Protein AF-0000000072802043 (afdb_homodimer)

Sequence (588 aa):
MDTSDQLYELDATGWKRGLYDDVKRTFRAPIVNWIFRTTMANYPEFVRYAWGQVKPAFETARFGRFSVTYRDTVLSAVEETEPVPTYRCDELAVSPAEYGELRGQLATYDIVAPRLAVLFELVDRALHDEPIGTDPDRTRAATAPLPADLDADRGRPPTMVAFDETPAELADTLSAIQSFHGLEDGLPSIYRTLAQWPDYLGPMWDDLEPRLESDGFSTATNAGREAVTDYVDSLPYTPRLDPDSLEKRGIDETATEELGDLFREFSRGAIETVIPALPIYAATVDAAGKRSSDMDTSDQLYELDATGWKRGLYDDVKRTFRAPIVNWIFRTTMANYPEFVRYAWGQVKPAFETARFGRFSVTYRDTVLSAVEETEPVPTYRCDELAVSPAEYGELRGQLATYDIVAPRLAVLFELVDRALHDEPIGTDPDRTRAATAPLPADLDADRGRPPTMVAFDETPAELADTLSAIQSFHGLEDGLPSIYRTLAQWPDYLGPMWDDLEPRLESDGFSTATNAGREAVTDYVDSLPYTPRLDPDSLEKRGIDETATEELGDLFREFSRGAIETVIPALPIYAATVDAAGKRSSD

Nearest PDB structures (foldseek):
  5gzy-assembly1_C  TM=8.643E-01  e=6.197E-10  Pseudomonas putida
  5gzx-assembly1_D  TM=8.562E-01  e=5.362E-10  Pseudomonas putida
  5h01-assembly1_D  TM=8.493E-01  e=4.421E-10  Pseudomonas putida
  3wj8-assembly3_G  TM=7.698E-01  e=2.226E-07  Methylobacterium sp. CPA1
  4n2x-assembly1_G  TM=7.653E-01  e=4.166E-07  Methylobacterium sp. CPA1

Radius of gyration: 26.91 Å; Cα contacts (8 Å, |Δi|>4): 932; chains: 2; bounding box: 50×86×67 Å

Organism: NCBI:txid2691917

Secondary structure (DSSP, 8-state):
--TT----GGG--HHHHHHHHHHHHHHTSS---HHHHHHHHH-HHHHHHHHHHHGGGGSBHHHHHHHHHHHHHHHHHHHTTSPPP---GGGTTS-HHHHHHHHHHHHHHHHHHHHHHHHHHHHHHHHTT---SSS---SGGGTSBPPTTTTTT---------GGG--GGGHHHHHHHHHHHT-SS---HHHHHHTT-HHHHHHHHHHHHHHHTSHHHHHHHHHHHHHHHHHHHH-SS--S-SHHHHHHTT--HHHHHHHHHHHHHHHHSTHHHHHHHHHHHHHTTT-----S--/--TT----GGG--HHHHHHHHHHHHHHTSS---HHHHHHHHH-HHHHHHHHHHHGGGGSBHHHHHHHHHHHHHHHHHHHTTSPPP---GGGTTS-HHHHHHHHHHHHHHHHHHHHHHHHHHHHHHHHTT----SS---SGGGTSBPPTTTTTT---------GGG--GGGHHHHHHHHHHHT-SS---HHHHHHTT-HHHHHHHHHHHHHHHTSHHHHHHHHHHHHHHHHHHHH-SS--S-SHHHHHHTT--HHHHHHHHHHHHHHHHSTHHHHHHHHHHHHHTTT-----S--

Structure (mmCIF, N/CA/C/O backbone):
data_AF-0000000072802043-model_v1
#
loop_
_entity.id
_entity.type
_entity.pdbx_description
1 polymer 'Halocarboxylic acid dehydrogenase DehI'
#
loop_
_atom_site.group_PDB
_atom_site.id
_atom_site.type_symbol
_atom_site.label_atom_id
_atom_site.label_alt_id
_atom_site.label_comp_id
_atom_site.label_asym_id
_atom_site.label_entity_id
_atom_site.label_seq_id
_atom_site.pdbx_PDB_ins_code
_atom_site.Cartn_x
_atom_site.Cartn_y
_atom_site.Cartn_z
_atom_site.occupancy
_atom_site.B_iso_or_equiv
_atom_site.auth_seq_id
_atom_site.auth_comp_id
_atom_site.auth_asym_id
_atom_site.auth_atom_id
_atom_site.pdbx_PDB_model_num
ATOM 1 N N . MET A 1 1 ? 17.188 24.266 -1.025 1 83.94 1 MET A N 1
ATOM 2 C CA . MET A 1 1 ? 15.828 24.062 -1.524 1 83.94 1 MET A CA 1
ATOM 3 C C . MET A 1 1 ? 15 25.344 -1.383 1 83.94 1 MET A C 1
ATOM 5 O O . MET A 1 1 ? 15.086 26.031 -0.366 1 83.94 1 MET A O 1
ATOM 9 N N . ASP A 1 2 ? 14.352 25.766 -2.482 1 88.12 2 ASP A N 1
ATOM 10 C CA . ASP A 1 2 ? 13.414 26.875 -2.416 1 88.12 2 ASP A CA 1
ATOM 11 C C . ASP A 1 2 ? 12.047 26.406 -1.916 1 88.12 2 ASP A C 1
ATOM 13 O O . ASP A 1 2 ? 11.242 25.891 -2.688 1 88.12 2 ASP A O 1
ATOM 17 N N . THR A 1 3 ? 11.703 26.641 -0.729 1 84.25 3 THR A N 1
ATOM 18 C CA . THR A 1 3 ? 10.508 26.109 -0.084 1 84.25 3 THR A CA 1
ATOM 19 C C . THR A 1 3 ? 9.266 26.875 -0.536 1 84.25 3 THR A C 1
ATOM 21 O O . THR A 1 3 ? 8.141 26.453 -0.26 1 84.25 3 THR A O 1
ATOM 24 N N . SER A 1 4 ? 9.414 27.938 -1.186 1 86.5 4 SER A N 1
ATOM 25 C CA . SER A 1 4 ? 8.273 28.656 -1.742 1 86.5 4 SER A CA 1
ATOM 26 C C . SER A 1 4 ? 7.812 28.031 -3.055 1 86.5 4 SER A C 1
ATOM 28 O O . SER A 1 4 ? 6.699 28.297 -3.514 1 86.5 4 SER A O 1
ATOM 30 N N . ASP A 1 5 ? 8.734 27.328 -3.676 1 93.5 5 ASP A N 1
ATOM 31 C CA . ASP A 1 5 ? 8.383 26.625 -4.906 1 93.5 5 ASP A CA 1
ATOM 32 C C . ASP A 1 5 ? 7.574 25.375 -4.613 1 93.5 5 ASP A C 1
ATOM 34 O O . ASP A 1 5 ? 8.062 24.453 -3.953 1 93.5 5 ASP A O 1
ATOM 38 N N . GLN A 1 6 ? 6.312 25.391 -5.098 1 94.88 6 GLN A N 1
ATOM 39 C CA . GLN A 1 6 ? 5.391 24.281 -4.887 1 94.88 6 GLN A CA 1
ATOM 40 C C . GLN A 1 6 ? 4.77 23.828 -6.203 1 94.88 6 GLN A C 1
ATOM 42 O O . GLN A 1 6 ? 4.496 24.641 -7.082 1 94.88 6 GLN A O 1
ATOM 47 N N . LEU A 1 7 ? 4.621 22.547 -6.426 1 97.69 7 LEU A N 1
ATOM 48 C CA . LEU A 1 7 ? 3.807 22.031 -7.523 1 97.69 7 LEU A CA 1
ATOM 49 C C . LEU A 1 7 ? 2.389 21.734 -7.047 1 97.69 7 LEU A C 1
ATOM 51 O O . LEU A 1 7 ? 2.158 20.734 -6.363 1 97.69 7 LEU A O 1
ATOM 55 N N . TYR A 1 8 ? 1.47 22.562 -7.422 1 95.25 8 TYR A N 1
ATOM 56 C CA . TYR A 1 8 ? 0.075 22.391 -7.031 1 95.25 8 TYR A CA 1
ATOM 57 C C . TYR A 1 8 ? -0.583 21.266 -7.824 1 95.25 8 TYR A C 1
ATOM 59 O O . TYR A 1 8 ? -0.175 20.984 -8.953 1 95.25 8 TYR A O 1
ATOM 67 N N . GLU A 1 9 ? -1.581 20.688 -7.215 1 95.5 9 GLU A N 1
ATOM 68 C CA . GLU A 1 9 ? -2.268 19.531 -7.777 1 95.5 9 GLU A CA 1
ATOM 69 C C . GLU A 1 9 ? -2.785 19.828 -9.188 1 95.5 9 GLU A C 1
ATOM 71 O O . GLU A 1 9 ? -2.672 19 -10.086 1 95.5 9 GLU A O 1
ATOM 76 N N . LEU A 1 10 ? -3.33 21 -9.422 1 93.88 10 LEU A N 1
ATOM 77 C CA . LEU A 1 10 ? -3.939 21.359 -10.695 1 93.88 10 LEU A CA 1
ATOM 78 C C . LEU A 1 10 ? -2.887 21.438 -11.797 1 93.88 10 LEU A C 1
ATOM 80 O O . LEU A 1 10 ? -3.205 21.281 -12.977 1 93.88 10 LEU A O 1
ATOM 84 N N . ASP A 1 11 ? -1.682 21.609 -11.391 1 97.25 11 ASP A N 1
ATOM 85 C CA . ASP A 1 11 ? -0.597 21.781 -12.352 1 97.25 11 ASP A CA 1
ATOM 86 C C . ASP A 1 11 ? 0.177 20.469 -12.531 1 97.25 11 ASP A C 1
ATOM 88 O O . ASP A 1 11 ? 0.996 20.344 -13.445 1 97.25 11 ASP A O 1
ATOM 92 N N . ALA A 1 12 ? -0.066 19.531 -11.641 1 98 12 ALA A N 1
ATOM 93 C CA . ALA A 1 12 ? 0.661 18.266 -11.695 1 98 12 ALA A CA 1
ATOM 94 C C . ALA A 1 12 ? 0.186 17.422 -12.867 1 98 12 ALA A C 1
ATOM 96 O O . ALA A 1 12 ? -1.011 17.359 -13.164 1 98 12 ALA A O 1
ATOM 97 N N . THR A 1 13 ? 1.128 16.797 -13.617 1 97.88 13 THR A N 1
ATOM 98 C CA . THR A 1 13 ? 0.833 15.898 -14.734 1 97.88 13 THR A CA 1
ATOM 99 C C . THR A 1 13 ? 1.617 14.594 -14.609 1 97.88 13 THR A C 1
ATOM 101 O O . THR A 1 13 ? 2.521 14.492 -13.781 1 97.88 13 THR A O 1
ATOM 104 N N . GLY A 1 14 ? 1.236 13.609 -15.43 1 98.06 14 GLY A N 1
ATOM 105 C CA . GLY A 1 14 ? 1.953 12.344 -15.422 1 98.06 14 GLY A CA 1
ATOM 106 C C . GLY A 1 14 ? 1.991 11.688 -14.055 1 98.06 14 GLY A C 1
ATOM 107 O O . GLY A 1 14 ? 0.997 11.703 -13.328 1 98.06 14 GLY A O 1
ATOM 108 N N . TRP A 1 15 ? 3.139 11.141 -13.766 1 98.19 15 TRP A N 1
ATOM 109 C CA . TRP A 1 15 ? 3.281 10.375 -12.523 1 98.19 15 TRP A CA 1
ATOM 110 C C . TRP A 1 15 ? 3.137 11.281 -11.312 1 98.19 15 TRP A C 1
ATOM 112 O O . TRP A 1 15 ? 2.766 10.82 -10.227 1 98.19 15 TRP A O 1
ATOM 122 N N . LYS A 1 16 ? 3.434 12.57 -11.5 1 98.69 16 LYS A N 1
ATOM 123 C CA . LYS A 1 16 ? 3.289 13.508 -10.383 1 98.69 16 LYS A CA 1
ATOM 124 C C . LYS A 1 16 ? 1.83 13.625 -9.953 1 98.69 16 LYS A C 1
ATOM 126 O O . LYS A 1 16 ? 1.531 13.633 -8.758 1 98.69 16 LYS A O 1
ATOM 131 N N . ARG A 1 17 ? 0.921 13.703 -10.914 1 98.56 17 ARG A N 1
ATOM 132 C CA . ARG A 1 17 ? -0.509 13.711 -10.625 1 98.56 17 ARG A CA 1
ATOM 133 C C . ARG A 1 17 ? -0.946 12.391 -10 1 98.56 17 ARG A C 1
ATOM 135 O O . ARG A 1 17 ? -1.734 12.375 -9.055 1 98.56 17 ARG A O 1
ATOM 142 N N . GLY A 1 18 ? -0.44 11.305 -10.547 1 98.56 18 GLY A N 1
ATOM 143 C CA . GLY A 1 18 ? -0.746 10 -9.984 1 98.56 18 GLY A CA 1
ATOM 144 C C . GLY A 1 18 ? -0.334 9.867 -8.531 1 98.56 18 GLY A C 1
ATOM 145 O O . GLY A 1 18 ? -1.062 9.281 -7.727 1 98.56 18 GLY A O 1
ATOM 146 N N . LEU A 1 19 ? 0.848 10.414 -8.227 1 98.62 19 LEU A N 1
ATOM 147 C CA . LEU A 1 19 ? 1.337 10.352 -6.852 1 98.62 19 LEU A CA 1
ATOM 148 C C . LEU A 1 19 ? 0.43 11.141 -5.91 1 98.62 19 LEU A C 1
ATOM 150 O O . LEU A 1 19 ? 0.122 10.68 -4.809 1 98.62 19 LEU A O 1
ATOM 154 N N . TYR A 1 20 ? -0.027 12.305 -6.371 1 98.75 20 TYR A N 1
ATOM 155 C CA . TYR A 1 20 ? -0.951 13.094 -5.57 1 98.75 20 TYR A CA 1
ATOM 156 C C . TYR A 1 20 ? -2.26 12.344 -5.344 1 98.75 20 TYR A C 1
ATOM 158 O O . TYR A 1 20 ? -2.803 12.352 -4.238 1 98.75 20 TYR A O 1
ATOM 166 N N . ASP A 1 21 ? -2.779 11.672 -6.371 1 98.44 21 ASP A N 1
ATOM 167 C CA . ASP A 1 21 ? -3.971 10.844 -6.227 1 98.44 21 ASP A CA 1
ATOM 168 C C . ASP A 1 21 ? -3.775 9.781 -5.145 1 98.44 21 ASP A C 1
ATOM 170 O O . ASP A 1 21 ? -4.668 9.555 -4.328 1 98.44 21 ASP A O 1
ATOM 174 N N . ASP A 1 22 ? -2.611 9.203 -5.176 1 98.56 22 ASP A N 1
ATOM 175 C CA . ASP A 1 22 ? -2.355 8.094 -4.262 1 98.56 22 ASP A CA 1
ATOM 176 C C . ASP A 1 22 ? -2.16 8.602 -2.832 1 98.56 22 ASP A C 1
ATOM 178 O O . ASP A 1 22 ? -2.531 7.922 -1.872 1 98.56 22 ASP A O 1
ATOM 182 N N . VAL A 1 23 ? -1.517 9.781 -2.684 1 98.56 23 VAL A N 1
ATOM 183 C CA . VAL A 1 23 ? -1.369 10.383 -1.363 1 98.56 23 VAL A CA 1
ATOM 184 C C . VAL A 1 23 ? -2.746 10.641 -0.756 1 98.56 23 VAL A C 1
ATOM 186 O O . VAL A 1 23 ? -2.994 10.305 0.403 1 98.56 23 VAL A O 1
ATOM 189 N N . LYS A 1 24 ? -3.635 11.211 -1.548 1 97.94 24 LYS A N 1
ATOM 190 C CA . LYS A 1 24 ? -4.977 11.508 -1.058 1 97.94 24 LYS A CA 1
ATOM 191 C C . LYS A 1 24 ? -5.715 10.227 -0.667 1 97.94 24 LYS A C 1
ATOM 193 O O . LYS A 1 24 ? -6.387 10.188 0.366 1 97.94 24 LYS A O 1
ATOM 198 N N . ARG A 1 25 ? -5.551 9.195 -1.458 1 96.88 25 ARG A N 1
ATOM 199 C CA . ARG A 1 25 ? -6.199 7.918 -1.17 1 96.88 25 ARG A CA 1
ATOM 200 C C . ARG A 1 25 ? -5.637 7.289 0.101 1 96.88 25 ARG A C 1
ATOM 202 O O . ARG A 1 25 ? -6.391 6.816 0.955 1 96.88 25 ARG A O 1
ATOM 209 N N . THR A 1 26 ? -4.332 7.281 0.217 1 97.94 26 THR A N 1
ATOM 210 C CA . THR A 1 26 ? -3.652 6.637 1.336 1 97.94 26 THR A CA 1
ATOM 211 C C . THR A 1 26 ? -3.906 7.398 2.633 1 97.94 26 THR A C 1
ATOM 213 O O . THR A 1 26 ? -4.191 6.793 3.67 1 97.94 26 THR A O 1
ATOM 216 N N . PHE A 1 27 ? -3.848 8.734 2.561 1 98 27 PHE A N 1
ATOM 217 C CA . PHE A 1 27 ? -4.031 9.562 3.748 1 98 27 PHE A CA 1
ATOM 218 C C . PHE A 1 27 ? -5.512 9.734 4.062 1 98 27 PHE A C 1
ATOM 220 O O . PHE A 1 27 ? -5.875 10.172 5.156 1 98 27 PHE A O 1
ATOM 227 N N . ARG A 1 28 ? -6.426 9.398 3.096 1 97.44 28 ARG A N 1
ATOM 228 C CA . ARG A 1 28 ? -7.875 9.477 3.244 1 97.44 28 ARG A CA 1
ATOM 229 C C . ARG A 1 28 ? -8.32 10.906 3.525 1 97.44 28 ARG A C 1
ATOM 231 O O . ARG A 1 28 ? -9.156 11.141 4.398 1 97.44 28 ARG A O 1
ATOM 238 N N . ALA A 1 29 ? -7.699 11.844 2.846 1 97.25 29 ALA A N 1
ATOM 239 C CA . ALA A 1 29 ? -8.039 13.266 2.926 1 97.25 29 ALA A CA 1
ATOM 240 C C . ALA A 1 29 ? -7.875 13.945 1.568 1 97.25 29 ALA A C 1
ATOM 242 O O . ALA A 1 29 ? -6.949 13.633 0.817 1 97.25 29 ALA A O 1
ATOM 243 N N . PRO A 1 30 ? -8.789 14.812 1.219 1 97.06 30 PRO A N 1
ATOM 244 C CA . PRO A 1 30 ? -8.75 15.477 -0.089 1 97.06 30 PRO A CA 1
ATOM 245 C C . PRO A 1 30 ? -7.777 16.641 -0.13 1 97.06 30 PRO A C 1
ATOM 247 O O . PRO A 1 30 ? -8.156 17.766 -0.508 1 97.06 30 PRO A O 1
ATOM 250 N N . ILE A 1 31 ? -6.516 16.359 0.244 1 96.75 31 ILE A N 1
ATOM 251 C CA . ILE A 1 31 ? -5.5 17.406 0.278 1 96.75 31 ILE A CA 1
ATOM 252 C C . ILE A 1 31 ? -4.125 16.797 0.004 1 96.75 31 ILE A C 1
ATOM 254 O O . ILE A 1 31 ? -3.848 15.672 0.399 1 96.75 31 ILE A O 1
ATOM 258 N N . VAL A 1 32 ? -3.35 17.469 -0.766 1 97.69 32 VAL A N 1
ATOM 259 C CA . VAL A 1 32 ? -1.911 17.234 -0.858 1 97.69 32 VAL A CA 1
ATOM 260 C C . VAL A 1 32 ? -1.165 18.281 -0.033 1 97.69 32 VAL A C 1
ATOM 262 O O . VAL A 1 32 ? -1.089 19.453 -0.421 1 97.69 32 VAL A O 1
ATOM 265 N N . ASN A 1 33 ? -0.625 17.906 1.075 1 96.31 33 ASN A N 1
ATOM 266 C CA . ASN A 1 33 ? -0.017 18.828 2.021 1 96.31 33 ASN A CA 1
ATOM 267 C C . ASN A 1 33 ? 1.249 19.469 1.449 1 96.31 33 ASN A C 1
ATOM 269 O O . ASN A 1 33 ? 1.847 18.938 0.513 1 96.31 33 ASN A O 1
ATOM 273 N N . TRP A 1 34 ? 1.6 20.531 2.02 1 93.88 34 TRP A N 1
ATOM 274 C CA . TRP A 1 34 ? 2.695 21.391 1.588 1 93.88 34 TRP A CA 1
ATOM 275 C C . TRP A 1 34 ? 3.98 20.594 1.415 1 93.88 34 TRP A C 1
ATOM 277 O O . TRP A 1 34 ? 4.738 20.812 0.467 1 93.88 34 TRP A O 1
ATOM 287 N N . ILE A 1 35 ? 4.293 19.609 2.275 1 95.25 35 ILE A N 1
ATOM 288 C CA . ILE A 1 35 ? 5.547 18.859 2.271 1 95.25 35 ILE A CA 1
ATOM 289 C C . ILE A 1 35 ? 5.684 18.094 0.96 1 95.25 35 ILE A C 1
ATOM 291 O O . ILE A 1 35 ? 6.773 18.016 0.388 1 95.25 35 ILE A O 1
ATOM 295 N N . PHE A 1 36 ? 4.594 17.547 0.407 1 97.56 36 PHE A N 1
ATOM 296 C CA . PHE A 1 36 ? 4.621 16.828 -0.864 1 97.56 36 PHE A CA 1
ATOM 297 C C . PHE A 1 36 ? 4.785 17.797 -2.027 1 97.56 36 PHE A C 1
ATOM 299 O O . PHE A 1 36 ? 5.578 17.562 -2.939 1 97.56 36 PHE A O 1
ATOM 306 N N . ARG A 1 37 ? 4.059 18.938 -2.006 1 97.44 37 ARG A N 1
ATOM 307 C CA . ARG A 1 37 ? 4.078 19.891 -3.111 1 97.44 37 ARG A CA 1
ATOM 308 C C . ARG A 1 37 ? 5.445 20.547 -3.246 1 97.44 37 ARG A C 1
ATOM 310 O O . ARG A 1 37 ? 5.961 20.688 -4.355 1 97.44 37 ARG A O 1
ATOM 317 N N . THR A 1 38 ? 6.023 20.922 -2.098 1 95.62 38 THR A N 1
ATOM 318 C CA . THR A 1 38 ? 7.316 21.594 -2.127 1 95.62 38 THR A CA 1
ATOM 319 C C . THR A 1 38 ? 8.422 20.625 -2.52 1 95.62 38 THR A C 1
ATOM 321 O O . THR A 1 38 ? 9.305 20.953 -3.311 1 95.62 38 THR A O 1
ATOM 324 N N . THR A 1 39 ? 8.383 19.375 -1.964 1 96.94 39 THR A N 1
ATOM 325 C CA . THR A 1 39 ? 9.406 18.391 -2.314 1 96.94 39 THR A CA 1
ATOM 326 C C . THR A 1 39 ? 9.258 17.953 -3.77 1 96.94 39 THR A C 1
ATOM 328 O O . THR A 1 39 ? 10.25 17.703 -4.457 1 96.94 39 THR A O 1
ATOM 331 N N . MET A 1 40 ? 8.039 17.875 -4.27 1 97.81 40 MET A N 1
ATOM 332 C CA . MET A 1 40 ? 7.785 17.516 -5.664 1 97.81 40 MET A CA 1
ATOM 333 C C . MET A 1 40 ? 8.367 18.562 -6.605 1 97.81 40 MET A C 1
ATOM 335 O O . MET A 1 40 ? 8.969 18.219 -7.625 1 97.81 40 MET A O 1
ATOM 339 N N . ALA A 1 41 ? 8.195 19.797 -6.211 1 97.69 41 ALA A N 1
ATOM 340 C CA . ALA A 1 41 ? 8.68 20.891 -7.051 1 97.69 41 ALA A CA 1
ATOM 341 C C . ALA A 1 41 ? 10.203 20.922 -7.098 1 97.69 41 ALA A C 1
ATOM 343 O O . ALA A 1 41 ? 10.797 21.266 -8.125 1 97.69 41 ALA A O 1
ATOM 344 N N . ASN A 1 42 ? 10.852 20.531 -6.039 1 97.25 42 ASN A N 1
ATOM 345 C CA . ASN A 1 42 ? 12.297 20.703 -5.926 1 97.25 42 ASN A CA 1
ATOM 346 C C . ASN A 1 42 ? 13.039 19.406 -6.215 1 97.25 42 ASN A C 1
ATOM 348 O O . ASN A 1 42 ? 14.078 19.422 -6.875 1 97.25 42 ASN A O 1
ATOM 352 N N . TYR A 1 43 ? 12.547 18.297 -5.703 1 97.06 43 TYR A N 1
ATOM 353 C CA . TYR A 1 43 ? 13.188 17 -5.848 1 97.06 43 TYR A CA 1
ATOM 354 C C . TYR A 1 43 ? 12.164 15.93 -6.227 1 97.06 43 TYR A C 1
ATOM 356 O O . TYR A 1 43 ? 11.945 14.969 -5.48 1 97.06 43 TYR A O 1
ATOM 364 N N . PRO A 1 44 ? 11.641 16 -7.469 1 96.88 44 PRO A N 1
ATOM 365 C CA . PRO A 1 44 ? 10.539 15.117 -7.855 1 96.88 44 PRO A CA 1
ATOM 366 C C . PRO A 1 44 ? 10.938 13.641 -7.824 1 96.88 44 PRO A C 1
ATOM 368 O O . PRO A 1 44 ? 10.148 12.797 -7.391 1 96.88 44 PRO A O 1
ATOM 371 N N . GLU A 1 45 ? 12.117 13.258 -8.25 1 96.12 45 GLU A N 1
ATOM 372 C CA . GLU A 1 45 ? 12.508 11.852 -8.297 1 96.12 45 GLU A CA 1
ATOM 373 C C . GLU A 1 45 ? 12.656 11.281 -6.887 1 96.12 45 GLU A C 1
ATOM 375 O O . GLU A 1 45 ? 12.383 10.102 -6.66 1 96.12 45 GLU A O 1
ATOM 380 N N . PHE A 1 46 ? 13.031 12.156 -5.926 1 97.31 46 PHE A N 1
ATOM 381 C CA . PHE A 1 46 ? 13.078 11.719 -4.535 1 97.31 46 PHE A CA 1
ATOM 382 C C . PHE A 1 46 ? 11.68 11.391 -4.027 1 97.31 46 PHE A C 1
ATOM 384 O O . PHE A 1 46 ? 11.469 10.344 -3.406 1 97.31 46 PHE A O 1
ATOM 391 N N . VAL A 1 47 ? 10.742 12.273 -4.297 1 97.69 47 VAL A N 1
ATOM 392 C CA . VAL A 1 47 ? 9.383 12.062 -3.807 1 97.69 47 VAL A CA 1
ATOM 393 C C . VAL A 1 47 ? 8.805 10.789 -4.414 1 97.69 47 VAL A C 1
ATOM 395 O O . VAL A 1 47 ? 8.141 10.008 -3.725 1 97.69 47 VAL A O 1
ATOM 398 N N . ARG A 1 48 ? 9.047 10.641 -5.695 1 96.81 48 ARG A N 1
ATOM 399 C CA . ARG A 1 48 ? 8.586 9.445 -6.395 1 96.81 48 ARG A CA 1
ATOM 400 C C . ARG A 1 48 ? 9.078 8.18 -5.703 1 96.81 48 ARG A C 1
ATOM 402 O O . ARG A 1 48 ? 8.289 7.277 -5.406 1 96.81 48 ARG A O 1
ATOM 409 N N . TYR A 1 49 ? 10.352 8.133 -5.43 1 97.25 49 TYR A N 1
ATOM 410 C CA . TYR A 1 49 ? 11 6.98 -4.824 1 97.25 49 TYR A CA 1
ATOM 411 C C . TYR A 1 49 ? 10.57 6.809 -3.371 1 97.25 49 TYR A C 1
ATOM 413 O O . TYR A 1 49 ? 10.227 5.703 -2.945 1 97.25 49 TYR A O 1
ATOM 421 N N . ALA A 1 50 ? 10.547 7.871 -2.629 1 98 50 ALA A N 1
ATOM 422 C CA . ALA A 1 50 ? 10.289 7.852 -1.191 1 98 50 ALA A CA 1
ATOM 423 C C . ALA A 1 50 ? 8.859 7.398 -0.9 1 98 50 ALA A C 1
ATOM 425 O O . ALA A 1 50 ? 8.609 6.707 0.092 1 98 50 ALA A O 1
ATOM 426 N N . TRP A 1 51 ? 7.914 7.816 -1.747 1 98.12 51 TRP A N 1
ATOM 427 C CA . TRP A 1 51 ? 6.52 7.473 -1.483 1 98.12 51 TRP A CA 1
ATOM 428 C C . TRP A 1 51 ? 6.316 5.961 -1.52 1 98.12 51 TRP A C 1
ATOM 430 O O . TRP A 1 51 ? 5.629 5.402 -0.66 1 98.12 51 TRP A O 1
ATOM 440 N N . GLY A 1 52 ? 6.953 5.297 -2.482 1 95.56 52 GLY A N 1
ATOM 441 C CA . GLY A 1 52 ? 6.867 3.846 -2.539 1 95.56 52 GLY A CA 1
ATOM 442 C C . GLY A 1 52 ? 7.453 3.164 -1.318 1 95.56 52 GLY A C 1
ATOM 443 O O . GLY A 1 52 ? 7.02 2.074 -0.939 1 95.56 52 GLY A O 1
ATOM 444 N N . GLN A 1 53 ? 8.398 3.844 -0.66 1 97.44 53 GLN A N 1
ATOM 445 C CA . GLN A 1 53 ? 9.086 3.293 0.504 1 97.44 53 GLN A CA 1
ATOM 446 C C . GLN A 1 53 ? 8.258 3.473 1.771 1 97.44 53 GLN A C 1
ATOM 448 O O . GLN A 1 53 ? 8.281 2.621 2.66 1 97.44 53 GLN A O 1
ATOM 453 N N . VAL A 1 54 ? 7.488 4.551 1.848 1 98.31 54 VAL A N 1
ATOM 454 C CA . VAL A 1 54 ? 6.953 4.887 3.162 1 98.31 54 VAL A CA 1
ATOM 455 C C . VAL A 1 54 ? 5.457 4.594 3.203 1 98.31 54 VAL A C 1
ATOM 457 O O . VAL A 1 54 ? 4.867 4.484 4.281 1 98.31 54 VAL A O 1
ATOM 460 N N . LYS A 1 55 ? 4.809 4.453 2.061 1 97.94 55 LYS A N 1
ATOM 461 C CA . LYS A 1 55 ? 3.359 4.316 1.948 1 97.94 55 LYS A CA 1
ATOM 462 C C . LYS A 1 55 ? 2.846 3.174 2.818 1 97.94 55 LYS A C 1
ATOM 464 O O . LYS A 1 55 ? 1.815 3.305 3.482 1 97.94 55 LYS A O 1
ATOM 469 N N . PRO A 1 56 ? 3.52 2.014 2.926 1 97.38 56 PRO A N 1
ATOM 470 C CA . PRO A 1 56 ? 2.988 0.88 3.686 1 97.38 56 PRO A CA 1
ATOM 471 C C . PRO A 1 56 ? 2.801 1.198 5.168 1 97.38 56 PRO A C 1
ATOM 473 O O . PRO A 1 56 ? 1.96 0.588 5.832 1 97.38 56 PRO A O 1
ATOM 476 N N . ALA A 1 57 ? 3.516 2.137 5.676 1 98.31 57 ALA A N 1
ATOM 477 C CA . ALA A 1 57 ? 3.434 2.498 7.086 1 98.31 57 ALA A CA 1
ATOM 478 C C . ALA A 1 57 ? 2.041 3.012 7.441 1 98.31 57 ALA A C 1
ATOM 480 O O . ALA A 1 57 ? 1.654 3.014 8.609 1 98.31 57 ALA A O 1
ATOM 481 N N . PHE A 1 58 ? 1.265 3.383 6.434 1 98.5 58 PHE A N 1
ATOM 482 C CA . PHE A 1 58 ? -0.016 4.031 6.688 1 98.5 58 PHE A CA 1
ATOM 483 C C . PHE A 1 58 ? -1.172 3.084 6.387 1 98.5 58 PHE A C 1
ATOM 485 O O . PHE A 1 58 ? -2.336 3.492 6.398 1 98.5 58 PHE A O 1
ATOM 492 N N . GLU A 1 59 ? -0.883 1.779 6.133 1 97.94 59 GLU A N 1
ATOM 493 C CA . GLU A 1 59 ? -1.906 0.934 5.523 1 97.94 59 GLU A CA 1
ATOM 494 C C . GLU A 1 59 ? -2.242 -0.257 6.418 1 97.94 59 GLU A C 1
ATOM 496 O O . GLU A 1 59 ? -2.836 -1.235 5.957 1 97.94 59 GLU A O 1
ATOM 501 N N . THR A 1 60 ? -1.89 -0.192 7.684 1 97.88 60 THR A N 1
ATOM 502 C CA . THR A 1 60 ? -2.146 -1.314 8.578 1 97.88 60 THR A CA 1
ATOM 503 C C . THR A 1 60 ? -3.182 -0.938 9.633 1 97.88 60 THR A C 1
ATOM 505 O O . THR A 1 60 ? -3.412 0.246 9.891 1 97.88 60 THR A O 1
ATOM 508 N N . ALA A 1 61 ? -3.746 -1.969 10.25 1 98.12 61 ALA A N 1
ATOM 509 C CA . ALA A 1 61 ? -4.648 -1.769 11.383 1 98.12 61 ALA A CA 1
ATOM 510 C C . ALA A 1 61 ? -3.918 -1.135 12.562 1 98.12 61 ALA A C 1
ATOM 512 O O . ALA A 1 61 ? -4.5 -0.347 13.305 1 98.12 61 ALA A O 1
ATOM 513 N N . ARG A 1 62 ? -2.645 -1.425 12.688 1 98.06 62 ARG A N 1
ATOM 514 C CA . ARG A 1 62 ? -1.847 -0.818 13.75 1 98.06 62 ARG A CA 1
ATOM 515 C C . ARG A 1 62 ? -1.765 0.694 13.578 1 98.06 62 ARG A C 1
ATOM 517 O O . ARG A 1 62 ? -1.833 1.441 14.555 1 98.06 62 ARG A O 1
ATOM 524 N N . PHE A 1 63 ? -1.584 1.157 12.375 1 98.56 63 PHE A N 1
ATOM 525 C CA . PHE A 1 63 ? -1.616 2.596 12.133 1 98.56 63 PHE A CA 1
ATOM 526 C C . PHE A 1 63 ? -2.967 3.18 12.531 1 98.56 63 PHE A C 1
ATOM 528 O O . PHE A 1 63 ? -3.031 4.27 13.109 1 98.56 63 PHE A O 1
ATOM 535 N N . GLY A 1 64 ? -3.998 2.479 12.109 1 98.31 64 GLY A N 1
ATOM 536 C CA . GLY A 1 64 ? -5.32 2.932 12.508 1 98.31 64 GLY A CA 1
ATOM 537 C C . GLY A 1 64 ? -5.461 3.131 14.008 1 98.31 64 GLY A C 1
ATOM 538 O O . GLY A 1 64 ? -5.945 4.172 14.453 1 98.31 64 GLY A O 1
ATOM 539 N N . ARG A 1 65 ? -5.051 2.152 14.711 1 97.81 65 ARG A N 1
ATOM 540 C CA . ARG A 1 65 ? -5.098 2.248 16.172 1 97.81 65 ARG A CA 1
ATOM 541 C C . ARG A 1 65 ? -4.25 3.414 16.672 1 97.81 65 ARG A C 1
ATOM 543 O O . ARG A 1 65 ? -4.66 4.145 17.562 1 97.81 65 ARG A O 1
ATOM 550 N N . PHE A 1 66 ? -3.117 3.566 16.094 1 98.31 66 PHE A N 1
ATOM 551 C CA . PHE A 1 66 ? -2.248 4.684 16.438 1 98.31 66 PHE A CA 1
ATOM 552 C C . PHE A 1 66 ? -2.955 6.012 16.203 1 98.31 66 PHE A C 1
ATOM 554 O O . PHE A 1 66 ? -2.918 6.902 17.062 1 98.31 66 PHE A O 1
ATOM 561 N N . SER A 1 67 ? -3.549 6.168 15.016 1 98.19 67 SER A N 1
ATOM 562 C CA . SER A 1 67 ? -4.16 7.445 14.656 1 98.19 67 SER A CA 1
ATOM 563 C C . SER A 1 67 ? -5.238 7.84 15.656 1 98.19 67 SER A C 1
ATOM 565 O O . SER A 1 67 ? -5.34 9.008 16.031 1 98.19 67 SER A O 1
ATOM 567 N N . VAL A 1 68 ? -6.008 6.867 16.109 1 97.88 68 VAL A N 1
ATOM 568 C CA . VAL A 1 68 ? -7.059 7.086 17.094 1 97.88 68 VAL A CA 1
ATOM 569 C C . VAL A 1 68 ? -6.434 7.438 18.438 1 97.88 68 VAL A C 1
ATOM 571 O O . VAL A 1 68 ? -6.855 8.391 19.094 1 97.88 68 VAL A O 1
ATOM 574 N N . THR A 1 69 ? -5.422 6.68 18.797 1 97.44 69 THR A N 1
ATOM 575 C CA . THR A 1 69 ? -4.734 6.895 20.062 1 97.44 69 THR A CA 1
ATOM 576 C C . THR A 1 69 ? -4.059 8.266 20.078 1 97.44 69 THR A C 1
ATOM 578 O O . THR A 1 69 ? -4.059 8.945 21.109 1 97.44 69 THR A O 1
ATOM 581 N N . TYR A 1 70 ? -3.428 8.641 19 1 98.06 70 TYR A N 1
ATOM 582 C CA . TYR A 1 70 ? -2.773 9.938 18.875 1 98.06 70 TYR A CA 1
ATOM 583 C C . TYR A 1 70 ? -3.754 11.07 19.156 1 98.06 70 TYR A C 1
ATOM 585 O O . TYR A 1 70 ? -3.469 11.969 19.953 1 98.06 70 TYR A O 1
ATOM 593 N N . ARG A 1 71 ? -4.91 11.008 18.531 1 97.69 71 ARG A N 1
ATOM 594 C CA . ARG A 1 71 ? -5.953 12.016 18.703 1 97.69 71 ARG A CA 1
ATOM 595 C C . ARG A 1 71 ? -6.395 12.102 20.156 1 97.69 71 ARG A C 1
ATOM 597 O O . ARG A 1 71 ? -6.484 13.195 20.719 1 97.69 71 ARG A O 1
ATOM 604 N N . ASP A 1 72 ? -6.609 10.945 20.719 1 98 72 ASP A N 1
ATOM 605 C CA . ASP A 1 72 ? -7.09 10.898 22.094 1 98 72 ASP A CA 1
ATOM 606 C C . ASP A 1 72 ? -6.031 11.43 23.062 1 98 72 ASP A C 1
ATOM 608 O O . ASP A 1 72 ? -6.359 12.133 24.016 1 98 72 ASP A O 1
ATOM 612 N N . THR A 1 73 ? -4.82 11.023 22.797 1 97.19 73 THR A N 1
ATOM 613 C CA . THR A 1 73 ? -3.711 11.445 23.641 1 97.19 73 THR A CA 1
ATOM 614 C C . THR A 1 73 ? -3.594 12.969 23.672 1 97.19 73 THR A C 1
ATOM 616 O O . THR A 1 73 ? -3.477 13.562 24.734 1 97.19 73 THR A O 1
ATOM 619 N N . VAL A 1 74 ? -3.695 13.586 22.516 1 96.62 74 VAL A N 1
ATOM 620 C CA . VAL A 1 74 ? -3.549 15.039 22.391 1 96.62 74 VAL A CA 1
ATOM 621 C C . VAL A 1 74 ? -4.738 15.734 23.047 1 96.62 74 VAL A C 1
ATOM 623 O O . VAL A 1 74 ? -4.562 16.609 23.891 1 96.62 74 VAL A O 1
ATOM 626 N N . LEU A 1 75 ? -5.938 15.328 22.719 1 97.62 75 LEU A N 1
ATOM 627 C CA . LEU A 1 75 ? -7.141 16.016 23.188 1 97.62 75 LEU A CA 1
ATOM 628 C C . LEU A 1 75 ? -7.328 15.805 24.688 1 97.62 75 LEU A C 1
ATOM 630 O O . LEU A 1 75 ? -7.688 16.734 25.406 1 97.62 75 LEU A O 1
ATOM 634 N N . SER A 1 76 ? -7.016 14.562 25.188 1 97.19 76 SER A N 1
ATOM 635 C CA . SER A 1 76 ? -7.184 14.289 26.609 1 97.19 76 SER A CA 1
ATOM 636 C C . SER A 1 76 ? -6.25 15.141 27.453 1 97.19 76 SER A C 1
ATOM 638 O O . SER A 1 76 ? -6.641 15.633 28.516 1 97.19 76 SER A O 1
ATOM 640 N N . ALA A 1 77 ? -5.035 15.289 26.984 1 96.56 77 ALA A N 1
ATOM 641 C CA . ALA A 1 77 ? -4.059 16.078 27.734 1 96.56 77 ALA A CA 1
ATOM 642 C C . ALA A 1 77 ? -4.484 17.547 27.812 1 96.56 77 ALA A C 1
ATOM 644 O O . ALA A 1 77 ? -4.363 18.172 28.875 1 96.56 77 ALA A O 1
ATOM 645 N N . VAL A 1 78 ? -5.027 18.094 26.75 1 95.62 78 VAL A N 1
ATOM 646 C CA . VAL A 1 78 ? -5.418 19.5 26.703 1 95.62 78 VAL A CA 1
ATOM 647 C C . VAL A 1 78 ? -6.719 19.703 27.469 1 95.62 78 VAL A C 1
ATOM 649 O O . VAL A 1 78 ? -6.938 20.766 28.062 1 95.62 78 VAL A O 1
ATOM 652 N N . GLU A 1 79 ? -7.512 18.672 27.562 1 95.12 79 GLU A N 1
ATOM 653 C CA . GLU A 1 79 ? -8.82 18.75 28.188 1 95.12 79 GLU A CA 1
ATOM 654 C C . GLU A 1 79 ? -8.742 18.406 29.672 1 95.12 79 GLU A C 1
ATOM 656 O O . GLU A 1 79 ? -9.742 18.469 30.391 1 95.12 79 GLU A O 1
ATOM 661 N N . GLU A 1 80 ? -7.602 18.062 30.109 1 92.19 80 GLU A N 1
ATOM 662 C CA . GLU A 1 80 ? -7.453 17.594 31.484 1 92.19 80 GLU A CA 1
ATOM 663 C C . GLU A 1 80 ? -7.992 18.609 32.469 1 92.19 80 GLU A C 1
ATOM 665 O O . GLU A 1 80 ? -8.664 18.25 33.438 1 92.19 80 GLU A O 1
ATOM 670 N N . THR A 1 81 ? -7.703 19.922 32.312 1 87.19 81 THR A N 1
ATOM 671 C CA . THR A 1 81 ? -8.117 20.953 33.281 1 87.19 81 THR A CA 1
ATOM 672 C C . THR A 1 81 ? -9.461 21.547 32.875 1 87.19 81 THR A C 1
ATOM 674 O O . THR A 1 81 ? -10.305 21.812 33.719 1 87.19 81 THR A O 1
ATOM 677 N N . GLU A 1 82 ? -9.57 21.766 31.625 1 90.44 82 GLU A N 1
ATOM 678 C CA . GLU A 1 82 ? -10.789 22.359 31.078 1 90.44 82 GLU A CA 1
ATOM 679 C C . GLU A 1 82 ? -11.109 21.797 29.688 1 90.44 82 GLU A C 1
ATOM 681 O O . GLU A 1 82 ? -10.211 21.562 28.891 1 90.44 82 GLU A O 1
ATOM 686 N N . PRO A 1 83 ? -12.305 21.641 29.453 1 92.81 83 PRO A N 1
ATOM 687 C CA . PRO A 1 83 ? -12.68 21.109 28.141 1 92.81 83 PRO A CA 1
ATOM 688 C C . PRO A 1 83 ? -12.344 22.062 26.984 1 92.81 83 PRO A C 1
ATOM 690 O O . PRO A 1 83 ? -12.359 23.281 27.172 1 92.81 83 PRO A O 1
ATOM 693 N N . VAL A 1 84 ? -12 21.516 25.844 1 95.44 84 VAL A N 1
ATOM 694 C CA . VAL A 1 84 ? -11.906 22.297 24.609 1 95.44 84 VAL A CA 1
ATOM 695 C C . VAL A 1 84 ? -13.281 22.828 24.234 1 95.44 84 VAL A C 1
ATOM 697 O O . VAL A 1 84 ? -14.258 22.078 24.203 1 95.44 84 VAL A O 1
ATOM 700 N N . PRO A 1 85 ? -13.328 24.141 24 1 95.94 85 PRO A N 1
ATOM 701 C CA . PRO A 1 85 ? -14.641 24.672 23.625 1 95.94 85 PRO A CA 1
ATOM 702 C C . PRO A 1 85 ? -15.156 24.094 22.312 1 95.94 85 PRO A C 1
ATOM 704 O O . PRO A 1 85 ? -14.383 23.875 21.391 1 95.94 85 PRO A O 1
ATOM 707 N N . THR A 1 86 ? -16.422 23.844 22.25 1 96.94 86 THR A N 1
ATOM 708 C CA . THR A 1 86 ? -17.109 23.484 21.016 1 96.94 86 THR A CA 1
ATOM 709 C C . THR A 1 86 ? -18.141 24.531 20.641 1 96.94 86 THR A C 1
ATOM 711 O O . THR A 1 86 ? -19.172 24.688 21.297 1 96.94 86 THR A O 1
ATOM 714 N N . TYR A 1 87 ? -17.781 25.188 19.531 1 97.06 87 TYR A N 1
ATOM 715 C CA . TYR A 1 87 ? -18.641 26.281 19.094 1 97.06 87 TYR A CA 1
ATOM 716 C C . TYR A 1 87 ? -19.781 25.75 18.234 1 97.06 87 TYR A C 1
ATOM 718 O O . TYR A 1 87 ? -19.578 24.938 17.328 1 97.06 87 TYR A O 1
ATOM 726 N N . ARG A 1 88 ? -21.062 26.312 18.594 1 93.81 88 ARG A N 1
ATOM 727 C CA . ARG A 1 88 ? -22.219 26.094 17.719 1 93.81 88 ARG A CA 1
ATOM 728 C C . ARG A 1 88 ? -22.328 27.203 16.672 1 93.81 88 ARG A C 1
ATOM 730 O O . ARG A 1 88 ? -21.812 28.312 16.875 1 93.81 88 ARG A O 1
ATOM 737 N N . CYS A 1 89 ? -22.828 26.828 15.617 1 93.88 89 CYS A N 1
ATOM 738 C CA . CYS A 1 89 ? -22.969 27.766 14.5 1 93.88 89 CYS A CA 1
ATOM 739 C C . CYS A 1 89 ? -23.547 29.094 14.977 1 93.88 89 CYS A C 1
ATOM 741 O O . CYS A 1 89 ? -23.062 30.156 14.586 1 93.88 89 CYS A O 1
ATOM 743 N N . ASP A 1 90 ? -24.531 29.062 15.812 1 93.25 90 ASP A N 1
ATOM 744 C CA . ASP A 1 90 ? -25.25 30.25 16.219 1 93.25 90 ASP A CA 1
ATOM 745 C C . ASP A 1 90 ? -24.422 31.094 17.188 1 93.25 90 ASP A C 1
ATOM 747 O O . ASP A 1 90 ? -24.75 32.25 17.469 1 93.25 90 ASP A O 1
ATOM 751 N N . GLU A 1 91 ? -23.312 30.531 17.672 1 93.5 91 GLU A N 1
ATOM 752 C CA . GLU A 1 91 ? -22.422 31.234 18.594 1 93.5 91 GLU A CA 1
ATOM 753 C C . GLU A 1 91 ? -21.328 31.969 17.828 1 93.5 91 GLU A C 1
ATOM 755 O O . GLU A 1 91 ? -20.578 32.75 18.422 1 93.5 91 GLU A O 1
ATOM 760 N N . LEU A 1 92 ? -21.328 31.641 16.562 1 92 92 LEU A N 1
ATOM 761 C CA . LEU A 1 92 ? -20.312 32.25 15.703 1 92 92 LEU A CA 1
ATOM 762 C C . LEU A 1 92 ? -20.969 33.156 14.68 1 92 92 LEU A C 1
ATOM 764 O O . LEU A 1 92 ? -22.125 33 14.32 1 92 92 LEU A O 1
ATOM 768 N N . ALA A 1 93 ? -20.297 34.219 14.352 1 92.25 93 ALA A N 1
ATOM 769 C CA . ALA A 1 93 ? -20.781 35.094 13.289 1 92.25 93 ALA A CA 1
ATOM 770 C C . ALA A 1 93 ? -20.438 34.531 11.914 1 92.25 93 ALA A C 1
ATOM 772 O O . ALA A 1 93 ? -19.766 35.188 11.117 1 92.25 93 ALA A O 1
ATOM 773 N N . VAL A 1 94 ? -20.812 33.25 11.625 1 93.94 94 VAL A N 1
ATOM 774 C CA . VAL A 1 94 ? -20.672 32.594 10.336 1 93.94 94 VAL A CA 1
ATOM 775 C C . VAL A 1 94 ? -22.016 32.031 9.891 1 93.94 94 VAL A C 1
ATOM 777 O O . VAL A 1 94 ? -22.875 31.734 10.727 1 93.94 94 VAL A O 1
ATOM 780 N N . SER A 1 95 ? -22.281 31.969 8.578 1 95.38 95 SER A N 1
ATOM 781 C CA . SER A 1 95 ? -23.516 31.344 8.07 1 95.38 95 SER A CA 1
ATOM 782 C C . SER A 1 95 ? -23.484 29.828 8.25 1 95.38 95 SER A C 1
ATOM 784 O O . SER A 1 95 ? -22.406 29.25 8.43 1 95.38 95 SER A O 1
ATOM 786 N N . PRO A 1 96 ? -24.688 29.234 8.289 1 95.75 96 PRO A N 1
ATOM 787 C CA . PRO A 1 96 ? -24.719 27.766 8.375 1 95.75 96 PRO A CA 1
ATOM 788 C C . PRO A 1 96 ? -23.891 27.094 7.281 1 95.75 96 PRO A C 1
ATOM 790 O O . PRO A 1 96 ? -23.203 26.094 7.547 1 95.75 96 PRO A O 1
ATOM 793 N N . ALA A 1 97 ? -23.953 27.625 6.133 1 96.69 97 ALA A N 1
ATOM 794 C CA . ALA A 1 97 ? -23.172 27.062 5.031 1 96.69 97 ALA A CA 1
ATOM 795 C C . ALA A 1 97 ? -21.672 27.219 5.293 1 96.69 97 ALA A C 1
ATOM 797 O O . ALA A 1 97 ? -20.906 26.297 5.012 1 96.69 97 ALA A O 1
ATOM 798 N N . GLU A 1 98 ? -21.25 28.312 5.785 1 96.75 98 GLU A N 1
ATOM 799 C CA . GLU A 1 98 ? -19.859 28.547 6.137 1 96.75 98 GLU A CA 1
ATOM 800 C C . GLU A 1 98 ? -19.406 27.625 7.266 1 96.75 98 GLU A C 1
ATOM 802 O O . GLU A 1 98 ? -18.281 27.125 7.25 1 96.75 98 GLU A O 1
ATOM 807 N N . TYR A 1 99 ? -20.297 27.438 8.219 1 97.19 99 TYR A N 1
ATOM 808 C CA . TYR A 1 99 ? -19.984 26.562 9.336 1 97.19 99 TYR A CA 1
ATOM 809 C C . TYR A 1 99 ? -19.766 25.125 8.859 1 97.19 99 TYR A C 1
ATOM 811 O O . TYR A 1 99 ? -18.844 24.438 9.32 1 97.19 99 TYR A O 1
ATOM 819 N N . GLY A 1 100 ? -20.641 24.688 7.922 1 97.31 100 GLY A N 1
ATOM 820 C CA . GLY A 1 100 ? -20.438 23.375 7.324 1 97.31 100 GLY A CA 1
ATOM 821 C C . GLY A 1 100 ? -19.109 23.234 6.613 1 97.31 100 GLY A C 1
ATOM 822 O O . GLY A 1 100 ? -18.438 22.203 6.719 1 97.31 100 GLY A O 1
ATOM 823 N N . GLU A 1 101 ? -18.734 24.25 5.898 1 97.69 101 GLU A N 1
ATOM 824 C CA . GLU A 1 101 ? -17.469 24.25 5.18 1 97.69 101 GLU A CA 1
ATOM 825 C C . GLU A 1 101 ? -16.297 24.25 6.148 1 97.69 101 GLU A C 1
ATOM 827 O O . GLU A 1 101 ? -15.32 23.516 5.957 1 97.69 101 GLU A O 1
ATOM 832 N N . LEU A 1 102 ? -16.422 25.078 7.168 1 97.94 102 LEU A N 1
ATOM 833 C CA . LEU A 1 102 ? -15.391 25.141 8.203 1 97.94 102 LEU A CA 1
ATOM 834 C C . LEU A 1 102 ? -15.195 23.781 8.867 1 97.94 102 LEU A C 1
ATOM 836 O O . LEU A 1 102 ? -14.062 23.312 8.992 1 97.94 102 LEU A O 1
ATOM 840 N N . ARG A 1 103 ? -16.25 23.094 9.203 1 98.06 103 ARG A N 1
ATOM 841 C CA . ARG A 1 103 ? -16.203 21.781 9.836 1 98.06 103 ARG A CA 1
ATOM 842 C C . ARG A 1 103 ? -15.523 20.766 8.922 1 98.06 103 ARG A C 1
ATOM 844 O O . ARG A 1 103 ? -14.68 19.984 9.367 1 98.06 103 ARG A O 1
ATOM 851 N N . GLY A 1 104 ? -15.93 20.812 7.656 1 98.25 104 GLY A N 1
ATOM 852 C CA . GLY A 1 104 ? -15.359 19.875 6.703 1 98.25 104 GLY A CA 1
ATOM 853 C C . GLY A 1 104 ? -13.867 20.062 6.5 1 98.25 104 GLY A C 1
ATOM 854 O O . GLY A 1 104 ? -13.117 19.078 6.422 1 98.25 104 GLY A O 1
ATOM 855 N N . GLN A 1 105 ? -13.477 21.281 6.426 1 98.5 105 GLN A N 1
ATOM 856 C CA . GLN A 1 105 ? -12.062 21.547 6.191 1 98.5 105 GLN A CA 1
ATOM 857 C C . GLN A 1 105 ? -11.227 21.234 7.434 1 98.5 105 GLN A C 1
ATOM 859 O O . GLN A 1 105 ? -10.117 20.703 7.324 1 98.5 105 GLN A O 1
ATOM 864 N N . LEU A 1 106 ? -11.75 21.5 8.641 1 98.5 106 LEU A N 1
ATOM 865 C CA . LEU A 1 106 ? -11.031 21.172 9.859 1 98.5 106 LEU A CA 1
ATOM 866 C C . LEU A 1 106 ? -10.953 19.656 10.047 1 98.5 106 LEU A C 1
ATOM 868 O O . LEU A 1 106 ? -9.961 19.141 10.57 1 98.5 106 LEU A O 1
ATOM 872 N N . ALA A 1 107 ? -11.984 18.938 9.578 1 98.69 107 ALA A N 1
ATOM 873 C CA . ALA A 1 107 ? -11.93 17.469 9.609 1 98.69 107 ALA A CA 1
ATOM 874 C C . ALA A 1 107 ? -10.766 16.953 8.773 1 98.69 107 ALA A C 1
ATOM 876 O O . ALA A 1 107 ? -10.094 15.984 9.156 1 98.69 107 ALA A O 1
ATOM 877 N N . THR A 1 108 ? -10.539 17.594 7.641 1 98.56 108 THR A N 1
ATOM 878 C CA . THR A 1 108 ? -9.43 17.219 6.777 1 98.56 108 THR A CA 1
ATOM 879 C C . THR A 1 108 ? -8.102 17.344 7.52 1 98.56 108 THR A C 1
ATOM 881 O O . THR A 1 108 ? -7.266 16.438 7.469 1 98.56 108 THR A O 1
ATOM 884 N N . TYR A 1 109 ? -7.922 18.406 8.234 1 98.38 109 TYR A N 1
ATOM 885 C CA . TYR A 1 109 ? -6.684 18.625 8.969 1 98.38 109 TYR A CA 1
ATOM 886 C C . TYR A 1 109 ? -6.555 17.641 10.125 1 98.38 109 TYR A C 1
ATOM 888 O O . TYR A 1 109 ? -5.449 17.188 10.445 1 98.38 109 TYR A O 1
ATOM 896 N N . ASP A 1 110 ? -7.68 17.297 10.742 1 98.5 110 ASP A N 1
ATOM 897 C CA . ASP A 1 110 ? -7.684 16.281 11.789 1 98.5 110 ASP A CA 1
ATOM 898 C C . ASP A 1 110 ? -7.223 14.93 11.242 1 98.5 110 ASP A C 1
ATOM 900 O O . ASP A 1 110 ? -6.453 14.219 11.891 1 98.5 110 ASP A O 1
ATOM 904 N N . ILE A 1 111 ? -7.691 14.594 10.055 1 98.38 111 ILE A N 1
ATOM 905 C CA . ILE A 1 111 ? -7.379 13.312 9.43 1 98.38 111 ILE A CA 1
ATOM 906 C C . ILE A 1 111 ? -5.879 13.227 9.156 1 98.38 111 ILE A C 1
ATOM 908 O O . ILE A 1 111 ? -5.254 12.195 9.406 1 98.38 111 ILE A O 1
ATOM 912 N N . VAL A 1 112 ? -5.215 14.32 8.719 1 97.75 112 VAL A N 1
ATOM 913 C CA . VAL A 1 112 ? -3.846 14.219 8.227 1 97.75 112 VAL A CA 1
ATOM 914 C C . VAL A 1 112 ? -2.869 14.438 9.383 1 97.75 112 VAL A C 1
ATOM 916 O O . VAL A 1 112 ? -1.675 14.148 9.258 1 97.75 112 VAL A O 1
ATOM 919 N N . ALA A 1 113 ? -3.332 14.852 10.547 1 97.5 113 ALA A N 1
ATOM 920 C CA . ALA A 1 113 ? -2.438 15.18 11.656 1 97.5 113 ALA A CA 1
ATOM 921 C C . ALA A 1 113 ? -1.583 13.984 12.047 1 97.5 113 ALA A C 1
ATOM 923 O O . ALA A 1 113 ? -0.354 14.031 11.977 1 97.5 113 ALA A O 1
ATOM 924 N N . PRO A 1 114 ? -2.205 12.852 12.438 1 97.81 114 PRO A N 1
ATOM 925 C CA . PRO A 1 114 ? -1.364 11.711 12.805 1 97.81 114 PRO A CA 1
ATOM 926 C C . PRO A 1 114 ? -0.555 11.172 11.625 1 97.81 114 PRO A C 1
ATOM 928 O O . PRO A 1 114 ? 0.542 10.641 11.812 1 97.81 114 PRO A O 1
ATOM 931 N N . ARG A 1 115 ? -1.021 11.289 10.414 1 98 115 ARG A N 1
ATOM 932 C CA . ARG A 1 115 ? -0.338 10.82 9.211 1 98 115 ARG A CA 1
ATOM 933 C C . ARG A 1 115 ? 0.904 11.664 8.922 1 98 115 ARG A C 1
ATOM 935 O O . ARG A 1 115 ? 1.971 11.117 8.633 1 98 115 ARG A O 1
ATOM 942 N N . LEU A 1 116 ? 0.773 12.977 9.086 1 97.69 116 LEU A N 1
ATOM 943 C CA . LEU A 1 116 ? 1.923 13.852 8.898 1 97.69 116 LEU A CA 1
ATOM 944 C C . LEU A 1 116 ? 2.947 13.648 10.008 1 97.69 116 LEU A C 1
ATOM 946 O O . LEU A 1 116 ? 4.152 13.648 9.75 1 97.69 116 LEU A O 1
ATOM 950 N N . ALA A 1 117 ? 2.477 13.453 11.25 1 97.06 117 ALA A N 1
ATOM 951 C CA . ALA A 1 117 ? 3.391 13.211 12.367 1 97.06 117 ALA A CA 1
ATOM 952 C C . ALA A 1 117 ? 4.273 12 12.102 1 97.06 117 ALA A C 1
ATOM 954 O O . ALA A 1 117 ? 5.492 12.062 12.273 1 97.06 117 ALA A O 1
ATOM 955 N N . VAL A 1 118 ? 3.674 10.93 11.625 1 98.19 118 VAL A N 1
ATOM 956 C CA . VAL A 1 118 ? 4.414 9.711 11.328 1 98.19 118 VAL A CA 1
ATOM 957 C C . VAL A 1 118 ? 5.336 9.938 10.133 1 98.19 118 VAL A C 1
ATOM 959 O O . VAL A 1 118 ? 6.496 9.523 10.148 1 98.19 118 VAL A O 1
ATOM 962 N N . LEU A 1 119 ? 4.812 10.578 9.062 1 98.19 119 LEU A N 1
ATOM 963 C CA . LEU A 1 119 ? 5.602 10.82 7.859 1 98.19 119 LEU A CA 1
ATOM 964 C C . LEU A 1 119 ? 6.895 11.555 8.195 1 98.19 119 LEU A C 1
ATOM 966 O O . LEU A 1 119 ? 7.973 11.156 7.742 1 98.19 119 LEU A O 1
ATOM 970 N N . PHE A 1 120 ? 6.809 12.578 8.984 1 97 120 PHE A N 1
ATOM 971 C CA . PHE A 1 120 ? 7.973 13.398 9.312 1 97 120 PHE A CA 1
ATOM 972 C C . PHE A 1 120 ? 8.984 12.602 10.125 1 97 120 PHE A C 1
ATOM 974 O O . PHE A 1 120 ? 10.18 12.625 9.836 1 97 120 PHE A O 1
ATOM 981 N N . GLU A 1 121 ? 8.5 11.891 11.156 1 96.75 121 GLU A N 1
ATOM 982 C CA . GLU A 1 121 ? 9.391 11.086 11.977 1 96.75 121 GLU A CA 1
ATOM 983 C C . GLU A 1 121 ? 10.047 9.977 11.156 1 96.75 121 GLU A C 1
ATOM 985 O O . GLU A 1 121 ? 11.258 9.758 11.25 1 96.75 121 GLU A O 1
ATOM 990 N N . LEU A 1 122 ? 9.273 9.297 10.359 1 98.19 122 LEU A N 1
ATOM 991 C CA . LEU A 1 122 ? 9.727 8.141 9.586 1 98.19 122 LEU A CA 1
ATOM 992 C C . LEU A 1 122 ? 10.766 8.555 8.555 1 98.19 122 LEU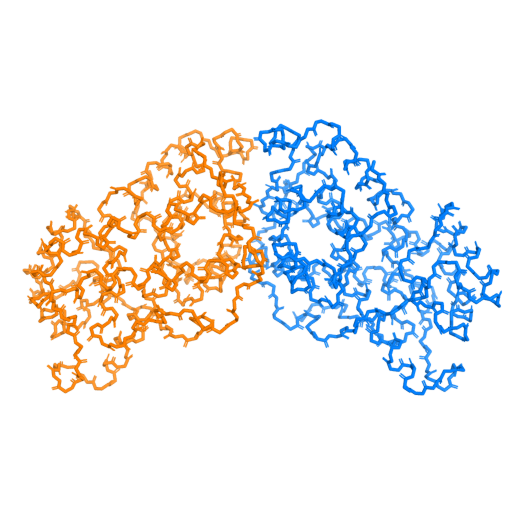 A C 1
ATOM 994 O O . LEU A 1 122 ? 11.836 7.949 8.461 1 98.19 122 LEU A O 1
ATOM 998 N N . VAL A 1 123 ? 10.508 9.602 7.738 1 98.19 123 VAL A N 1
ATOM 999 C CA . VAL A 1 123 ? 11.422 10.039 6.688 1 98.19 123 VAL A CA 1
ATOM 1000 C C . VAL A 1 123 ? 12.672 10.656 7.312 1 98.19 123 VAL A C 1
ATOM 1002 O O . VAL A 1 123 ? 13.781 10.453 6.824 1 98.19 123 VAL A O 1
ATOM 1005 N N . ASP A 1 124 ? 12.477 11.43 8.422 1 96.88 124 ASP A N 1
ATOM 1006 C CA . ASP A 1 124 ? 13.625 11.992 9.133 1 96.88 124 ASP A CA 1
ATOM 1007 C C . ASP A 1 124 ? 14.594 10.891 9.555 1 96.88 124 ASP A C 1
ATOM 1009 O O . ASP A 1 124 ? 15.781 10.945 9.242 1 96.88 124 ASP A O 1
ATOM 1013 N N . ARG A 1 125 ? 14.07 9.859 10.234 1 97.38 125 ARG A N 1
ATOM 1014 C CA . ARG A 1 125 ? 14.93 8.766 10.68 1 97.38 125 ARG A CA 1
ATOM 1015 C C . ARG A 1 125 ? 15.57 8.055 9.5 1 97.38 125 ARG A C 1
ATOM 1017 O O . ARG A 1 125 ? 16.766 7.75 9.523 1 97.38 125 ARG A O 1
ATOM 1024 N N . ALA A 1 126 ? 14.828 7.77 8.477 1 97.62 126 ALA A N 1
ATOM 1025 C CA . ALA A 1 126 ? 15.328 7.031 7.316 1 97.62 126 ALA A CA 1
ATOM 1026 C C . ALA A 1 126 ? 16.469 7.789 6.633 1 97.62 126 ALA A C 1
ATOM 1028 O O . ALA A 1 126 ? 17.5 7.207 6.293 1 97.62 126 ALA A O 1
ATOM 1029 N N . LEU A 1 127 ? 16.312 9.102 6.445 1 97.31 127 LEU A N 1
ATOM 1030 C CA . LEU A 1 127 ? 17.281 9.93 5.758 1 97.31 127 LEU A CA 1
ATOM 1031 C C . LEU A 1 127 ? 18.578 10.031 6.562 1 97.31 127 LEU A C 1
ATOM 1033 O O . LEU A 1 127 ? 19.641 10.297 6.004 1 97.31 127 LEU A O 1
ATOM 1037 N N . HIS A 1 128 ? 18.469 9.82 7.863 1 96.25 128 HIS A N 1
ATOM 1038 C CA . HIS A 1 128 ? 19.641 9.961 8.727 1 96.25 128 HIS A CA 1
ATOM 1039 C C . HIS A 1 128 ? 20.141 8.602 9.188 1 96.25 128 HIS A C 1
ATOM 1041 O O . HIS A 1 128 ? 20.953 8.516 10.117 1 96.25 128 HIS A O 1
ATOM 1047 N N . ASP A 1 129 ? 19.578 7.57 8.594 1 94.81 129 ASP A N 1
ATOM 1048 C CA . ASP A 1 129 ? 19.969 6.195 8.875 1 94.81 129 ASP A CA 1
ATOM 1049 C C . ASP A 1 129 ? 19.812 5.875 10.359 1 94.81 129 ASP A C 1
ATOM 1051 O O . ASP A 1 129 ? 20.688 5.227 10.953 1 94.81 129 ASP A O 1
ATOM 1055 N N . GLU A 1 130 ? 18.828 6.469 10.945 1 96.19 130 GLU A N 1
ATOM 1056 C CA . GLU A 1 130 ? 18.453 6.168 12.328 1 96.19 130 GLU A CA 1
ATOM 1057 C C . GLU A 1 130 ? 17.562 4.938 12.406 1 96.19 130 GLU A C 1
ATOM 1059 O O . GLU A 1 130 ? 16.906 4.57 11.422 1 96.19 130 GLU A O 1
ATOM 1064 N N . PRO A 1 131 ? 17.484 4.273 13.555 1 96 131 PRO A N 1
ATOM 1065 C CA . PRO A 1 131 ? 16.75 3.008 13.688 1 96 131 PRO A CA 1
ATOM 1066 C C . PRO A 1 131 ? 15.258 3.16 13.453 1 96 131 PRO A C 1
ATOM 1068 O O . PRO A 1 131 ? 14.648 4.137 13.906 1 96 131 PRO A O 1
ATOM 1071 N N . ILE A 1 132 ? 14.711 2.279 12.734 1 97.19 132 ILE A N 1
ATOM 1072 C CA . ILE A 1 132 ? 13.289 2.137 12.445 1 97.19 132 ILE A CA 1
ATOM 1073 C C . ILE A 1 132 ? 12.867 0.682 12.641 1 97.19 132 ILE A C 1
ATOM 1075 O O . ILE A 1 132 ? 13.602 -0.237 12.266 1 97.19 132 ILE A O 1
ATOM 1079 N N . GLY A 1 133 ? 11.711 0.423 13.242 1 96 133 GLY A N 1
ATOM 1080 C CA . GLY A 1 133 ? 11.203 -0.933 13.383 1 96 133 GLY A CA 1
ATOM 1081 C C . GLY A 1 133 ? 12.016 -1.776 14.352 1 96 133 GLY A C 1
ATOM 1082 O O . GLY A 1 133 ? 12.312 -2.939 14.07 1 96 133 GLY A O 1
ATOM 1083 N N . THR A 1 134 ? 12.43 -1.187 15.445 1 95.06 134 THR A N 1
ATOM 1084 C CA . THR A 1 134 ? 13.32 -1.848 16.406 1 95.06 134 THR A CA 1
ATOM 1085 C C . THR A 1 134 ? 12.531 -2.781 17.312 1 95.06 134 THR A C 1
ATOM 1087 O O . THR A 1 134 ? 13.102 -3.666 17.953 1 95.06 134 THR A O 1
ATOM 1090 N N . ASP A 1 135 ? 11.242 -2.582 17.438 1 95.06 135 ASP A N 1
ATOM 1091 C CA . ASP A 1 135 ? 10.359 -3.391 18.281 1 95.06 135 ASP A CA 1
ATOM 1092 C C . ASP A 1 135 ? 9.039 -3.676 17.578 1 95.06 135 ASP A C 1
ATOM 1094 O O . ASP A 1 135 ? 7.984 -3.184 17.984 1 95.06 135 ASP A O 1
ATOM 1098 N N . PRO A 1 136 ? 9.102 -4.547 16.609 1 93.75 136 PRO A N 1
ATOM 1099 C CA . PRO A 1 136 ? 7.902 -4.785 15.805 1 93.75 136 PRO A CA 1
ATOM 1100 C C . PRO A 1 136 ? 6.746 -5.355 16.625 1 93.75 136 PRO A C 1
ATOM 1102 O O . PRO A 1 136 ? 6.953 -6.246 17.453 1 93.75 136 PRO A O 1
ATOM 1105 N N . ASP A 1 137 ? 5.566 -4.816 16.406 1 94 137 ASP A N 1
ATOM 1106 C CA . ASP A 1 137 ? 4.324 -5.273 17.031 1 94 137 ASP A CA 1
ATOM 1107 C C . ASP A 1 137 ? 3.988 -6.699 16.594 1 94 137 ASP A C 1
ATOM 1109 O O . ASP A 1 137 ? 4.18 -7.062 15.438 1 94 137 ASP A O 1
ATOM 1113 N N . ARG A 1 138 ? 3.469 -7.512 17.5 1 96.19 138 ARG A N 1
ATOM 1114 C CA . ARG A 1 138 ? 3.275 -8.922 17.188 1 96.19 138 ARG A CA 1
ATOM 1115 C C . ARG A 1 138 ? 1.793 -9.273 17.141 1 96.19 138 ARG A C 1
ATOM 1117 O O . ARG A 1 138 ? 1.432 -10.438 16.922 1 96.19 138 ARG A O 1
ATOM 1124 N N . THR A 1 139 ? 0.929 -8.273 17.359 1 97.44 139 THR A N 1
ATOM 1125 C CA . THR A 1 139 ? -0.51 -8.5 17.281 1 97.44 139 THR A CA 1
ATOM 1126 C C . THR A 1 139 ? -0.961 -8.602 15.828 1 97.44 139 THR A C 1
ATOM 1128 O O . THR A 1 139 ? -0.198 -8.281 14.914 1 97.44 139 THR A O 1
ATOM 1131 N N . ARG A 1 140 ? -2.18 -9.047 15.57 1 97.81 140 ARG A N 1
ATOM 1132 C CA . ARG A 1 140 ? -2.758 -9.133 14.234 1 97.81 140 ARG A CA 1
ATOM 1133 C C . ARG A 1 140 ? -2.809 -7.762 13.57 1 97.81 140 ARG A C 1
ATOM 1135 O O . ARG A 1 140 ? -2.627 -7.648 12.352 1 97.81 140 ARG A O 1
ATOM 1142 N N . ALA A 1 141 ? -3 -6.711 14.328 1 97.44 141 ALA A N 1
ATOM 1143 C CA . ALA A 1 141 ? -3.135 -5.352 13.812 1 97.44 141 ALA A CA 1
ATOM 1144 C C . ALA A 1 141 ? -1.849 -4.898 13.125 1 97.44 141 ALA A C 1
ATOM 1146 O O . ALA A 1 141 ? -1.882 -4.055 12.227 1 97.44 141 ALA A O 1
ATOM 1147 N N . ALA A 1 142 ? -0.7 -5.469 13.523 1 97.12 142 ALA A N 1
ATOM 1148 C CA . ALA A 1 142 ? 0.609 -5.051 13.031 1 97.12 142 ALA A CA 1
ATOM 1149 C C . ALA A 1 142 ? 0.68 -5.168 11.508 1 97.12 142 ALA A C 1
ATOM 1151 O O . ALA A 1 142 ? 1.382 -4.395 10.852 1 97.12 142 ALA A O 1
ATOM 1152 N N . THR A 1 143 ? -0.106 -6.168 10.953 1 97 143 THR A N 1
ATOM 1153 C CA . THR A 1 143 ? 0.068 -6.457 9.531 1 97 143 THR A CA 1
ATOM 1154 C C . THR A 1 143 ? -1.284 -6.535 8.828 1 97 143 THR A C 1
ATOM 1156 O O . THR A 1 143 ? -1.353 -6.492 7.598 1 97 143 THR A O 1
ATOM 1159 N N . ALA A 1 144 ? -2.395 -6.586 9.625 1 98.06 144 ALA A N 1
ATOM 1160 C CA . ALA A 1 144 ? -3.727 -6.566 9.023 1 98.06 144 ALA A CA 1
ATOM 1161 C C . ALA A 1 144 ? -4 -5.23 8.336 1 98.06 144 ALA A C 1
ATOM 1163 O O . ALA A 1 144 ? -3.41 -4.207 8.695 1 98.06 144 ALA A O 1
ATOM 1164 N N . PRO A 1 145 ? -4.824 -5.219 7.293 1 97.56 145 PRO A N 1
ATOM 1165 C CA . PRO A 1 145 ? -5.082 -3.971 6.57 1 97.56 145 PRO A CA 1
ATOM 1166 C C . PRO A 1 145 ? -5.77 -2.916 7.434 1 97.56 145 PRO A C 1
ATOM 1168 O O . PRO A 1 145 ? -6.48 -3.258 8.383 1 97.56 145 PRO A O 1
ATOM 1171 N N . LEU A 1 146 ? -5.52 -1.672 7.059 1 97.81 146 LEU A N 1
ATOM 1172 C CA . LEU A 1 146 ? -6.23 -0.543 7.652 1 97.81 146 LEU A CA 1
ATOM 1173 C C . LEU A 1 146 ? -7.738 -0.7 7.484 1 97.81 146 LEU A C 1
ATOM 1175 O O . LEU A 1 146 ? -8.219 -0.988 6.387 1 97.81 146 LEU A O 1
ATOM 1179 N N . PRO A 1 147 ? -8.5 -0.534 8.594 1 96.5 147 PRO A N 1
ATOM 1180 C CA . PRO A 1 147 ? -9.961 -0.628 8.461 1 96.5 147 PRO A CA 1
ATOM 1181 C C . PRO A 1 147 ? -10.516 0.344 7.426 1 96.5 147 PRO A C 1
ATOM 1183 O O . PRO A 1 147 ? -10.156 1.522 7.422 1 96.5 147 PRO A O 1
ATOM 1186 N N . ALA A 1 148 ? -11.414 -0.076 6.59 1 93.81 148 ALA A N 1
ATOM 1187 C CA . ALA A 1 148 ? -11.898 0.672 5.434 1 93.81 148 ALA A CA 1
ATOM 1188 C C . ALA A 1 148 ? -12.695 1.899 5.867 1 93.81 148 ALA A C 1
ATOM 1190 O O . ALA A 1 148 ? -12.711 2.916 5.168 1 93.81 148 ALA A O 1
ATOM 1191 N N . ASP A 1 149 ? -13.242 1.92 7.031 1 93.94 149 ASP A N 1
ATOM 1192 C CA . ASP A 1 149 ? -14.188 2.951 7.438 1 93.94 149 ASP A CA 1
ATOM 1193 C C . ASP A 1 149 ? -13.492 4.062 8.219 1 93.94 149 ASP A C 1
ATOM 1195 O O . ASP A 1 149 ? -14.023 5.164 8.352 1 93.94 149 ASP A O 1
ATOM 1199 N N . LEU A 1 150 ? -12.312 3.727 8.742 1 95.81 150 LEU A N 1
ATOM 1200 C CA . LEU A 1 150 ? -11.633 4.719 9.57 1 95.81 150 LEU A CA 1
ATOM 1201 C C . LEU A 1 150 ? -11.297 5.965 8.758 1 95.81 150 LEU A C 1
ATOM 1203 O O . LEU A 1 150 ? -10.555 5.887 7.773 1 95.81 150 LEU A O 1
ATOM 1207 N N . ASP A 1 151 ? -11.867 7.164 9.117 1 95 151 ASP A N 1
ATOM 1208 C CA . ASP A 1 151 ? -11.633 8.492 8.547 1 95 151 ASP A CA 1
ATOM 1209 C C . ASP A 1 151 ? -12.055 8.547 7.086 1 95 151 ASP A C 1
ATOM 1211 O O . ASP A 1 151 ? -11.656 9.453 6.352 1 95 151 ASP A O 1
ATOM 1215 N N . ALA A 1 152 ? -12.789 7.543 6.664 1 90.25 152 ALA A N 1
ATOM 1216 C CA . ALA A 1 152 ? -13.25 7.531 5.277 1 90.25 152 ALA A CA 1
ATOM 1217 C C . ALA A 1 152 ? -14.305 8.602 5.043 1 90.25 152 ALA A C 1
ATOM 1219 O O . ALA A 1 152 ? -15.258 8.727 5.82 1 90.25 152 ALA A O 1
ATOM 1220 N N . ASP A 1 153 ? -14.156 9.562 4.086 1 85.69 153 ASP A N 1
ATOM 1221 C CA . ASP A 1 153 ? -15.133 10.508 3.561 1 85.69 153 ASP A CA 1
ATOM 1222 C C . ASP A 1 153 ? -15.508 11.555 4.605 1 85.69 153 ASP A C 1
ATOM 1224 O O . ASP A 1 153 ? -16.656 11.977 4.684 1 85.69 153 ASP A O 1
ATOM 1228 N N . ARG A 1 154 ? -14.711 11.992 5.5 1 91.44 154 ARG A N 1
ATOM 1229 C CA . ARG A 1 154 ? -14.969 12.984 6.543 1 91.44 154 ARG A CA 1
ATOM 1230 C C . ARG A 1 154 ? -14.539 14.375 6.094 1 91.44 154 ARG A C 1
ATOM 1232 O O . ARG A 1 154 ? -15.117 15.383 6.512 1 91.44 154 ARG A O 1
ATOM 1239 N N . GLY A 1 155 ? -13.617 14.539 5.289 1 95.69 155 GLY A N 1
ATOM 1240 C CA . GLY A 1 155 ? -12.977 15.828 5.066 1 95.69 155 GLY A CA 1
ATOM 1241 C C . GLY A 1 155 ? -13.375 16.453 3.744 1 95.69 155 GLY A C 1
ATOM 1242 O O . GLY A 1 155 ? -13.953 15.797 2.883 1 95.69 155 GLY A O 1
ATOM 1243 N N . ARG A 1 156 ? -13.273 17.844 3.727 1 97.25 156 ARG A N 1
ATOM 1244 C CA . ARG A 1 156 ? -13.422 18.625 2.504 1 97.25 156 ARG A CA 1
ATOM 1245 C C . ARG A 1 156 ? -12.094 19.234 2.074 1 97.25 156 ARG A C 1
ATOM 1247 O O . ARG A 1 156 ? -11.211 19.469 2.906 1 97.25 156 ARG A O 1
ATOM 1254 N N . PRO A 1 157 ? -11.945 19.406 0.751 1 96.75 157 PRO A N 1
ATOM 1255 C CA . PRO A 1 157 ? -10.711 20.062 0.318 1 96.75 157 PRO A CA 1
ATOM 1256 C C . PRO A 1 157 ? -10.539 21.453 0.934 1 96.75 157 PRO A C 1
ATOM 1258 O O . PRO A 1 157 ? -11.453 22.281 0.88 1 96.75 157 PRO A O 1
ATOM 1261 N N . PRO A 1 158 ? -9.414 21.703 1.48 1 96.5 158 PRO A N 1
ATOM 1262 C CA . PRO A 1 158 ? -9.203 23.031 2.072 1 96.5 158 PRO A CA 1
ATOM 1263 C C . PRO A 1 158 ? -9.117 24.141 1.024 1 96.5 158 PRO A C 1
ATOM 1265 O O . PRO A 1 158 ? -8.57 23.922 -0.061 1 96.5 158 PRO A O 1
ATOM 1268 N N . THR A 1 159 ? -9.664 25.25 1.358 1 95.44 159 THR A N 1
ATOM 1269 C CA . THR A 1 159 ? -9.43 26.531 0.708 1 95.44 159 THR A CA 1
ATOM 1270 C C . THR A 1 159 ? -8.68 27.484 1.637 1 95.44 159 THR A C 1
ATOM 1272 O O . THR A 1 159 ? -8.695 27.297 2.857 1 95.44 159 THR A O 1
ATOM 1275 N N . MET A 1 160 ? -7.922 28.406 1.039 1 93.5 160 MET A N 1
ATOM 1276 C CA . MET A 1 160 ? -7.105 29.25 1.909 1 93.5 160 MET A CA 1
ATOM 1277 C C . MET A 1 160 ? -6.879 30.609 1.28 1 93.5 160 MET A C 1
ATOM 1279 O O . MET A 1 160 ? -6.848 30.75 0.055 1 93.5 160 MET A O 1
ATOM 1283 N N . VAL A 1 161 ? -6.684 31.547 2.104 1 93.44 161 VAL A N 1
ATOM 1284 C CA . VAL A 1 161 ? -6.281 32.875 1.633 1 93.44 161 VAL A CA 1
ATOM 1285 C C . VAL A 1 161 ? -4.797 32.875 1.271 1 93.44 161 VAL A C 1
ATOM 1287 O O . VAL A 1 161 ? -4.039 32.031 1.757 1 93.44 161 VAL A O 1
ATOM 1290 N N . ALA A 1 162 ? -4.461 33.781 0.346 1 88.75 162 ALA A N 1
ATOM 1291 C CA . ALA A 1 162 ? -3.035 33.969 0.093 1 88.75 162 ALA A CA 1
ATOM 1292 C C . ALA A 1 162 ? -2.338 34.531 1.323 1 88.75 162 ALA A C 1
ATOM 1294 O O . ALA A 1 162 ? -2.951 35.281 2.113 1 88.75 162 ALA A O 1
ATOM 1295 N N . PHE A 1 163 ? -1.058 34.219 1.397 1 81.75 163 PHE A N 1
ATOM 1296 C CA . PHE A 1 163 ? -0.298 34.625 2.572 1 81.75 163 PHE A CA 1
ATOM 1297 C C . PHE A 1 163 ? -0.319 36.125 2.725 1 81.75 163 PHE A C 1
ATOM 1299 O O . PHE A 1 163 ? -0.414 36.656 3.842 1 81.75 163 PHE A O 1
ATOM 1306 N N . ASP A 1 164 ? -0.301 36.812 1.7 1 84.38 164 ASP A N 1
ATOM 1307 C CA . ASP A 1 164 ? -0.215 38.281 1.736 1 84.38 164 ASP A CA 1
ATOM 1308 C C . ASP A 1 164 ? -1.605 38.906 1.722 1 84.38 164 ASP A C 1
ATOM 1310 O O . ASP A 1 164 ? -1.735 40.156 1.697 1 84.38 164 ASP A O 1
ATOM 1314 N N . GLU A 1 165 ? -2.633 38.062 1.834 1 89.88 165 GLU A N 1
ATOM 1315 C CA . GLU A 1 165 ? -3.992 38.594 1.75 1 89.88 165 GLU A CA 1
ATOM 1316 C C . GLU A 1 165 ? -4.797 38.219 2.996 1 89.88 165 GLU A C 1
ATOM 1318 O O . GLU A 1 165 ? -6.016 38.031 2.924 1 89.88 165 GLU A O 1
ATOM 1323 N N . THR A 1 166 ? -4.16 38.094 4.082 1 91.75 166 THR A N 1
ATOM 1324 C CA . THR A 1 166 ? -4.887 37.844 5.32 1 91.75 166 THR A CA 1
ATOM 1325 C C . THR A 1 166 ? -5.645 39.062 5.781 1 91.75 166 THR A C 1
ATOM 1327 O O . THR A 1 166 ? -5.156 40.188 5.629 1 91.75 166 THR A O 1
ATOM 1330 N N . PRO A 1 167 ? -6.793 38.906 6.289 1 94.06 167 PRO A N 1
ATOM 1331 C CA . PRO A 1 167 ? -7.57 40.031 6.758 1 94.06 167 PRO A CA 1
ATOM 1332 C C . PRO A 1 167 ? -6.832 40.875 7.805 1 94.06 167 PRO A C 1
ATOM 1334 O O . PRO A 1 167 ? -6.223 40.312 8.719 1 94.06 167 PRO A O 1
ATOM 1337 N N . ALA A 1 168 ? -7.031 42.156 7.715 1 94.38 168 ALA A N 1
ATOM 1338 C CA . ALA A 1 168 ? -6.348 43.094 8.602 1 94.38 168 ALA A CA 1
ATOM 1339 C C . ALA A 1 168 ? -6.809 42.906 10.047 1 94.38 168 ALA A C 1
ATOM 1341 O O . ALA A 1 168 ? -6.02 43.094 10.984 1 94.38 168 ALA A O 1
ATOM 1342 N N . GLU A 1 169 ? -8.055 42.625 10.195 1 95.19 169 GLU A N 1
ATOM 1343 C CA . GLU A 1 169 ? -8.609 42.5 11.539 1 95.19 169 GLU A CA 1
ATOM 1344 C C . GLU A 1 169 ? -7.977 41.312 12.289 1 95.19 169 GLU A C 1
ATOM 1346 O O . GLU A 1 169 ? -8.109 41.219 13.508 1 95.19 169 GLU A O 1
ATOM 1351 N N . LEU A 1 170 ? -7.242 40.406 11.562 1 96.56 170 LEU A N 1
ATOM 1352 C CA . LEU A 1 170 ? -6.621 39.25 12.188 1 96.56 170 LEU A CA 1
ATOM 1353 C C . LEU A 1 170 ? -5.141 39.469 12.445 1 96.56 170 LEU A C 1
ATOM 1355 O O . LEU A 1 170 ? -4.426 38.594 12.891 1 96.56 170 LEU A O 1
ATOM 1359 N N . ALA A 1 171 ? -4.645 40.625 12.203 1 95.25 171 ALA A N 1
ATOM 1360 C CA . ALA A 1 171 ? -3.217 40.906 12.281 1 95.25 171 ALA A CA 1
ATOM 1361 C C . ALA A 1 171 ? -2.654 40.5 13.648 1 95.25 171 ALA A C 1
ATOM 1363 O O . ALA A 1 171 ? -1.64 39.812 13.727 1 95.25 171 ALA A O 1
ATOM 1364 N N . ASP A 1 172 ? -3.285 40.969 14.688 1 96.38 172 ASP A N 1
ATOM 1365 C CA . ASP A 1 172 ? -2.816 40.656 16.047 1 96.38 172 ASP A CA 1
ATOM 1366 C C . ASP A 1 172 ? -2.918 39.156 16.328 1 96.38 172 ASP A C 1
ATOM 1368 O O . ASP A 1 172 ? -2.012 38.562 16.922 1 96.38 172 ASP A O 1
ATOM 1372 N N . THR A 1 173 ? -4.062 38.531 15.945 1 97.25 173 THR A N 1
ATOM 1373 C CA . THR A 1 173 ? -4.281 37.094 16.156 1 97.25 173 THR A CA 1
ATOM 1374 C C . THR A 1 173 ? -3.201 36.281 15.445 1 97.25 173 THR A C 1
ATOM 1376 O O . THR A 1 173 ? -2.619 35.375 16.031 1 97.25 173 THR A O 1
ATOM 1379 N N . LEU A 1 174 ? -2.906 36.594 14.195 1 96.31 174 LEU A N 1
ATOM 1380 C CA . LEU A 1 174 ? -1.931 35.875 13.406 1 96.31 174 LEU A CA 1
ATOM 1381 C C . LEU A 1 174 ? -0.52 36.062 13.945 1 96.31 174 LEU A C 1
ATOM 1383 O O . LEU A 1 174 ? 0.298 35.156 13.93 1 96.31 174 LEU A O 1
ATOM 1387 N N . SER A 1 175 ? -0.263 37.312 14.406 1 95.69 175 SER A N 1
ATOM 1388 C CA . SER A 1 175 ? 1.02 37.562 15.047 1 95.69 175 SER A CA 1
ATOM 1389 C C . SER A 1 175 ? 1.188 36.719 16.297 1 95.69 175 SER A C 1
ATOM 1391 O O . SER A 1 175 ? 2.279 36.219 16.578 1 95.69 175 SER A O 1
ATOM 1393 N N . ALA A 1 176 ? 0.133 36.594 17.109 1 96.56 176 ALA A N 1
ATOM 1394 C CA . ALA A 1 176 ? 0.16 35.781 18.312 1 96.56 176 ALA A CA 1
ATOM 1395 C C . ALA A 1 176 ? 0.375 34.281 17.984 1 96.56 176 ALA A C 1
ATOM 1397 O O . ALA A 1 176 ? 1.109 33.594 18.672 1 96.56 176 ALA A O 1
ATOM 1398 N N . ILE A 1 177 ? -0.271 33.812 16.938 1 96.06 177 ILE A N 1
ATOM 1399 C CA . ILE A 1 177 ? -0.13 32.438 16.484 1 96.06 177 ILE A CA 1
ATOM 1400 C C . ILE A 1 177 ? 1.311 32.188 16.047 1 96.06 177 ILE A C 1
ATOM 1402 O O . ILE A 1 177 ? 1.907 31.156 16.406 1 96.06 177 ILE A O 1
ATOM 1406 N N . GLN A 1 178 ? 1.878 33.125 15.219 1 94.88 178 GLN A N 1
ATOM 1407 C CA . GLN A 1 178 ? 3.264 33 14.781 1 94.88 178 GLN A CA 1
ATOM 1408 C C . GLN A 1 178 ? 4.219 32.938 15.969 1 94.88 178 GLN A C 1
ATOM 1410 O O . GLN A 1 178 ? 5.141 32.125 16 1 94.88 178 GLN A O 1
ATOM 1415 N N . SER A 1 179 ? 3.963 33.812 16.922 1 94.5 179 SER A N 1
ATOM 1416 C CA . SER A 1 179 ? 4.797 33.875 18.125 1 94.5 179 SER A CA 1
ATOM 1417 C C . SER A 1 179 ? 4.699 32.594 18.922 1 94.5 179 SER A C 1
ATOM 1419 O O . SER A 1 179 ? 5.711 32.062 19.406 1 94.5 179 SER A O 1
ATOM 1421 N N . PHE A 1 180 ? 3.525 32.062 19.078 1 94.81 180 PHE A N 1
ATOM 1422 C CA . PHE A 1 180 ? 3.309 30.844 19.844 1 94.81 180 PHE A CA 1
ATOM 1423 C C . PHE A 1 180 ? 4.078 29.672 19.219 1 94.81 180 PHE A C 1
ATOM 1425 O O . PHE A 1 180 ? 4.742 28.922 19.938 1 94.81 180 PHE A O 1
ATOM 1432 N N . HIS A 1 181 ? 3.967 29.5 17.953 1 93.44 181 HIS A N 1
ATOM 1433 C CA . HIS A 1 181 ? 4.586 28.359 17.281 1 93.44 181 HIS A CA 1
ATOM 1434 C C . HIS A 1 181 ? 6.062 28.625 17 1 93.44 181 HIS A C 1
ATOM 1436 O O . HIS A 1 181 ? 6.809 27.703 16.656 1 93.44 181 HIS A O 1
ATOM 1442 N N . GLY A 1 182 ? 6.512 29.844 17.109 1 90.75 182 GLY A N 1
ATOM 1443 C CA . GLY A 1 182 ? 7.879 30.188 16.766 1 90.75 182 GLY A CA 1
ATOM 1444 C C . GLY A 1 182 ? 8.117 30.281 15.266 1 90.75 182 GLY A C 1
ATOM 1445 O O . GLY A 1 182 ? 9.156 29.828 14.773 1 90.75 182 GLY A O 1
ATOM 1446 N N . LEU A 1 183 ? 7.082 30.766 14.555 1 88.69 183 LEU A N 1
ATOM 1447 C CA . LEU A 1 183 ? 7.195 30.922 13.109 1 88.69 183 LEU A CA 1
ATOM 1448 C C . LEU A 1 183 ? 7.75 32.312 12.758 1 88.69 183 LEU A C 1
ATOM 1450 O O . LEU A 1 183 ? 7.234 33.312 13.219 1 88.69 183 LEU A O 1
ATOM 1454 N N . GLU A 1 184 ? 8.836 32.375 12.102 1 80.31 184 GLU A N 1
ATOM 1455 C CA . GLU A 1 184 ? 9.453 33.656 11.742 1 80.31 184 GLU A CA 1
ATOM 1456 C C . GLU A 1 184 ? 8.773 34.25 10.523 1 80.31 184 GLU A C 1
ATOM 1458 O O . GLU A 1 184 ? 8.531 35.469 10.477 1 80.31 184 GLU A O 1
ATOM 1463 N N . ASP A 1 185 ? 8.633 33.406 9.562 1 78.56 185 ASP A N 1
ATOM 1464 C CA . ASP A 1 185 ? 7.973 33.875 8.344 1 78.56 185 ASP A CA 1
ATOM 1465 C C . ASP A 1 185 ? 6.957 32.844 7.848 1 78.56 185 ASP A C 1
ATOM 1467 O O . ASP A 1 185 ? 7.051 31.656 8.18 1 78.56 185 ASP A O 1
ATOM 1471 N N . GLY A 1 186 ? 5.879 33.375 7.34 1 82.5 186 GLY A N 1
ATOM 1472 C CA . GLY A 1 186 ? 4.91 32.5 6.703 1 82.5 186 GLY A CA 1
ATOM 1473 C C . GLY A 1 186 ? 3.893 31.938 7.672 1 82.5 186 GLY A C 1
ATOM 1474 O O . GLY A 1 186 ? 3.902 32.281 8.859 1 82.5 186 GLY A O 1
ATOM 1475 N N . LEU A 1 187 ? 2.869 31.297 7.238 1 88.62 187 LEU A N 1
ATOM 1476 C CA . LEU A 1 187 ? 1.795 30.656 7.996 1 88.62 187 LEU A CA 1
ATOM 1477 C C . LEU A 1 187 ? 1.501 29.266 7.461 1 88.62 187 LEU A C 1
ATOM 1479 O O . LEU A 1 187 ? 1.319 29.094 6.254 1 88.62 187 LEU A O 1
ATOM 1483 N N . PRO A 1 188 ? 1.544 28.281 8.336 1 91.5 188 PRO A N 1
ATOM 1484 C CA . PRO A 1 188 ? 1.064 26.969 7.898 1 91.5 188 PRO A CA 1
ATOM 1485 C C . PRO A 1 188 ? -0.333 27.016 7.285 1 91.5 188 PRO A C 1
ATOM 1487 O O . PRO A 1 188 ? -1.127 27.906 7.629 1 91.5 188 PRO A O 1
ATOM 1490 N N . SER A 1 189 ? -0.622 26.062 6.402 1 92.31 189 SER A N 1
ATOM 1491 C CA . SER A 1 189 ? -1.848 26.031 5.613 1 92.31 189 SER A CA 1
ATOM 1492 C C . SER A 1 189 ? -3.084 26.109 6.5 1 92.31 189 SER A C 1
ATOM 1494 O O . SER A 1 189 ? -4.086 26.719 6.121 1 92.31 189 SER A O 1
ATOM 1496 N N . ILE A 1 190 ? -3.057 25.562 7.703 1 96.38 190 ILE A N 1
ATOM 1497 C CA . ILE A 1 190 ? -4.227 25.516 8.578 1 96.38 190 ILE A CA 1
ATOM 1498 C C . ILE A 1 190 ? -4.645 26.938 8.953 1 96.38 190 ILE A C 1
ATOM 1500 O O . ILE A 1 190 ? -5.836 27.25 9 1 96.38 190 ILE A O 1
ATOM 1504 N N . TYR A 1 191 ? -3.732 27.812 9.117 1 96.06 191 TYR A N 1
ATOM 1505 C CA . TYR A 1 191 ? -4.078 29.156 9.562 1 96.06 191 TYR A CA 1
ATOM 1506 C C . TYR A 1 191 ? -4.531 30.016 8.398 1 96.06 191 TYR A C 1
ATOM 1508 O O . TYR A 1 191 ? -5.371 30.906 8.562 1 96.06 191 TYR A O 1
ATOM 1516 N N . ARG A 1 192 ? -3.955 29.719 7.191 1 96.06 192 ARG A N 1
ATOM 1517 C CA . ARG A 1 192 ? -4.473 30.391 6.004 1 96.06 192 ARG A CA 1
ATOM 1518 C C . ARG A 1 192 ? -5.891 29.922 5.688 1 96.06 192 ARG A C 1
ATOM 1520 O O . ARG A 1 192 ? -6.695 30.688 5.148 1 96.06 192 ARG A O 1
ATOM 1527 N N . THR A 1 193 ? -6.156 28.656 6.031 1 97.5 193 THR A N 1
ATOM 1528 C CA . THR A 1 193 ? -7.512 28.125 5.906 1 97.5 193 THR A CA 1
ATOM 1529 C C . THR A 1 193 ? -8.445 28.812 6.898 1 97.5 193 THR A C 1
ATOM 1531 O O . THR A 1 193 ? -9.5 29.328 6.516 1 97.5 193 THR A O 1
ATOM 1534 N N . LEU A 1 194 ? -8.047 28.953 8.125 1 97.69 194 LEU A N 1
ATOM 1535 C CA . LEU A 1 194 ? -8.898 29.484 9.188 1 97.69 194 LEU A CA 1
ATOM 1536 C C . LEU A 1 194 ? -9.094 30.984 9.031 1 97.69 194 LEU A C 1
ATOM 1538 O O . LEU A 1 194 ? -10.117 31.531 9.445 1 97.69 194 LEU A O 1
ATOM 1542 N N . ALA A 1 195 ? -8.141 31.625 8.367 1 97.19 195 ALA A N 1
ATOM 1543 C CA . ALA A 1 195 ? -8.203 33.094 8.18 1 97.19 195 ALA A CA 1
ATOM 1544 C C . ALA A 1 195 ? -9.375 33.469 7.277 1 97.19 195 ALA A C 1
ATOM 1546 O O . ALA A 1 195 ? -9.758 34.625 7.227 1 97.19 195 ALA A O 1
ATOM 1547 N N . GLN A 1 196 ? -9.953 32.469 6.578 1 96.69 196 GLN A N 1
ATOM 1548 C CA . GLN A 1 196 ? -11.133 32.75 5.758 1 96.69 196 GLN A CA 1
ATOM 1549 C C . GLN A 1 196 ? -12.328 33.125 6.625 1 96.69 196 GLN A C 1
ATOM 1551 O O . GLN A 1 196 ? -13.297 33.688 6.129 1 96.69 196 GLN A O 1
ATOM 1556 N N . TRP A 1 197 ? -12.312 32.812 7.938 1 96.81 197 TRP A N 1
ATOM 1557 C CA . TRP A 1 197 ? -13.383 33.094 8.883 1 96.81 197 TRP A CA 1
ATOM 1558 C C . TRP A 1 197 ? -12.852 33.844 10.094 1 96.81 197 TRP A C 1
ATOM 1560 O O . TRP A 1 197 ? -12.75 33.281 11.188 1 96.81 197 TRP A O 1
ATOM 1570 N N . PRO A 1 198 ? -12.656 35.219 9.906 1 96.25 198 PRO A N 1
ATOM 1571 C CA . PRO A 1 198 ? -12.094 36 11 1 96.25 198 PRO A CA 1
ATOM 1572 C C . PRO A 1 198 ? -12.945 35.969 12.266 1 96.25 198 PRO A C 1
ATOM 1574 O O . PRO A 1 198 ? -12.406 35.969 13.375 1 96.25 198 PRO A O 1
ATOM 1577 N N . ASP A 1 199 ? -14.242 35.875 12.148 1 94.94 199 ASP A N 1
ATOM 1578 C CA . ASP A 1 199 ? -15.172 35.906 13.273 1 94.94 199 ASP A CA 1
ATOM 1579 C C . ASP A 1 199 ? -15.148 34.562 14.016 1 94.94 199 ASP A C 1
ATOM 1581 O O . ASP A 1 199 ? -15.719 34.438 15.102 1 94.94 199 ASP A O 1
ATOM 1585 N N . TYR A 1 200 ? -14.539 33.594 13.469 1 97.31 200 TYR A N 1
ATOM 1586 C CA . TYR A 1 200 ? -14.266 32.312 14.141 1 97.31 200 TYR A CA 1
ATOM 1587 C C . TYR A 1 200 ? -12.844 32.281 14.664 1 97.31 200 TYR A C 1
ATOM 1589 O O . TYR A 1 200 ? -12.617 31.953 15.836 1 97.31 200 TYR A O 1
ATOM 1597 N N . LEU A 1 201 ? -11.82 32.625 13.852 1 97.81 201 LEU A N 1
ATOM 1598 C CA . LEU A 1 201 ? -10.414 32.438 14.211 1 97.81 201 LEU A CA 1
ATOM 1599 C C . LEU A 1 201 ? -10.055 33.312 15.406 1 97.81 201 LEU A C 1
ATOM 1601 O O . LEU A 1 201 ? -9.352 32.875 16.312 1 97.81 201 LEU A O 1
ATOM 1605 N N . GLY A 1 202 ? -10.492 34.562 15.383 1 96 202 GLY A N 1
ATOM 1606 C CA . GLY A 1 202 ? -10.195 35.469 16.484 1 96 202 GLY A CA 1
ATOM 1607 C C . GLY A 1 202 ? -10.641 34.938 17.828 1 96 202 GLY A C 1
ATOM 1608 O O . GLY A 1 202 ? -9.812 34.656 18.703 1 96 202 GLY A O 1
ATOM 1609 N N . PRO A 1 203 ? -11.984 34.719 17.984 1 95.75 203 PRO A N 1
ATOM 1610 C CA . PRO A 1 203 ? -12.508 34.188 19.25 1 95.75 203 PRO A CA 1
ATOM 1611 C C . PRO A 1 203 ? -11.93 32.812 19.609 1 95.75 203 PRO A C 1
ATOM 1613 O O . PRO A 1 203 ? -11.68 32.531 20.781 1 95.75 203 PRO A O 1
ATOM 1616 N N . MET A 1 204 ? -11.75 31.969 18.656 1 97.19 204 MET A N 1
ATOM 1617 C CA . MET A 1 204 ? -11.195 30.641 18.906 1 97.19 204 MET A CA 1
ATOM 1618 C C . MET A 1 204 ? -9.781 30.75 19.484 1 97.19 204 MET A C 1
ATOM 1620 O O . MET A 1 204 ? -9.453 30.047 20.438 1 97.19 204 MET A O 1
ATOM 1624 N N . TRP A 1 205 ? -8.93 31.625 18.891 1 97.56 205 TRP A N 1
ATOM 1625 C CA . TRP A 1 205 ? -7.57 31.766 19.406 1 97.56 205 TRP A CA 1
ATOM 1626 C C . TRP A 1 205 ? -7.57 32.375 20.797 1 97.56 205 TRP A C 1
ATOM 1628 O O . TRP A 1 205 ? -6.801 31.938 21.672 1 97.56 205 TRP A O 1
ATOM 1638 N N . ASP A 1 206 ? -8.453 33.344 21.031 1 95.94 206 ASP A N 1
ATOM 1639 C CA . ASP A 1 206 ? -8.57 33.938 22.359 1 95.94 206 ASP A CA 1
ATOM 1640 C C . ASP A 1 206 ? -8.883 32.875 23.422 1 95.94 206 ASP A C 1
ATOM 1642 O O . ASP A 1 206 ? -8.328 32.906 24.516 1 95.94 206 ASP A O 1
ATOM 1646 N N . ASP A 1 207 ? -9.719 32 23.062 1 96.06 207 ASP A N 1
ATOM 1647 C CA . ASP A 1 207 ? -10.148 30.969 24 1 96.06 207 ASP A CA 1
ATOM 1648 C C . ASP A 1 207 ? -9.078 29.891 24.156 1 96.06 207 ASP A C 1
ATOM 1650 O O . ASP A 1 207 ? -8.922 29.328 25.234 1 96.06 207 ASP A O 1
ATOM 1654 N N . LEU A 1 208 ? -8.344 29.578 23.062 1 96.62 208 LEU A N 1
ATOM 1655 C CA . LEU A 1 208 ? -7.469 28.406 23.062 1 96.62 208 LEU A CA 1
ATOM 1656 C C . LEU A 1 208 ? -6.047 28.781 23.469 1 96.62 208 LEU A C 1
ATOM 1658 O O . LEU A 1 208 ? -5.281 27.938 23.922 1 96.62 208 LEU A O 1
ATOM 1662 N N . GLU A 1 209 ? -5.652 30.094 23.266 1 96.06 209 GLU A N 1
ATOM 1663 C CA . GLU A 1 209 ? -4.27 30.516 23.484 1 96.06 209 GLU A CA 1
ATOM 1664 C C . GLU A 1 209 ? -3.807 30.141 24.891 1 96.06 209 GLU A C 1
ATOM 1666 O O . GLU A 1 209 ? -2.746 29.531 25.062 1 96.06 209 GLU A O 1
ATOM 1671 N N . PRO A 1 210 ? -4.582 30.406 25.953 1 93.94 210 PRO A N 1
ATOM 1672 C CA . PRO A 1 210 ? -4.141 30.016 27.297 1 93.94 210 PRO A CA 1
ATOM 1673 C C . PRO A 1 210 ? -3.98 28.5 27.453 1 93.94 210 PRO A C 1
ATOM 1675 O O . PRO A 1 210 ? -3.115 28.047 28.203 1 93.94 210 PRO A O 1
ATOM 1678 N N . ARG A 1 211 ? -4.75 27.719 26.781 1 93.19 211 ARG A N 1
ATOM 1679 C CA . ARG A 1 211 ? -4.664 26.266 26.828 1 93.19 211 ARG A CA 1
ATOM 1680 C C . ARG A 1 211 ? -3.424 25.766 26.094 1 93.19 211 ARG A C 1
ATOM 1682 O O . ARG A 1 211 ? -2.754 24.844 26.562 1 93.19 211 ARG A O 1
ATOM 1689 N N . LEU A 1 212 ? -3.17 26.391 24.984 1 94.5 212 LEU A N 1
ATOM 1690 C CA . LEU A 1 212 ? -2.014 26 24.172 1 94.5 212 LEU A CA 1
ATOM 1691 C C . LEU A 1 212 ? -0.715 26.391 24.875 1 94.5 212 LEU A C 1
ATOM 1693 O O . LEU A 1 212 ? 0.31 25.734 24.703 1 94.5 212 LEU A O 1
ATOM 1697 N N . GLU A 1 213 ? -0.736 27.406 25.703 1 93.56 213 GLU A N 1
ATOM 1698 C CA . GLU A 1 213 ? 0.445 27.859 26.438 1 93.56 213 GLU A CA 1
ATOM 1699 C C . GLU A 1 213 ? 0.581 27.141 27.766 1 93.56 213 GLU A C 1
ATOM 1701 O O . GLU A 1 213 ? 1.575 27.312 28.484 1 93.56 213 GLU A O 1
ATOM 1706 N N . SER A 1 214 ? -0.367 26.312 28.078 1 91.94 214 SER A N 1
ATOM 1707 C CA . SER A 1 214 ? -0.403 25.625 29.359 1 91.94 214 SER A CA 1
ATOM 1708 C C . SER A 1 214 ? 0.477 24.375 29.328 1 91.94 214 SER A C 1
ATOM 1710 O O . SER A 1 214 ? 0.977 23.984 28.266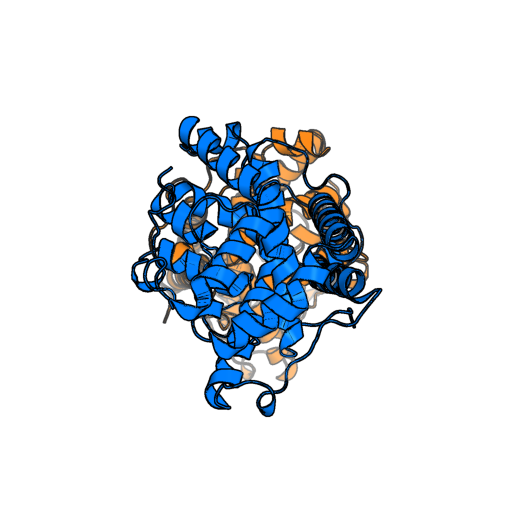 1 91.94 214 SER A O 1
ATOM 1712 N N . ASP A 1 215 ? 0.61 23.766 30.547 1 93.69 215 ASP A N 1
ATOM 1713 C CA . ASP A 1 215 ? 1.335 22.5 30.688 1 93.69 215 ASP A CA 1
ATOM 1714 C C . ASP A 1 215 ? 0.587 21.359 30 1 93.69 215 ASP A C 1
ATOM 1716 O O . ASP A 1 215 ? 1.202 20.391 29.531 1 93.69 215 ASP A O 1
ATOM 1720 N N . GLY A 1 216 ? -0.686 21.562 29.875 1 94.62 216 GLY A N 1
ATOM 1721 C CA . GLY A 1 216 ? -1.489 20.562 29.203 1 94.62 216 GLY A CA 1
ATOM 1722 C C . GLY A 1 216 ? -1.082 20.328 27.766 1 94.62 216 GLY A C 1
ATOM 1723 O O . GLY A 1 216 ? -0.977 19.188 27.328 1 94.62 216 GLY A O 1
ATOM 1724 N N . PHE A 1 217 ? -0.872 21.359 27.062 1 95.94 217 PHE A N 1
ATOM 1725 C CA . PHE A 1 217 ? -0.486 21.219 25.672 1 95.94 217 PHE A CA 1
ATOM 1726 C C . PHE A 1 217 ? 0.939 20.703 25.547 1 95.94 217 PHE A C 1
ATOM 1728 O O . PHE A 1 217 ? 1.251 19.938 24.625 1 95.94 217 PHE A O 1
ATOM 1735 N N . SER A 1 218 ? 1.836 21.141 26.453 1 95.12 218 SER A N 1
ATOM 1736 C CA . SER A 1 218 ? 3.18 20.562 26.469 1 95.12 218 SER A CA 1
ATOM 1737 C C . SER A 1 218 ? 3.139 19.062 26.688 1 95.12 218 SER A C 1
ATOM 1739 O O . SER A 1 218 ? 3.875 18.312 26.031 1 95.12 218 SER A O 1
ATOM 1741 N N . THR A 1 219 ? 2.279 18.672 27.547 1 96.62 219 THR A N 1
ATOM 1742 C CA . THR A 1 219 ? 2.072 17.25 27.797 1 96.62 219 THR A CA 1
ATOM 1743 C C . THR A 1 219 ? 1.531 16.562 26.547 1 96.62 219 THR A C 1
ATOM 1745 O O . THR A 1 219 ? 1.979 15.461 26.188 1 96.62 219 THR A O 1
ATOM 1748 N N . ALA A 1 220 ? 0.564 17.203 25.875 1 96.25 220 ALA A N 1
ATOM 1749 C CA . ALA A 1 220 ? -0.016 16.672 24.641 1 96.25 220 ALA A CA 1
ATOM 1750 C C . ALA A 1 220 ? 1.055 16.484 23.578 1 96.25 220 ALA A C 1
ATOM 1752 O O . ALA A 1 220 ? 1.104 15.438 22.922 1 96.25 220 ALA A O 1
ATOM 1753 N N . THR A 1 221 ? 1.896 17.484 23.406 1 96.06 221 THR A N 1
ATOM 1754 C CA . THR A 1 221 ? 2.949 17.438 22.391 1 96.06 221 THR A CA 1
ATOM 1755 C C . THR A 1 221 ? 3.943 16.312 22.703 1 96.06 221 THR A C 1
ATOM 1757 O O . THR A 1 221 ? 4.328 15.562 21.812 1 96.06 221 THR A O 1
ATOM 1760 N N . ASN A 1 222 ? 4.352 16.188 23.953 1 96.25 222 ASN A N 1
ATOM 1761 C CA . ASN A 1 222 ? 5.301 15.156 24.359 1 96.25 222 ASN A CA 1
ATOM 1762 C C . ASN A 1 222 ? 4.699 13.758 24.219 1 96.25 222 ASN A C 1
ATOM 1764 O O . ASN A 1 222 ? 5.355 12.844 23.719 1 96.25 222 ASN A O 1
ATOM 1768 N N . ALA A 1 223 ? 3.469 13.648 24.672 1 96.81 223 ALA A N 1
ATOM 1769 C CA . ALA A 1 223 ? 2.795 12.352 24.578 1 96.81 223 ALA A CA 1
ATOM 1770 C C . ALA A 1 223 ? 2.547 11.969 23.125 1 96.81 223 ALA A C 1
ATOM 1772 O O . ALA A 1 223 ? 2.643 10.789 22.766 1 96.81 223 ALA A O 1
ATOM 1773 N N . GLY A 1 224 ? 2.143 12.969 22.328 1 96.44 224 GLY A N 1
ATOM 1774 C CA . GLY A 1 224 ? 2.006 12.719 20.891 1 96.44 224 GLY A CA 1
ATOM 1775 C C . GLY A 1 224 ? 3.293 12.242 20.25 1 96.44 224 GLY A C 1
ATOM 1776 O O . GLY A 1 224 ? 3.283 11.289 19.469 1 96.44 224 GLY A O 1
ATOM 1777 N N . ARG A 1 225 ? 4.383 12.875 20.609 1 96.12 225 ARG A N 1
ATOM 1778 C CA . ARG A 1 225 ? 5.691 12.484 20.094 1 96.12 225 ARG A CA 1
ATOM 1779 C C . ARG A 1 225 ? 6.043 11.062 20.5 1 96.12 225 ARG A C 1
ATOM 1781 O O . ARG A 1 225 ? 6.574 10.289 19.703 1 96.12 225 ARG A O 1
ATOM 1788 N N . GLU A 1 226 ? 5.773 10.719 21.703 1 97.06 226 GLU A N 1
ATOM 1789 C CA . GLU A 1 226 ? 6.039 9.375 22.203 1 97.06 226 GLU A CA 1
ATOM 1790 C C . GLU A 1 226 ? 5.227 8.336 21.438 1 97.06 226 GLU A C 1
ATOM 1792 O O . GLU A 1 226 ? 5.734 7.262 21.094 1 97.06 226 GLU A O 1
ATOM 1797 N N . ALA A 1 227 ? 4.004 8.664 21.203 1 97.38 227 ALA A N 1
ATOM 1798 C CA . ALA A 1 227 ? 3.146 7.762 20.438 1 97.38 227 ALA A CA 1
ATOM 1799 C C . ALA A 1 227 ? 3.701 7.535 19.031 1 97.38 227 ALA A C 1
ATOM 1801 O O . ALA A 1 227 ? 3.68 6.414 18.516 1 97.38 227 ALA A O 1
ATOM 1802 N N . VAL A 1 228 ? 4.148 8.617 18.422 1 97.56 228 VAL A N 1
ATOM 1803 C CA . VAL A 1 228 ? 4.711 8.539 17.078 1 97.56 228 VAL A CA 1
ATOM 1804 C C . VAL A 1 228 ? 5.973 7.676 17.094 1 97.56 228 VAL A C 1
ATOM 1806 O O . VAL A 1 228 ? 6.152 6.805 16.25 1 97.56 228 VAL A O 1
ATOM 1809 N N . THR A 1 229 ? 6.844 7.926 18.078 1 97.38 229 THR A N 1
ATOM 1810 C CA . THR A 1 229 ? 8.078 7.164 18.219 1 97.38 229 THR A CA 1
ATOM 1811 C C . THR A 1 229 ? 7.789 5.68 18.406 1 97.38 229 THR A C 1
ATOM 1813 O O . THR A 1 229 ? 8.414 4.836 17.766 1 97.38 229 THR A O 1
ATOM 1816 N N . ASP A 1 230 ? 6.84 5.398 19.266 1 97.94 230 ASP A N 1
ATOM 1817 C CA . ASP A 1 230 ? 6.445 4.016 19.5 1 97.94 230 ASP A CA 1
ATOM 1818 C C . ASP A 1 230 ? 5.934 3.354 18.234 1 97.94 230 ASP A C 1
ATOM 1820 O O . ASP A 1 230 ? 6.234 2.188 17.969 1 97.94 230 ASP A O 1
ATOM 1824 N N . TYR A 1 231 ? 5.172 4.062 17.516 1 98.5 231 TYR A N 1
ATOM 1825 C CA . TYR A 1 231 ? 4.613 3.502 16.297 1 98.5 231 TYR A CA 1
ATOM 1826 C C . TYR A 1 231 ? 5.711 3.223 15.273 1 98.5 231 TYR A C 1
ATOM 1828 O O . TYR A 1 231 ? 5.762 2.139 14.688 1 98.5 231 TYR A O 1
ATOM 1836 N N . VAL A 1 232 ? 6.605 4.195 15.023 1 98.5 232 VAL A N 1
ATOM 1837 C CA . VAL A 1 232 ? 7.676 4.031 14.047 1 98.5 232 VAL A CA 1
ATOM 1838 C C . VAL A 1 232 ? 8.586 2.879 14.461 1 98.5 232 VAL A C 1
ATOM 1840 O O . VAL A 1 232 ? 9.047 2.105 13.617 1 98.5 232 VAL A O 1
ATOM 1843 N N . ASP A 1 233 ? 8.766 2.688 15.766 1 98.12 233 ASP A N 1
ATOM 1844 C CA . ASP A 1 233 ? 9.562 1.577 16.281 1 98.12 233 ASP A CA 1
ATOM 1845 C C . ASP A 1 233 ? 8.852 0.243 16.047 1 98.12 233 ASP A C 1
ATOM 1847 O O . ASP A 1 233 ? 9.5 -0.807 16 1 98.12 233 ASP A O 1
ATOM 1851 N N . SER A 1 234 ? 7.543 0.286 15.906 1 97.94 234 SER A N 1
ATOM 1852 C CA . SER A 1 234 ? 6.762 -0.944 15.828 1 97.94 234 SER A CA 1
ATOM 1853 C C . SER A 1 234 ? 6.637 -1.42 14.383 1 97.94 234 SER A C 1
ATOM 1855 O O . SER A 1 234 ? 6.098 -2.498 14.125 1 97.94 234 SER A O 1
ATOM 1857 N N . LEU A 1 235 ? 7.074 -0.643 13.383 1 97.06 235 LEU A N 1
ATOM 1858 C CA . LEU A 1 235 ? 6.922 -0.98 11.977 1 97.06 235 LEU A CA 1
ATOM 1859 C C . LEU A 1 235 ? 7.633 -2.291 11.648 1 97.06 235 LEU A C 1
ATOM 1861 O O . LEU A 1 235 ? 8.727 -2.547 12.148 1 97.06 235 LEU A O 1
ATOM 1865 N N . PRO A 1 236 ? 7.043 -3.07 10.82 1 93 236 PRO A N 1
ATOM 1866 C CA . PRO A 1 236 ? 7.633 -4.371 10.484 1 93 236 PRO A CA 1
ATOM 1867 C C . PRO A 1 236 ? 8.664 -4.281 9.367 1 93 236 PRO A C 1
ATOM 1869 O O . PRO A 1 236 ? 9.188 -5.305 8.914 1 93 236 PRO A O 1
ATOM 1872 N N . TYR A 1 237 ? 8.938 -3.078 8.836 1 93.56 237 TYR A N 1
ATOM 1873 C CA . TYR A 1 237 ? 9.906 -2.922 7.758 1 93.56 237 TYR A CA 1
ATOM 1874 C C . TYR A 1 237 ? 10.641 -1.589 7.871 1 93.56 237 TYR A C 1
ATOM 1876 O O . TYR A 1 237 ? 10.312 -0.764 8.727 1 93.56 237 TYR A O 1
ATOM 1884 N N . THR A 1 238 ? 11.664 -1.409 7.059 1 95.5 238 THR A N 1
ATOM 1885 C CA . THR A 1 238 ? 12.453 -0.186 7.039 1 95.5 238 THR A CA 1
ATOM 1886 C C . THR A 1 238 ? 12.508 0.402 5.633 1 95.5 238 THR A C 1
ATOM 1888 O O . THR A 1 238 ? 12.969 -0.255 4.695 1 95.5 238 THR A O 1
ATOM 1891 N N . PRO A 1 239 ? 12.031 1.659 5.484 1 97.19 239 PRO A N 1
ATOM 1892 C CA . PRO A 1 239 ? 12.164 2.305 4.176 1 97.19 239 PRO A CA 1
ATOM 1893 C C . PRO A 1 239 ? 13.617 2.443 3.729 1 97.19 239 PRO A C 1
ATOM 1895 O O . PRO A 1 239 ? 14.492 2.73 4.547 1 97.19 239 PRO A O 1
ATOM 1898 N N . ARG A 1 240 ? 13.859 2.229 2.463 1 96.5 240 ARG A N 1
ATOM 1899 C CA . ARG A 1 240 ? 15.188 2.336 1.871 1 96.5 240 ARG A CA 1
ATOM 1900 C C . ARG A 1 240 ? 15.492 3.771 1.46 1 96.5 240 ARG A C 1
ATOM 1902 O O . ARG A 1 240 ? 15.508 4.09 0.269 1 96.5 240 ARG A O 1
ATOM 1909 N N . LEU A 1 241 ? 15.742 4.648 2.453 1 97.38 241 LEU A N 1
ATOM 1910 C CA . LEU A 1 241 ? 15.938 6.07 2.184 1 97.38 241 LEU A CA 1
ATOM 1911 C C . LEU A 1 241 ? 17.266 6.555 2.771 1 97.38 241 LEU A C 1
ATOM 1913 O O . LEU A 1 241 ? 17.5 7.762 2.865 1 97.38 241 LEU A O 1
ATOM 1917 N N . ASP A 1 242 ? 18.094 5.609 3.178 1 95.81 242 ASP A N 1
ATOM 1918 C CA . ASP A 1 242 ? 19.391 6.012 3.719 1 95.81 242 ASP A CA 1
ATOM 1919 C C . ASP A 1 242 ? 20.266 6.633 2.635 1 95.81 242 ASP A C 1
ATOM 1921 O O . ASP A 1 242 ? 20.094 6.348 1.448 1 95.81 242 ASP A O 1
ATOM 1925 N N . PRO A 1 243 ? 21.219 7.406 3.008 1 95.56 243 PRO A N 1
ATOM 1926 C CA . PRO A 1 243 ? 22.016 8.164 2.045 1 95.56 243 PRO A CA 1
ATOM 1927 C C . PRO A 1 243 ? 22.703 7.273 1.01 1 95.56 243 PRO A C 1
ATOM 1929 O O . PRO A 1 243 ? 22.719 7.609 -0.178 1 95.56 243 PRO A O 1
ATOM 1932 N N . ASP A 1 244 ? 23.203 6.129 1.399 1 93.62 244 ASP A N 1
ATOM 1933 C CA . ASP A 1 244 ? 23.859 5.223 0.465 1 93.62 244 ASP A CA 1
ATOM 1934 C C . ASP A 1 244 ? 22.875 4.727 -0.598 1 93.62 244 ASP A C 1
ATOM 1936 O O . ASP A 1 244 ? 23.219 4.66 -1.78 1 93.62 244 ASP A O 1
ATOM 1940 N N . SER A 1 245 ? 21.734 4.359 -0.174 1 93.56 245 SER A N 1
ATOM 1941 C CA . SER A 1 245 ? 20.703 3.877 -1.095 1 93.56 245 SER A CA 1
ATOM 1942 C C . SER A 1 245 ? 20.266 4.977 -2.061 1 93.56 245 SER A C 1
ATOM 1944 O O . SER A 1 245 ? 20.047 4.715 -3.244 1 93.56 245 SER A O 1
ATOM 1946 N N . LEU A 1 246 ? 20.141 6.199 -1.539 1 96.31 246 LEU A N 1
ATOM 1947 C CA . LEU A 1 246 ? 19.703 7.32 -2.371 1 96.31 246 LEU A CA 1
ATOM 1948 C C . LEU A 1 246 ? 20.766 7.664 -3.406 1 96.31 246 LEU A C 1
ATOM 1950 O O . LEU A 1 246 ? 20.453 8.008 -4.547 1 96.31 246 LEU A O 1
ATOM 1954 N N . GLU A 1 247 ? 22.016 7.555 -3.053 1 95.06 247 GLU A N 1
ATOM 1955 C CA . GLU A 1 247 ? 23.094 7.801 -3.994 1 95.06 247 GLU A CA 1
ATOM 1956 C C . GLU A 1 247 ? 23.047 6.824 -5.164 1 95.06 247 GLU A C 1
ATOM 1958 O O . GLU A 1 247 ? 23.281 7.211 -6.312 1 95.06 247 GLU A O 1
ATOM 1963 N N . LYS A 1 248 ? 22.719 5.594 -4.82 1 90.44 248 LYS A N 1
ATOM 1964 C CA . LYS A 1 248 ? 22.625 4.562 -5.852 1 90.44 248 LYS A CA 1
ATOM 1965 C C . LYS A 1 248 ? 21.484 4.863 -6.82 1 90.44 248 LYS A C 1
ATOM 1967 O O . LYS A 1 248 ? 21.484 4.402 -7.961 1 90.44 248 LYS A O 1
ATOM 1972 N N . ARG A 1 249 ? 20.516 5.68 -6.348 1 91.19 249 ARG A N 1
ATOM 1973 C CA . ARG A 1 249 ? 19.375 6.027 -7.168 1 91.19 249 ARG A CA 1
ATOM 1974 C C . ARG A 1 249 ? 19.594 7.344 -7.906 1 91.19 249 ARG A C 1
ATOM 1976 O O . ARG A 1 249 ? 18.703 7.84 -8.594 1 91.19 249 ARG A O 1
ATOM 1983 N N . GLY A 1 250 ? 20.719 7.91 -7.703 1 92.06 250 GLY A N 1
ATOM 1984 C CA . GLY A 1 250 ? 21.062 9.125 -8.422 1 92.06 250 GLY A CA 1
ATOM 1985 C C . GLY A 1 250 ? 20.656 10.391 -7.688 1 92.06 250 GLY A C 1
ATOM 1986 O O . GLY A 1 250 ? 20.672 11.484 -8.258 1 92.06 250 GLY A O 1
ATOM 1987 N N . ILE A 1 251 ? 20.219 10.273 -6.445 1 94.19 251 ILE A N 1
ATOM 1988 C CA . ILE A 1 251 ? 19.953 11.43 -5.598 1 94.19 251 ILE A CA 1
ATOM 1989 C C . ILE A 1 251 ? 21.234 11.844 -4.879 1 94.19 251 ILE A C 1
ATOM 1991 O O . ILE A 1 251 ? 21.75 11.102 -4.043 1 94.19 251 ILE A O 1
ATOM 1995 N N . ASP A 1 252 ? 21.688 12.961 -5.141 1 92.31 252 ASP A N 1
ATOM 1996 C CA . ASP A 1 252 ? 23.031 13.305 -4.703 1 92.31 252 ASP A CA 1
ATOM 1997 C C . ASP A 1 252 ? 23.047 13.75 -3.242 1 92.31 252 ASP A C 1
ATOM 1999 O O . ASP A 1 252 ? 21.984 13.898 -2.629 1 92.31 252 ASP A O 1
ATOM 2003 N N . GLU A 1 253 ? 24.219 14 -2.789 1 94 253 GLU A N 1
ATOM 2004 C CA . GLU A 1 253 ? 24.453 14.281 -1.375 1 94 253 GLU A CA 1
ATOM 2005 C C . GLU A 1 253 ? 23.828 15.617 -0.972 1 94 253 GLU A C 1
ATOM 2007 O O . GLU A 1 253 ? 23.328 15.766 0.143 1 94 253 GLU A O 1
ATOM 2012 N N . THR A 1 254 ? 23.922 16.562 -1.799 1 94.69 254 THR A N 1
ATOM 2013 C CA . THR A 1 254 ? 23.359 17.875 -1.509 1 94.69 254 THR A CA 1
ATOM 2014 C C . THR A 1 254 ? 21.844 17.781 -1.311 1 94.69 254 THR A C 1
ATOM 2016 O O . THR A 1 254 ? 21.297 18.344 -0.356 1 94.69 254 THR A O 1
ATOM 2019 N N . ALA A 1 255 ? 21.203 17.078 -2.252 1 95.06 255 ALA A N 1
ATOM 2020 C CA . ALA A 1 255 ? 19.766 16.875 -2.146 1 95.06 255 ALA A CA 1
ATOM 2021 C C . ALA A 1 255 ? 19.422 16.141 -0.853 1 95.06 255 ALA A C 1
ATOM 2023 O O . ALA A 1 255 ? 18.484 16.531 -0.152 1 95.06 255 ALA A O 1
ATOM 2024 N N . THR A 1 256 ? 20.188 15.133 -0.57 1 96.06 256 THR A N 1
ATOM 2025 C CA . THR A 1 256 ? 19.938 14.328 0.623 1 96.06 256 THR A CA 1
ATOM 2026 C C . THR A 1 256 ? 20.094 15.172 1.885 1 96.06 256 THR A C 1
ATOM 2028 O O . THR A 1 256 ? 19.297 15.055 2.82 1 96.06 256 THR A O 1
ATOM 2031 N N . GLU A 1 257 ? 21.047 16 1.915 1 95.5 257 GLU A N 1
ATOM 2032 C CA . GLU A 1 257 ? 21.281 16.875 3.057 1 95.5 257 GLU A CA 1
ATOM 2033 C C . GLU A 1 257 ? 20.156 17.906 3.205 1 95.5 257 GLU A C 1
ATOM 2035 O O . GLU A 1 257 ? 19.656 18.141 4.312 1 95.5 257 GLU A O 1
ATOM 2040 N N . GLU A 1 258 ? 19.75 18.5 2.119 1 95.5 258 GLU A N 1
ATOM 2041 C CA . GLU A 1 258 ? 18.672 19.484 2.146 1 95.5 258 GLU A CA 1
ATOM 2042 C C . GLU A 1 258 ? 17.375 18.859 2.625 1 95.5 258 GLU A C 1
ATOM 2044 O O . GLU A 1 258 ? 16.656 19.453 3.43 1 95.5 258 GLU A O 1
ATOM 2049 N N . LEU A 1 259 ? 17.094 17.688 2.098 1 95.38 259 LEU A N 1
ATOM 2050 C CA . LEU A 1 259 ? 15.891 16.969 2.484 1 95.38 259 LEU A CA 1
ATOM 2051 C C . LEU A 1 259 ? 15.945 16.562 3.951 1 95.38 259 LEU A C 1
ATOM 2053 O O . LEU A 1 259 ? 14.953 16.672 4.672 1 95.38 259 LEU A O 1
ATOM 2057 N N . GLY A 1 260 ? 17.125 16.078 4.359 1 95.19 260 GLY A N 1
ATOM 2058 C CA . GLY A 1 260 ? 17.297 15.734 5.762 1 95.19 260 GLY A CA 1
ATOM 2059 C C . GLY A 1 260 ? 17.047 16.891 6.699 1 95.19 260 GLY A C 1
ATOM 2060 O O . GLY A 1 260 ? 16.359 16.75 7.715 1 95.19 260 GLY A O 1
ATOM 2061 N N . ASP A 1 261 ? 17.547 18.062 6.34 1 93.06 261 ASP A N 1
ATOM 2062 C CA . ASP A 1 261 ? 17.359 19.266 7.145 1 93.06 261 ASP A CA 1
ATOM 2063 C C . ASP A 1 261 ? 15.883 19.656 7.184 1 93.06 261 ASP A C 1
ATOM 2065 O O . ASP A 1 261 ? 15.367 20.047 8.234 1 93.06 261 ASP A O 1
ATOM 2069 N N . LEU A 1 262 ? 15.25 19.547 6.051 1 92.06 262 LEU A N 1
ATOM 2070 C CA . LEU A 1 262 ? 13.844 19.906 5.953 1 92.06 262 LEU A CA 1
ATOM 2071 C C . LEU A 1 262 ? 12.984 19.031 6.855 1 92.06 262 LEU A C 1
ATOM 2073 O O . LEU A 1 262 ? 12.211 19.547 7.668 1 92.06 262 LEU A O 1
ATOM 2077 N N . PHE A 1 263 ? 13.141 17.75 6.742 1 92.44 263 PHE A N 1
ATOM 2078 C CA . PHE A 1 263 ? 12.312 16.828 7.504 1 92.44 263 PHE A CA 1
ATOM 2079 C C . PHE A 1 263 ? 12.672 16.875 8.984 1 92.44 263 PHE A C 1
ATOM 2081 O O . PHE A 1 263 ? 11.805 16.703 9.844 1 92.44 263 PHE A O 1
ATOM 2088 N N . ARG A 1 264 ? 13.922 17.188 9.32 1 90.75 264 ARG A N 1
ATOM 2089 C CA . ARG A 1 264 ? 14.32 17.344 10.711 1 90.75 264 ARG A CA 1
ATOM 2090 C C . ARG A 1 264 ? 13.672 18.578 11.328 1 90.75 264 ARG A C 1
ATOM 2092 O O . ARG A 1 264 ? 13.219 18.547 12.477 1 90.75 264 ARG A O 1
ATOM 2099 N N . GLU A 1 265 ? 13.609 19.594 10.547 1 85.44 265 GLU A N 1
ATOM 2100 C CA . GLU A 1 265 ? 12.969 20.828 11.016 1 85.44 265 GLU A CA 1
ATOM 2101 C C . GLU A 1 265 ? 11.484 20.609 11.281 1 85.44 265 GLU A C 1
ATOM 2103 O O . GLU A 1 265 ? 10.922 21.188 12.211 1 85.44 265 GLU A O 1
ATOM 2108 N N . PHE A 1 266 ? 10.867 19.781 10.477 1 83.12 266 PHE A N 1
ATOM 2109 C CA . PHE A 1 266 ? 9.438 19.547 10.617 1 83.12 266 PHE A CA 1
ATOM 2110 C C . PHE A 1 266 ? 9.164 18.531 11.719 1 83.12 266 PHE A C 1
ATOM 2112 O O . PHE A 1 266 ? 8.117 18.578 12.367 1 83.12 266 PHE A O 1
ATOM 2119 N N . SER A 1 267 ? 10.117 17.688 11.93 1 82.44 267 SER A N 1
ATOM 2120 C CA . SER A 1 267 ? 9.969 16.688 12.977 1 82.44 267 SER A CA 1
ATOM 2121 C C . SER A 1 267 ? 10.305 17.25 14.352 1 82.44 267 SER A C 1
ATOM 2123 O O . SER A 1 267 ? 9.766 16.812 15.359 1 82.44 267 SER A O 1
ATOM 2125 N N . ARG A 1 268 ? 11.133 18.219 14.477 1 78.94 268 ARG A N 1
ATOM 2126 C CA . ARG A 1 268 ? 11.656 18.688 15.758 1 78.94 268 ARG A CA 1
ATOM 2127 C C . ARG A 1 268 ? 11.539 20.203 15.883 1 78.94 268 ARG A C 1
ATOM 2129 O O . ARG A 1 268 ? 11.789 20.75 16.953 1 78.94 268 ARG A O 1
ATOM 2136 N N . GLY A 1 269 ? 11.094 20.875 14.938 1 76.31 269 GLY A N 1
ATOM 2137 C CA . GLY A 1 269 ? 11.016 22.328 14.938 1 76.31 269 GLY A CA 1
ATOM 2138 C C . GLY A 1 269 ? 9.617 22.844 15.219 1 76.31 269 GLY A C 1
ATOM 2139 O O . GLY A 1 269 ? 8.867 22.25 16 1 76.31 269 GLY A O 1
ATOM 2140 N N . ALA A 1 270 ? 9.352 23.984 14.719 1 70.06 270 ALA A N 1
ATOM 2141 C CA . ALA A 1 270 ? 8.125 24.734 14.977 1 70.06 270 ALA A CA 1
ATOM 2142 C C . ALA A 1 270 ? 6.895 23.906 14.625 1 70.06 270 ALA A C 1
ATOM 2144 O O . ALA A 1 270 ? 5.84 24.047 15.242 1 70.06 270 ALA A O 1
ATOM 2145 N N . ILE A 1 271 ? 7.105 23.062 13.773 1 78.44 271 ILE A N 1
ATOM 2146 C CA . ILE A 1 271 ? 5.965 22.297 13.281 1 78.44 271 ILE A CA 1
ATOM 2147 C C . ILE A 1 271 ? 5.559 21.25 14.32 1 78.44 271 ILE A C 1
ATOM 2149 O O . ILE A 1 271 ? 4.441 20.734 14.289 1 78.44 271 ILE A O 1
ATOM 2153 N N . GLU A 1 272 ? 6.418 21.125 15.289 1 87.25 272 GLU A N 1
ATOM 2154 C CA . GLU A 1 272 ? 6.137 20.125 16.328 1 87.25 272 GLU A CA 1
ATOM 2155 C C . GLU A 1 272 ? 4.887 20.5 17.109 1 87.25 272 GLU A C 1
ATOM 2157 O O . GLU A 1 272 ? 4.215 19.641 17.672 1 87.25 272 GLU A O 1
ATOM 2162 N N . THR A 1 273 ? 4.605 21.828 17.156 1 93.38 273 THR A N 1
ATOM 2163 C CA . THR A 1 273 ? 3.443 22.25 17.922 1 93.38 273 THR A CA 1
ATOM 2164 C C . THR A 1 273 ? 2.227 22.422 17.016 1 93.38 273 THR A C 1
ATOM 2166 O O . THR A 1 273 ? 1.092 22.469 17.5 1 93.38 273 THR A O 1
ATOM 2169 N N . VAL A 1 274 ? 2.438 22.516 15.711 1 95.44 274 VAL A N 1
ATOM 2170 C CA . VAL A 1 274 ? 1.335 22.75 14.781 1 95.44 274 VAL A CA 1
ATOM 2171 C C . VAL A 1 274 ? 0.503 21.469 14.641 1 95.44 274 VAL A C 1
ATOM 2173 O O . VAL A 1 274 ? -0.729 21.516 14.688 1 95.44 274 VAL A O 1
ATOM 2176 N N . ILE A 1 275 ? 1.178 20.312 14.531 1 96.38 275 ILE A N 1
ATOM 2177 C CA . ILE A 1 275 ? 0.505 19.047 14.203 1 96.38 275 ILE A CA 1
ATOM 2178 C C . ILE A 1 275 ? -0.411 18.641 15.359 1 96.38 275 ILE A C 1
ATOM 2180 O O . ILE A 1 275 ? -1.595 18.375 15.148 1 96.38 275 ILE A O 1
ATOM 2184 N N . PRO A 1 276 ? 0.03 18.719 16.594 1 96.69 276 PRO A N 1
ATOM 2185 C CA . PRO A 1 276 ? -0.869 18.344 17.688 1 96.69 276 PRO A CA 1
ATOM 2186 C C . PRO A 1 276 ? -2.012 19.328 17.891 1 96.69 276 PRO A C 1
ATOM 2188 O O . PRO A 1 276 ? -3.016 19 18.531 1 96.69 276 PRO A O 1
ATOM 2191 N N . ALA A 1 277 ? -1.876 20.516 17.344 1 97.31 277 ALA A N 1
ATOM 2192 C CA . ALA A 1 277 ? -2.939 21.5 17.484 1 97.31 277 ALA A CA 1
ATOM 2193 C C . ALA A 1 277 ? -4.105 21.203 16.547 1 97.31 277 ALA A C 1
ATOM 2195 O O . ALA A 1 277 ? -5.23 21.656 16.781 1 97.31 277 ALA A O 1
ATOM 2196 N N . LEU A 1 278 ? -3.896 20.422 15.516 1 98.06 278 LEU A N 1
ATOM 2197 C CA . LEU A 1 278 ? -4.887 20.219 14.461 1 98.06 278 LEU A CA 1
ATOM 2198 C C . LEU A 1 278 ? -6.125 19.516 15.016 1 98.06 278 LEU A C 1
ATOM 2200 O O . LEU A 1 278 ? -7.25 19.984 14.812 1 98.06 278 LEU A O 1
ATOM 2204 N N . PRO A 1 279 ? -5.938 18.453 15.781 1 98.25 279 PRO A N 1
ATOM 2205 C CA . PRO A 1 279 ? -7.145 17.828 16.344 1 98.25 279 PRO A CA 1
ATOM 2206 C C . PRO A 1 279 ? -7.875 18.75 17.312 1 98.25 279 PRO A C 1
ATOM 2208 O O . PRO A 1 279 ? -9.102 18.672 17.453 1 98.25 279 PRO A O 1
ATOM 2211 N N . ILE A 1 280 ? -7.164 19.625 17.984 1 98.25 280 ILE A N 1
ATOM 2212 C CA . ILE A 1 280 ? -7.77 20.562 18.922 1 98.25 280 ILE A CA 1
ATOM 2213 C C . ILE A 1 280 ? -8.672 21.531 18.156 1 98.25 280 ILE A C 1
ATOM 2215 O O . ILE A 1 280 ? -9.812 21.781 18.562 1 98.25 280 ILE A O 1
ATOM 2219 N N . TYR A 1 281 ? -8.156 22.062 17.047 1 98.5 281 TYR A N 1
ATOM 2220 C CA . TYR A 1 281 ? -8.969 22.969 16.234 1 98.5 281 TYR A CA 1
ATOM 2221 C C . TYR A 1 281 ? -10.219 22.25 15.727 1 98.5 281 TYR A C 1
ATOM 2223 O O . TYR A 1 281 ? -11.305 22.812 15.727 1 98.5 281 TYR A O 1
ATOM 2231 N N . ALA A 1 282 ? -10.062 21.016 15.281 1 98.56 282 ALA A N 1
ATOM 2232 C CA . ALA A 1 282 ? -11.203 20.25 14.789 1 98.56 282 ALA A CA 1
ATOM 2233 C C . ALA A 1 282 ? -12.234 20.047 15.898 1 98.56 282 ALA A C 1
ATOM 2235 O O . ALA A 1 282 ? -13.438 20.109 15.648 1 98.56 282 ALA A O 1
ATOM 2236 N N . ALA A 1 283 ? -11.773 19.859 17.078 1 98.19 283 ALA A N 1
ATOM 2237 C CA . ALA A 1 283 ? -12.656 19.609 18.219 1 98.19 283 ALA A CA 1
ATOM 2238 C C . ALA A 1 283 ? -13.516 20.828 18.516 1 98.19 283 ALA A C 1
ATOM 2240 O O . ALA A 1 283 ? -14.633 20.688 19.031 1 98.19 283 ALA A O 1
ATOM 2241 N N . THR A 1 284 ? -13.047 22.031 18.203 1 98.31 284 THR A N 1
ATOM 2242 C CA . THR A 1 284 ? -13.766 23.266 18.531 1 98.31 284 THR A CA 1
ATOM 2243 C C . THR A 1 284 ? -15.062 23.359 17.719 1 98.31 284 THR A C 1
ATOM 2245 O O . THR A 1 284 ? -15.93 24.188 18.031 1 98.31 284 THR A O 1
ATOM 2248 N N . VAL A 1 285 ? -15.227 22.531 16.672 1 98 285 VAL A N 1
ATOM 2249 C CA . VAL A 1 285 ? -16.453 22.547 15.883 1 98 285 VAL A CA 1
ATOM 2250 C C . VAL A 1 285 ? -17 21.125 15.75 1 98 285 VAL A C 1
ATOM 2252 O O . VAL A 1 285 ? -17.609 20.781 14.734 1 98 285 VAL A O 1
ATOM 2255 N N . ASP A 1 286 ? -16.562 20.234 16.625 1 96.44 286 ASP A N 1
ATOM 2256 C CA . ASP A 1 286 ? -17.031 18.859 16.703 1 96.44 286 ASP A CA 1
ATOM 2257 C C . ASP A 1 286 ? -16.703 18.094 15.438 1 96.44 286 ASP A C 1
ATOM 2259 O O . ASP A 1 286 ? -17.516 17.328 14.938 1 96.44 286 ASP A O 1
ATOM 2263 N N . ALA A 1 287 ? -15.508 18.328 14.906 1 96.88 287 ALA A N 1
ATOM 2264 C CA . ALA A 1 287 ? -15.102 17.688 13.656 1 96.88 287 ALA A CA 1
ATOM 2265 C C . ALA A 1 287 ? -13.969 16.688 13.898 1 96.88 287 ALA A C 1
ATOM 2267 O O . ALA A 1 287 ? -13.477 16.062 12.961 1 96.88 287 ALA A O 1
ATOM 2268 N N . ALA A 1 288 ? -13.562 16.5 15.164 1 96.25 288 ALA A N 1
ATOM 2269 C CA . ALA A 1 288 ? -12.508 15.539 15.477 1 96.25 288 ALA A CA 1
ATOM 2270 C C . ALA A 1 288 ? -12.984 14.109 15.227 1 96.25 288 ALA A C 1
ATOM 2272 O O . ALA A 1 288 ? -14.148 13.789 15.453 1 96.25 288 ALA A O 1
ATOM 2273 N N . GLY A 1 289 ? -12.086 13.297 14.812 1 95.12 289 GLY A N 1
ATOM 2274 C CA . GLY A 1 289 ? -12.414 11.914 14.523 1 95.12 289 GLY A CA 1
ATOM 2275 C C . GLY A 1 289 ? -12.492 11.047 15.766 1 95.12 289 GLY A C 1
ATOM 2276 O O . GLY A 1 289 ? -12.5 11.555 16.891 1 95.12 289 GLY A O 1
ATOM 2277 N N . LYS A 1 290 ? -12.555 9.703 15.531 1 94.12 290 LYS A N 1
ATOM 2278 C CA . LYS A 1 290 ? -12.688 8.703 16.594 1 94.12 290 LYS A CA 1
ATOM 2279 C C . LYS A 1 290 ? -11.531 8.805 17.578 1 94.12 290 LYS A C 1
ATOM 2281 O O . LYS A 1 290 ? -10.383 9.008 17.188 1 94.12 290 LYS A O 1
ATOM 2286 N N . ARG A 1 291 ? -11.797 8.602 18.906 1 94.75 291 ARG A N 1
ATOM 2287 C CA . ARG A 1 291 ? -10.797 8.68 19.969 1 94.75 291 ARG A CA 1
ATOM 2288 C C . ARG A 1 291 ? -10.648 7.336 20.672 1 94.75 291 ARG A C 1
ATOM 2290 O O . ARG A 1 291 ? -9.875 7.215 21.625 1 94.75 291 ARG A O 1
ATOM 2297 N N . SER A 1 292 ? -11.391 6.309 20.219 1 90.19 292 SER A N 1
ATOM 2298 C CA . SER A 1 292 ? -11.273 4.961 20.766 1 90.19 292 SER A CA 1
ATOM 2299 C C . SER A 1 292 ? -11.523 3.908 19.688 1 90.19 292 SER A C 1
ATOM 2301 O O . SER A 1 292 ? -12.297 4.141 18.75 1 90.19 292 SER A O 1
ATOM 2303 N N . SER A 1 293 ? -10.719 2.859 19.828 1 78 293 SER A 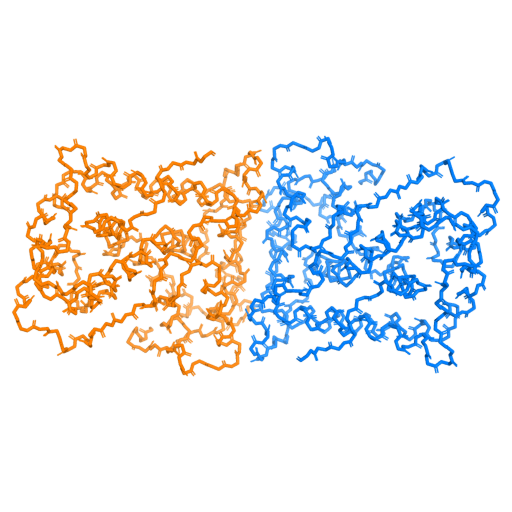N 1
ATOM 2304 C CA . SER A 1 293 ? -10.859 1.769 18.875 1 78 293 SER A CA 1
ATOM 2305 C C . SER A 1 293 ? -12.008 0.842 19.25 1 78 293 SER A C 1
ATOM 2307 O O . SER A 1 293 ? -12.273 0.627 20.438 1 78 293 SER A O 1
ATOM 2309 N N . ASP A 1 294 ? -12.961 0.542 18.328 1 64.56 294 ASP A N 1
ATOM 2310 C CA . ASP A 1 294 ? -14.008 -0.421 18.641 1 64.56 294 ASP A CA 1
ATOM 2311 C C . ASP A 1 294 ? -13.43 -1.807 18.906 1 64.56 294 ASP A C 1
ATOM 2313 O O . ASP A 1 294 ? -12.359 -2.143 18.391 1 64.56 294 ASP A O 1
ATOM 2317 N N . MET B 1 1 ? 15.57 -25.312 3.576 1 83.88 1 MET B N 1
ATOM 2318 C CA . MET B 1 1 ? 14.172 -25.047 3.904 1 83.88 1 MET B CA 1
ATOM 2319 C C . MET B 1 1 ? 13.305 -26.266 3.641 1 83.88 1 MET B C 1
ATOM 2321 O O . MET B 1 1 ? 13.477 -26.953 2.635 1 83.88 1 MET B O 1
ATOM 2325 N N . ASP B 1 2 ? 12.492 -26.656 4.656 1 87.81 2 ASP B N 1
ATOM 2326 C CA . ASP B 1 2 ? 11.516 -27.719 4.457 1 87.81 2 ASP B CA 1
ATOM 2327 C C . ASP B 1 2 ? 10.266 -27.188 3.754 1 87.81 2 ASP B C 1
ATOM 2329 O O . ASP B 1 2 ? 9.383 -26.625 4.395 1 87.81 2 ASP B O 1
ATOM 2333 N N . THR B 1 3 ? 10.102 -27.406 2.529 1 84.06 3 THR B N 1
ATOM 2334 C CA . THR B 1 3 ? 9.039 -26.828 1.711 1 84.06 3 THR B CA 1
ATOM 2335 C C . THR B 1 3 ? 7.715 -27.547 1.962 1 84.06 3 THR B C 1
ATOM 2337 O O . THR B 1 3 ? 6.664 -27.078 1.507 1 84.06 3 THR B O 1
ATOM 2340 N N . SER B 1 4 ? 7.711 -28.609 2.639 1 86.5 4 SER B N 1
ATOM 2341 C CA . SER B 1 4 ? 6.469 -29.266 3.02 1 86.5 4 SER B CA 1
ATOM 2342 C C . SER B 1 4 ? 5.844 -28.625 4.246 1 86.5 4 SER B C 1
ATOM 2344 O O . SER B 1 4 ? 4.664 -28.844 4.539 1 86.5 4 SER B O 1
ATOM 2346 N N . ASP B 1 5 ? 6.688 -27.938 4.984 1 93.44 5 ASP B N 1
ATOM 2347 C CA . ASP B 1 5 ? 6.191 -27.219 6.156 1 93.44 5 ASP B CA 1
ATOM 2348 C C . ASP B 1 5 ? 5.504 -25.922 5.75 1 93.44 5 ASP B C 1
ATOM 2350 O O . ASP B 1 5 ? 6.145 -25.016 5.203 1 93.44 5 ASP B O 1
ATOM 2354 N N . GLN B 1 6 ? 4.18 -25.875 6.035 1 94.94 6 GLN B N 1
ATOM 2355 C CA . GLN B 1 6 ? 3.361 -24.719 5.695 1 94.94 6 GLN B CA 1
ATOM 2356 C C . GLN B 1 6 ? 2.568 -24.219 6.902 1 94.94 6 GLN B C 1
ATOM 2358 O O . GLN B 1 6 ? 2.119 -25.031 7.723 1 94.94 6 GLN B O 1
ATOM 2363 N N . LEU B 1 7 ? 2.459 -22.953 7.098 1 97.69 7 LEU B N 1
ATOM 2364 C CA . LEU B 1 7 ? 1.511 -22.391 8.055 1 97.69 7 LEU B CA 1
ATOM 2365 C C . LEU B 1 7 ? 0.2 -22.016 7.371 1 97.69 7 LEU B C 1
ATOM 2367 O O . LEU B 1 7 ? 0.127 -21.016 6.668 1 97.69 7 LEU B O 1
ATOM 2371 N N . TYR B 1 8 ? -0.805 -22.797 7.602 1 95.31 8 TYR B N 1
ATOM 2372 C CA . TYR B 1 8 ? -2.111 -22.562 6.996 1 95.31 8 TYR B CA 1
ATOM 2373 C C . TYR B 1 8 ? -2.83 -21.406 7.688 1 95.31 8 TYR B C 1
ATOM 2375 O O . TYR B 1 8 ? -2.592 -21.141 8.867 1 95.31 8 TYR B O 1
ATOM 2383 N N . GLU B 1 9 ? -3.688 -20.781 6.941 1 95.69 9 GLU B N 1
ATOM 2384 C CA . GLU B 1 9 ? -4.395 -19.578 7.398 1 95.69 9 GLU B CA 1
ATOM 2385 C C . GLU B 1 9 ? -5.137 -19.844 8.703 1 95.69 9 GLU B C 1
ATOM 2387 O O . GLU B 1 9 ? -5.121 -19.016 9.617 1 95.69 9 GLU B O 1
ATOM 2392 N N . LEU B 1 10 ? -5.77 -20.984 8.852 1 94 10 LEU B N 1
ATOM 2393 C CA . LEU B 1 10 ? -6.586 -21.297 10.016 1 94 10 LEU B CA 1
ATOM 2394 C C . LEU B 1 10 ? -5.723 -21.438 11.266 1 94 10 LEU B C 1
ATOM 2396 O O . LEU B 1 10 ? -6.207 -21.25 12.383 1 94 10 LEU B O 1
ATOM 2400 N N . ASP B 1 11 ? -4.48 -21.672 11.047 1 97.31 11 ASP B N 1
ATOM 2401 C CA . ASP B 1 11 ? -3.568 -21.875 12.164 1 97.31 11 ASP B CA 1
ATOM 2402 C C . ASP B 1 11 ? -2.766 -20.609 12.461 1 97.31 11 ASP B C 1
ATOM 2404 O O . ASP B 1 11 ? -2.094 -20.531 13.492 1 97.31 11 ASP B O 1
ATOM 2408 N N . ALA B 1 12 ? -2.805 -19.688 11.555 1 98.06 12 ALA B N 1
ATOM 2409 C CA . ALA B 1 12 ? -2.031 -18.453 11.727 1 98.06 12 ALA B CA 1
ATOM 2410 C C . ALA B 1 12 ? -2.637 -17.578 12.812 1 98.06 12 ALA B C 1
ATOM 2412 O O . ALA B 1 12 ? -3.859 -17.469 12.922 1 98.06 12 ALA B O 1
ATOM 2413 N N . THR B 1 13 ? -1.799 -17 13.695 1 97.94 13 THR B N 1
ATOM 2414 C CA . THR B 1 13 ? -2.215 -16.094 14.758 1 97.94 13 THR B CA 1
ATOM 2415 C C . THR B 1 13 ? -1.357 -14.828 14.758 1 97.94 13 THR B C 1
ATOM 2417 O O . THR B 1 13 ? -0.327 -14.773 14.086 1 97.94 13 THR B O 1
AT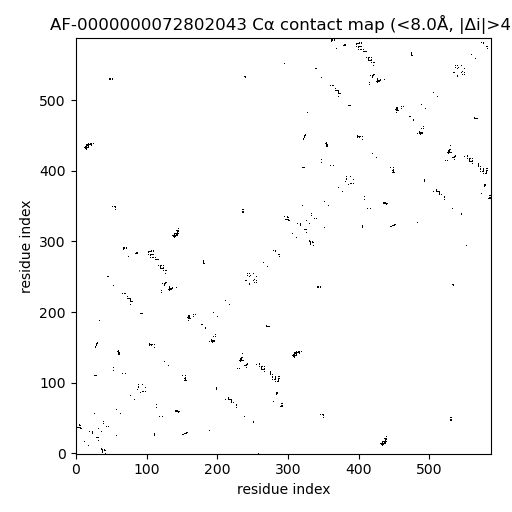OM 2420 N N . GLY B 1 14 ? -1.806 -13.82 15.516 1 98.12 14 GLY B N 1
ATOM 2421 C CA . GLY B 1 14 ? -1.036 -12.594 15.617 1 98.12 14 GLY B CA 1
ATOM 2422 C C . GLY B 1 14 ? -0.759 -11.945 14.273 1 98.12 14 GLY B C 1
ATOM 2423 O O . GLY B 1 14 ? -1.631 -11.906 13.406 1 98.12 14 GLY B O 1
ATOM 2424 N N . TRP B 1 15 ? 0.443 -11.453 14.164 1 98.25 15 TRP B N 1
ATOM 2425 C CA . TRP B 1 15 ? 0.809 -10.703 12.961 1 98.25 15 TRP B CA 1
ATOM 2426 C C . TRP B 1 15 ? 0.807 -11.609 11.734 1 98.25 15 TRP B C 1
ATOM 2428 O O . TRP B 1 15 ? 0.627 -11.133 10.609 1 98.25 15 TRP B O 1
ATOM 2438 N N . LYS B 1 16 ? 1.01 -12.914 11.961 1 98.69 16 LYS B N 1
ATOM 2439 C CA . LYS B 1 16 ? 0.991 -13.844 10.836 1 98.69 16 LYS B CA 1
ATOM 2440 C C . LYS B 1 16 ? -0.388 -13.891 10.188 1 98.69 16 LYS B C 1
ATOM 2442 O O . LYS B 1 16 ? -0.501 -13.898 8.961 1 98.69 16 LYS B O 1
ATOM 2447 N N . ARG B 1 17 ? -1.438 -13.914 11 1 98.56 17 ARG B N 1
ATOM 2448 C CA . ARG B 1 17 ? -2.805 -13.852 10.492 1 98.56 17 ARG B CA 1
ATOM 2449 C C . ARG B 1 17 ? -3.074 -12.516 9.812 1 98.56 17 ARG B C 1
ATOM 2451 O O . ARG B 1 17 ? -3.707 -12.469 8.758 1 98.56 17 ARG B O 1
ATOM 2458 N N . GLY B 1 18 ? -2.602 -11.453 10.438 1 98.56 18 GLY B N 1
ATOM 2459 C CA . GLY B 1 18 ? -2.754 -10.133 9.844 1 98.56 18 GLY B CA 1
ATOM 2460 C C . GLY B 1 18 ? -2.117 -10.016 8.469 1 98.56 18 GLY B C 1
ATOM 2461 O O . GLY B 1 18 ? -2.684 -9.398 7.57 1 98.56 18 GLY B O 1
ATOM 2462 N N . LEU B 1 19 ? -0.941 -10.633 8.336 1 98.69 19 LEU B N 1
ATOM 2463 C CA . LEU B 1 19 ? -0.248 -10.594 7.055 1 98.69 19 LEU B CA 1
ATOM 2464 C C . LEU B 1 19 ? -1.042 -11.344 5.988 1 98.69 19 LEU B C 1
ATOM 2466 O O . LEU B 1 19 ? -1.159 -10.875 4.855 1 98.69 19 LEU B O 1
ATOM 2470 N N . TYR B 1 20 ? -1.619 -12.477 6.367 1 98.69 20 TYR B N 1
ATOM 2471 C CA . TYR B 1 20 ? -2.447 -13.227 5.43 1 98.69 20 TYR B CA 1
ATOM 2472 C C . TYR B 1 20 ? -3.67 -12.422 5.012 1 98.69 20 TYR B C 1
ATOM 2474 O O . TYR B 1 20 ? -4.039 -12.398 3.836 1 98.69 20 TYR B O 1
ATOM 2482 N N . ASP B 1 21 ? -4.301 -11.719 5.949 1 98.5 21 ASP B N 1
ATOM 2483 C CA . ASP B 1 21 ? -5.418 -10.828 5.629 1 98.5 21 ASP B CA 1
ATOM 2484 C C . ASP B 1 21 ? -5.012 -9.789 4.594 1 98.5 21 ASP B C 1
ATOM 2486 O O . ASP B 1 21 ? -5.754 -9.516 3.65 1 98.5 21 ASP B O 1
ATOM 2490 N N . ASP B 1 22 ? -3.842 -9.266 4.805 1 98.56 22 ASP B N 1
ATOM 2491 C CA . ASP B 1 22 ? -3.396 -8.18 3.941 1 98.56 22 ASP B CA 1
ATOM 2492 C C . ASP B 1 22 ? -3.008 -8.695 2.559 1 98.56 22 ASP B C 1
ATOM 2494 O O . ASP B 1 22 ? -3.191 -8 1.556 1 98.56 22 ASP B O 1
ATOM 2498 N N . VAL B 1 23 ? -2.408 -9.906 2.51 1 98.56 23 VAL B N 1
ATOM 2499 C CA . VAL B 1 23 ? -2.09 -10.516 1.225 1 98.56 23 VAL B CA 1
ATOM 2500 C C . VAL B 1 23 ? -3.369 -10.711 0.414 1 98.56 23 VAL B C 1
ATOM 2502 O O . VAL B 1 23 ? -3.422 -10.359 -0.768 1 98.56 23 VAL B O 1
ATOM 2505 N N . LYS B 1 24 ? -4.395 -11.234 1.057 1 97.94 24 LYS B N 1
ATOM 2506 C CA . LYS B 1 24 ? -5.66 -11.469 0.366 1 97.94 24 LYS B CA 1
ATOM 2507 C C . LYS B 1 24 ? -6.266 -10.156 -0.128 1 97.94 24 LYS B C 1
ATOM 2509 O O . LYS B 1 24 ? -6.762 -10.078 -1.253 1 97.94 24 LYS B O 1
ATOM 2514 N N . ARG B 1 25 ? -6.172 -9.125 0.68 1 96.88 25 ARG B N 1
ATOM 2515 C CA . ARG B 1 25 ? -6.703 -7.816 0.3 1 96.88 25 ARG B CA 1
ATOM 2516 C C . ARG B 1 25 ? -5.922 -7.227 -0.868 1 96.88 25 ARG B C 1
ATOM 2518 O O . ARG B 1 25 ? -6.512 -6.723 -1.825 1 96.88 25 ARG B O 1
ATOM 2525 N N . THR B 1 26 ? -4.613 -7.281 -0.786 1 97.94 26 THR B N 1
ATOM 2526 C CA . THR B 1 26 ? -3.74 -6.676 -1.784 1 97.94 26 THR B CA 1
ATOM 2527 C C . THR B 1 26 ? -3.83 -7.43 -3.109 1 97.94 26 THR B C 1
ATOM 2529 O O . THR B 1 26 ? -3.922 -6.816 -4.172 1 97.94 26 THR B O 1
ATOM 2532 N N . PHE B 1 27 ? -3.857 -8.766 -3.031 1 98 27 PHE B N 1
ATOM 2533 C CA . PHE B 1 27 ? -3.898 -9.586 -4.238 1 98 27 PHE B CA 1
ATOM 2534 C C . PHE B 1 27 ? -5.32 -9.688 -4.773 1 98 27 PHE B C 1
ATOM 2536 O O . PHE B 1 27 ? -5.531 -10.109 -5.914 1 98 27 PHE B O 1
ATOM 2543 N N . ARG B 1 28 ? -6.348 -9.297 -3.955 1 97.44 28 ARG B N 1
ATOM 2544 C CA . ARG B 1 28 ? -7.762 -9.305 -4.324 1 97.44 28 ARG B CA 1
ATOM 2545 C C . ARG B 1 28 ? -8.227 -10.711 -4.68 1 97.44 28 ARG B C 1
ATOM 2547 O O . ARG B 1 28 ? -8.938 -10.906 -5.672 1 97.44 28 ARG B O 1
ATOM 2554 N N . ALA B 1 29 ? -7.762 -11.688 -3.922 1 97.31 29 ALA B N 1
ATOM 2555 C CA . ALA B 1 29 ? -8.156 -13.086 -4.059 1 97.31 29 ALA B CA 1
ATOM 2556 C C . ALA B 1 29 ? -8.234 -13.766 -2.695 1 97.31 29 ALA B C 1
ATOM 2558 O O . ALA B 1 29 ? -7.422 -13.5 -1.809 1 97.31 29 ALA B O 1
ATOM 2559 N N . PRO B 1 30 ? -9.234 -14.586 -2.484 1 97.06 30 PRO B N 1
ATOM 2560 C CA . PRO B 1 30 ? -9.43 -15.242 -1.189 1 97.06 30 PRO B CA 1
ATOM 2561 C C . PRO B 1 30 ? -8.531 -16.469 -1.006 1 97.06 30 PRO B C 1
ATOM 2563 O O . PRO B 1 30 ? -9.016 -17.547 -0.692 1 97.06 30 PRO B O 1
ATOM 2566 N N . ILE B 1 31 ? -7.207 -16.234 -1.178 1 96.69 31 ILE B N 1
ATOM 2567 C CA . ILE B 1 31 ? -6.25 -17.328 -1.062 1 96.69 31 ILE B CA 1
ATOM 2568 C C . ILE B 1 31 ? -4.906 -16.797 -0.575 1 96.69 31 ILE B C 1
ATOM 2570 O O . ILE B 1 31 ? -4.52 -15.672 -0.916 1 96.69 31 ILE B O 1
ATOM 2574 N N . VAL B 1 32 ? -4.297 -17.5 0.298 1 97.69 32 VAL B N 1
ATOM 2575 C CA . VAL B 1 32 ? -2.881 -17.328 0.611 1 97.69 32 VAL B CA 1
ATOM 2576 C C . VAL B 1 32 ? -2.07 -18.422 -0.091 1 97.69 32 VAL B C 1
ATOM 2578 O O . VAL B 1 32 ? -2.113 -19.578 0.302 1 97.69 32 VAL B O 1
ATOM 2581 N N . ASN B 1 33 ? -1.343 -18.078 -1.113 1 96.31 33 ASN B N 1
ATOM 2582 C CA . ASN B 1 33 ? -0.645 -19.047 -1.957 1 96.31 33 ASN B CA 1
ATOM 2583 C C . ASN B 1 33 ? 0.48 -19.734 -1.198 1 96.31 33 ASN B C 1
ATOM 2585 O O . ASN B 1 33 ? 0.95 -19.234 -0.176 1 96.31 33 ASN B O 1
ATOM 2589 N N . TRP B 1 34 ? 0.87 -20.812 -1.724 1 93.81 34 TRP B N 1
ATOM 2590 C CA . TRP B 1 34 ? 1.844 -21.734 -1.137 1 93.81 34 TRP B CA 1
ATOM 2591 C C . TRP B 1 34 ? 3.125 -21 -0.76 1 93.81 34 TRP B C 1
ATOM 2593 O O . TRP B 1 34 ? 3.713 -21.266 0.291 1 93.81 34 TRP B O 1
ATOM 2603 N N . ILE B 1 35 ? 3.611 -20.047 -1.546 1 95.19 35 ILE B N 1
ATOM 2604 C CA . ILE B 1 35 ? 4.887 -19.359 -1.343 1 95.19 35 ILE B CA 1
ATOM 2605 C C . ILE B 1 35 ? 4.855 -18.594 -0.023 1 95.19 35 ILE B C 1
ATOM 2607 O O . ILE B 1 35 ? 5.844 -18.578 0.714 1 95.19 35 ILE B O 1
ATOM 2611 N N . PHE B 1 36 ? 3.723 -17.984 0.356 1 97.5 36 PHE B N 1
ATOM 2612 C CA . PHE B 1 36 ? 3.588 -17.266 1.619 1 97.5 36 PHE B CA 1
ATOM 2613 C C . PHE B 1 36 ? 3.523 -18.234 2.789 1 97.5 36 PHE B C 1
ATOM 2615 O O . PHE B 1 36 ? 4.188 -18.031 3.809 1 97.5 36 PHE B O 1
ATOM 2622 N N . ARG B 1 37 ? 2.748 -19.312 2.656 1 97.5 37 ARG B N 1
ATOM 2623 C CA . ARG B 1 37 ? 2.551 -20.266 3.748 1 97.5 37 ARG B CA 1
ATOM 2624 C C . ARG B 1 37 ? 3.85 -21 4.082 1 97.5 37 ARG B C 1
ATOM 2626 O O . ARG B 1 37 ? 4.18 -21.172 5.258 1 97.5 37 ARG B O 1
ATOM 2633 N N . THR B 1 38 ? 4.57 -21.406 3.031 1 95.62 38 THR B N 1
ATOM 2634 C CA . THR B 1 38 ? 5.812 -22.141 3.244 1 95.62 38 THR B CA 1
ATOM 2635 C C . THR B 1 38 ? 6.891 -21.219 3.812 1 95.62 38 THR B C 1
ATOM 2637 O O . THR B 1 38 ? 7.613 -21.594 4.738 1 95.62 38 THR B O 1
ATOM 2640 N N . THR B 1 39 ? 7.004 -19.969 3.256 1 97 39 THR B N 1
ATOM 2641 C CA . THR B 1 39 ? 8.008 -19.047 3.764 1 97 39 THR B CA 1
ATOM 2642 C C . THR B 1 39 ? 7.66 -18.594 5.18 1 97 39 THR B C 1
ATOM 2644 O O . THR B 1 39 ? 8.555 -18.406 6.012 1 97 39 THR B O 1
ATOM 2647 N N . MET B 1 40 ? 6.387 -18.453 5.5 1 97.81 40 MET B N 1
ATOM 2648 C CA . MET B 1 40 ? 5.941 -18.078 6.84 1 97.81 40 MET B CA 1
ATOM 2649 C C . MET B 1 40 ? 6.32 -19.156 7.855 1 97.81 40 MET B C 1
ATOM 2651 O O . MET B 1 40 ? 6.777 -18.844 8.953 1 97.81 40 MET B O 1
ATOM 2655 N N . ALA B 1 41 ? 6.152 -20.375 7.438 1 97.69 41 ALA B N 1
ATOM 2656 C CA . ALA B 1 41 ? 6.445 -21.5 8.336 1 97.69 41 ALA B CA 1
ATOM 2657 C C . ALA B 1 41 ? 7.945 -21.594 8.617 1 97.69 41 ALA B C 1
ATOM 2659 O O . ALA B 1 41 ? 8.352 -21.969 9.711 1 97.69 41 ALA B O 1
ATOM 2660 N N . ASN B 1 42 ? 8.758 -21.234 7.672 1 97.25 42 ASN B N 1
ATOM 2661 C CA . ASN B 1 42 ? 10.195 -21.484 7.773 1 97.25 42 ASN B CA 1
ATOM 2662 C C . ASN B 1 42 ? 10.953 -20.234 8.172 1 97.25 42 ASN B C 1
ATOM 2664 O O . ASN B 1 42 ? 11.883 -20.281 8.984 1 97.25 42 ASN B O 1
ATOM 2668 N N . TYR B 1 43 ? 10.609 -19.109 7.598 1 97.06 43 TYR B N 1
ATOM 2669 C CA . TYR B 1 43 ? 11.281 -17.828 7.844 1 97.06 43 TYR B CA 1
ATOM 2670 C C . TYR B 1 43 ? 10.273 -16.719 8.07 1 97.06 43 TYR B C 1
ATOM 2672 O O . TYR B 1 43 ? 10.219 -15.758 7.301 1 97.06 43 TYR B O 1
ATOM 2680 N N . PRO B 1 44 ? 9.555 -16.766 9.219 1 96.88 44 PRO B N 1
ATOM 2681 C CA . PRO B 1 44 ? 8.453 -15.82 9.438 1 96.88 44 PRO B CA 1
ATOM 2682 C C . PRO B 1 44 ? 8.914 -14.367 9.469 1 96.88 44 PRO B C 1
ATOM 2684 O O . PRO B 1 44 ? 8.25 -13.492 8.922 1 96.88 44 PRO B O 1
ATOM 2687 N N . GLU B 1 45 ? 10.039 -14.039 10.078 1 96.12 45 GLU B N 1
ATOM 2688 C CA . GLU B 1 45 ? 10.484 -12.656 10.18 1 96.12 45 GLU B CA 1
ATOM 2689 C C . GLU B 1 45 ? 10.875 -12.094 8.82 1 96.12 45 GLU B C 1
ATOM 2691 O O . GLU B 1 45 ? 10.703 -10.906 8.555 1 96.12 45 GLU B O 1
ATOM 2696 N N . PHE B 1 46 ? 11.344 -13 7.914 1 97.31 46 PHE B N 1
ATOM 2697 C CA . PHE B 1 46 ? 11.625 -12.57 6.551 1 97.31 46 PHE B CA 1
ATOM 2698 C C . PHE B 1 46 ? 10.344 -12.172 5.832 1 97.31 46 PHE B C 1
ATOM 2700 O O . PHE B 1 46 ? 10.281 -11.117 5.195 1 97.31 46 PHE B O 1
ATOM 2707 N N . VAL B 1 47 ? 9.32 -13.008 5.957 1 97.62 47 VAL B N 1
ATOM 2708 C CA . VAL B 1 47 ? 8.07 -12.734 5.266 1 97.62 47 VAL B CA 1
ATOM 2709 C C . VAL B 1 47 ? 7.469 -11.43 5.781 1 97.62 47 VAL B C 1
ATOM 2711 O O . VAL B 1 47 ? 6.953 -10.617 5.004 1 97.62 47 VAL B O 1
ATOM 2714 N N . ARG B 1 48 ? 7.531 -11.281 7.086 1 96.81 48 ARG B N 1
ATOM 2715 C CA . ARG B 1 48 ? 7.023 -10.062 7.711 1 96.81 48 ARG B CA 1
ATOM 2716 C C . ARG B 1 48 ? 7.68 -8.828 7.109 1 96.81 48 ARG B C 1
ATOM 2718 O O . ARG B 1 48 ? 6.988 -7.891 6.699 1 96.81 48 ARG B O 1
ATOM 2725 N N . TYR B 1 49 ? 8.977 -8.836 7.039 1 97.25 49 TYR B N 1
ATOM 2726 C CA . TYR B 1 49 ? 9.773 -7.719 6.543 1 97.25 49 TYR B CA 1
ATOM 2727 C C . TYR B 1 49 ? 9.578 -7.531 5.043 1 97.25 49 TYR B C 1
ATOM 2729 O O . TYR B 1 49 ? 9.359 -6.414 4.574 1 97.25 49 TYR B O 1
ATOM 2737 N N . ALA B 1 50 ? 9.609 -8.594 4.289 1 98 50 ALA B N 1
ATOM 2738 C CA . ALA B 1 50 ? 9.57 -8.57 2.828 1 98 50 ALA B CA 1
ATOM 2739 C C . ALA B 1 50 ? 8.227 -8.047 2.328 1 98 50 ALA B C 1
ATOM 2741 O O . ALA B 1 50 ? 8.164 -7.344 1.313 1 98 50 ALA B O 1
ATOM 2742 N N . TRP B 1 51 ? 7.141 -8.422 3.018 1 98.12 51 TRP B N 1
ATOM 2743 C CA . TRP B 1 51 ? 5.824 -8.008 2.549 1 98.12 51 TRP B CA 1
ATOM 2744 C C . TRP B 1 51 ? 5.688 -6.488 2.564 1 98.12 51 TRP B C 1
ATOM 2746 O O . TRP B 1 51 ? 5.168 -5.898 1.615 1 98.12 51 TRP B O 1
ATOM 2756 N N . GLY B 1 52 ? 6.211 -5.852 3.619 1 95.5 52 GLY B N 1
ATOM 2757 C CA . GLY B 1 52 ? 6.191 -4.398 3.674 1 95.5 52 GLY B CA 1
ATOM 2758 C C . GLY B 1 52 ? 6.988 -3.746 2.559 1 95.5 52 GLY B C 1
ATOM 2759 O O . GLY B 1 52 ? 6.672 -2.635 2.131 1 95.5 52 GLY B O 1
ATOM 2760 N N . GLN B 1 53 ? 7.992 -4.477 2.047 1 97.38 53 GLN B N 1
ATOM 2761 C CA . GLN B 1 53 ? 8.875 -3.961 1.006 1 97.38 53 GLN B CA 1
ATOM 2762 C C . GLN B 1 53 ? 8.242 -4.105 -0.375 1 97.38 53 GLN B C 1
ATOM 2764 O O . GLN B 1 53 ? 8.445 -3.264 -1.25 1 97.38 53 GLN B O 1
ATOM 2769 N N . VAL B 1 54 ? 7.445 -5.145 -0.577 1 98.25 54 VAL B N 1
ATOM 2770 C CA . VAL B 1 54 ? 7.105 -5.461 -1.961 1 98.25 54 VAL B CA 1
ATOM 2771 C C . VAL B 1 54 ? 5.648 -5.098 -2.23 1 98.25 54 VAL B C 1
ATOM 2773 O O . VAL B 1 54 ? 5.238 -4.965 -3.387 1 98.25 54 VAL B O 1
ATOM 2776 N N . LYS B 1 55 ? 4.832 -4.922 -1.206 1 97.94 55 LYS B N 1
ATOM 2777 C CA . LYS B 1 55 ? 3.391 -4.711 -1.318 1 97.94 55 LYS B CA 1
ATOM 2778 C C . LYS B 1 55 ? 3.074 -3.549 -2.254 1 97.94 55 LYS B C 1
ATOM 2780 O O . LYS B 1 55 ? 2.15 -3.631 -3.064 1 97.94 55 LYS B O 1
ATOM 2785 N N . PRO B 1 56 ? 3.816 -2.422 -2.248 1 97.38 56 PRO B N 1
ATOM 2786 C CA . PRO B 1 56 ? 3.463 -1.266 -3.076 1 97.38 56 PRO B CA 1
ATOM 2787 C C . PRO B 1 56 ? 3.486 -1.581 -4.57 1 97.38 56 PRO B C 1
ATOM 2789 O O . PRO B 1 56 ? 2.789 -0.931 -5.352 1 97.38 56 PRO B O 1
ATOM 2792 N N . ALA B 1 57 ? 4.219 -2.553 -4.961 1 98.31 57 ALA B N 1
ATOM 2793 C CA . ALA B 1 57 ? 4.336 -2.914 -6.371 1 98.31 57 ALA B CA 1
ATOM 2794 C C . ALA B 1 57 ? 2.988 -3.361 -6.934 1 98.31 57 ALA B C 1
ATOM 2796 O O . ALA B 1 57 ? 2.785 -3.354 -8.148 1 98.31 57 ALA B O 1
ATOM 2797 N N . PHE B 1 58 ? 2.045 -3.682 -6.055 1 98.5 58 PHE B N 1
ATOM 2798 C CA . PHE B 1 58 ? 0.789 -4.266 -6.508 1 98.5 58 PHE B CA 1
ATOM 2799 C C . PHE B 1 58 ? -0.352 -3.266 -6.375 1 98.5 58 PHE B C 1
ATOM 2801 O O . PHE B 1 58 ? -1.52 -3.617 -6.559 1 98.5 58 PHE B O 1
ATOM 2808 N N . GLU B 1 59 ? -0.041 -1.976 -6.086 1 97.94 59 GLU B N 1
ATOM 2809 C CA . GLU B 1 59 ? -1.101 -1.078 -5.637 1 97.94 59 GLU B CA 1
ATOM 2810 C C . GLU B 1 59 ? -1.232 0.127 -6.562 1 97.94 59 GLU B C 1
ATOM 2812 O O . GLU B 1 59 ? -1.83 1.14 -6.191 1 97.94 59 GLU B O 1
ATOM 2817 N N . THR B 1 60 ? -0.709 0.044 -7.77 1 97.88 60 THR B N 1
ATOM 2818 C CA . THR B 1 60 ? -0.773 1.175 -8.688 1 97.88 60 THR B CA 1
ATOM 2819 C C . THR B 1 60 ? -1.654 0.845 -9.891 1 97.88 60 THR B C 1
ATOM 2821 O O . THR B 1 60 ? -1.902 -0.326 -10.188 1 97.88 60 THR B O 1
ATOM 2824 N N . ALA B 1 61 ? -2.068 1.898 -10.57 1 98.12 61 ALA B N 1
ATOM 2825 C CA . ALA B 1 61 ? -2.795 1.738 -11.828 1 98.12 61 ALA B CA 1
ATOM 2826 C C . ALA B 1 61 ? -1.924 1.065 -12.883 1 98.12 61 ALA B C 1
ATOM 2828 O O . ALA B 1 61 ? -2.422 0.299 -13.711 1 98.12 61 ALA B O 1
ATOM 2829 N N . ARG B 1 62 ? -0.624 1.302 -12.812 1 98.06 62 ARG B N 1
ATOM 2830 C CA . ARG B 1 62 ? 0.295 0.653 -13.742 1 98.06 62 ARG B CA 1
ATOM 2831 C C . ARG B 1 62 ? 0.276 -0.861 -13.562 1 98.06 62 ARG B C 1
ATOM 2833 O O . ARG B 1 62 ? 0.321 -1.608 -14.547 1 98.06 62 ARG B O 1
ATOM 2840 N N . PHE B 1 63 ? 0.244 -1.335 -12.359 1 98.56 63 PHE B N 1
ATOM 2841 C CA . PHE B 1 63 ? 0.108 -2.77 -12.125 1 98.56 63 PHE B CA 1
ATOM 2842 C C . PHE B 1 63 ? -1.193 -3.291 -12.727 1 98.56 63 PHE B C 1
ATOM 2844 O O . PHE B 1 63 ? -1.224 -4.379 -13.305 1 98.56 63 PHE B O 1
ATOM 2851 N N . GLY B 1 64 ? -2.24 -2.529 -12.469 1 98.25 64 GLY B N 1
ATOM 2852 C CA . GLY B 1 64 ? -3.508 -2.922 -13.062 1 98.25 64 GLY B CA 1
ATOM 2853 C C . GLY B 1 64 ? -3.428 -3.121 -14.562 1 98.25 64 GLY B C 1
ATOM 2854 O O . GLY B 1 64 ? -3.887 -4.137 -15.086 1 98.25 64 GLY B O 1
ATOM 2855 N N . ARG B 1 65 ? -2.865 -2.16 -15.195 1 97.81 65 ARG B N 1
ATOM 2856 C CA . ARG B 1 65 ? -2.693 -2.26 -16.641 1 97.81 65 ARG B CA 1
ATOM 2857 C C . ARG B 1 65 ? -1.836 -3.467 -17 1 97.81 65 ARG B C 1
ATOM 2859 O O . ARG B 1 65 ? -2.141 -4.184 -17.953 1 97.81 65 ARG B O 1
ATOM 2866 N N . PHE B 1 66 ? -0.816 -3.68 -16.266 1 98.31 66 PHE B N 1
ATOM 2867 C CA . PHE B 1 66 ? 0.042 -4.836 -16.484 1 98.31 66 PHE B CA 1
ATOM 2868 C C . PHE B 1 66 ? -0.754 -6.133 -16.375 1 98.31 66 PHE B C 1
ATOM 2870 O O . PHE B 1 66 ? -0.629 -7.023 -17.219 1 98.31 66 PHE B O 1
ATOM 2877 N N . SER B 1 67 ? -1.529 -6.258 -15.281 1 98.12 67 SER B N 1
ATOM 2878 C CA . SER B 1 67 ? -2.246 -7.504 -15.023 1 98.12 67 SER B CA 1
ATOM 2879 C C . SER B 1 67 ? -3.18 -7.852 -16.188 1 98.12 67 SER B C 1
ATOM 2881 O O . SER B 1 67 ? -3.279 -9.016 -16.578 1 98.12 67 SER B O 1
ATOM 2883 N N . VAL B 1 68 ? -3.826 -6.836 -16.75 1 97.88 68 VAL B N 1
ATOM 2884 C CA . VAL B 1 68 ? -4.723 -7.008 -17.875 1 97.88 68 VAL B CA 1
ATOM 2885 C C . VAL B 1 68 ? -3.914 -7.395 -19.125 1 97.88 68 VAL B C 1
ATOM 2887 O O . VAL B 1 68 ? -4.277 -8.328 -19.844 1 97.88 68 VAL B O 1
ATOM 2890 N N . THR B 1 69 ? -2.818 -6.691 -19.297 1 97.44 69 THR B N 1
ATOM 2891 C CA . THR B 1 69 ? -1.96 -6.945 -20.453 1 97.44 69 THR B CA 1
ATOM 2892 C C . THR B 1 69 ? -1.353 -8.344 -20.375 1 97.44 69 THR B C 1
ATOM 2894 O O . THR B 1 69 ? -1.23 -9.023 -21.391 1 97.44 69 THR B O 1
ATOM 2897 N N . TYR B 1 70 ? -0.921 -8.758 -19.203 1 98.06 70 TYR B N 1
ATOM 2898 C CA . TYR B 1 70 ? -0.353 -10.078 -19 1 98.06 70 TYR B CA 1
ATOM 2899 C C . TYR B 1 70 ? -1.334 -11.164 -19.422 1 98.06 70 TYR B C 1
ATOM 2901 O O . TYR B 1 70 ? -0.976 -12.078 -20.172 1 98.06 70 TYR B O 1
ATOM 2909 N N . ARG B 1 71 ? -2.57 -11.047 -18.984 1 97.62 71 ARG B N 1
ATOM 2910 C CA . ARG B 1 71 ? -3.621 -12 -19.312 1 97.62 71 ARG B CA 1
ATOM 2911 C C . ARG B 1 71 ? -3.838 -12.07 -20.828 1 97.62 71 ARG B C 1
ATOM 2913 O O . ARG B 1 71 ? -3.891 -13.156 -21.406 1 97.62 71 ARG B O 1
ATOM 2920 N N . ASP B 1 72 ? -3.914 -10.891 -21.406 1 98 72 ASP B N 1
ATOM 2921 C CA . ASP B 1 72 ? -4.172 -10.828 -22.828 1 98 72 ASP B CA 1
ATOM 2922 C C . ASP B 1 72 ? -3.01 -11.414 -23.625 1 98 72 ASP B C 1
ATOM 2924 O O . ASP B 1 72 ? -3.219 -12.102 -24.625 1 98 72 ASP B O 1
ATOM 2928 N N . THR B 1 73 ? -1.824 -11.07 -23.188 1 97.19 73 THR B N 1
ATOM 2929 C CA . THR B 1 73 ? -0.619 -11.547 -23.844 1 97.19 73 THR B CA 1
ATOM 2930 C C . THR B 1 73 ? -0.577 -13.078 -23.875 1 97.19 73 THR B C 1
ATOM 2932 O O . THR B 1 73 ? -0.331 -13.688 -24.906 1 97.19 73 THR B O 1
ATOM 2935 N N . VAL B 1 74 ? -0.896 -13.695 -22.75 1 96.5 74 VAL B N 1
ATOM 2936 C CA . VAL B 1 74 ? -0.842 -15.141 -22.609 1 96.5 74 VAL B CA 1
ATOM 2937 C C . VAL B 1 74 ? -1.951 -15.781 -23.438 1 96.5 74 VAL B C 1
ATOM 2939 O O . VAL B 1 74 ? -1.688 -16.656 -24.266 1 96.5 74 VAL B O 1
ATOM 2942 N N . LEU B 1 75 ? -3.162 -15.32 -23.297 1 97.56 75 LEU B N 1
ATOM 2943 C CA . LEU B 1 75 ? -4.312 -15.938 -23.953 1 97.56 75 LEU B CA 1
ATOM 2944 C C . LEU B 1 75 ? -4.262 -15.734 -25.453 1 97.56 75 LEU B C 1
ATOM 2946 O O . LEU B 1 75 ? -4.555 -16.656 -26.234 1 97.56 75 LEU B O 1
ATOM 2950 N N . SER B 1 76 ? -3.811 -14.5 -25.891 1 97.12 76 SER B N 1
ATOM 2951 C CA . SER B 1 76 ? -3.744 -14.219 -27.328 1 97.12 76 SER B CA 1
ATOM 2952 C C . SER B 1 76 ? -2.732 -15.125 -28.016 1 97.12 76 SER B C 1
ATOM 2954 O O . SER B 1 76 ? -2.98 -15.602 -29.125 1 97.12 76 SER B O 1
ATOM 2956 N N . ALA B 1 77 ? -1.605 -15.344 -27.375 1 96.5 77 ALA B N 1
ATOM 2957 C CA . ALA B 1 77 ? -0.565 -16.188 -27.969 1 96.5 77 ALA B CA 1
ATOM 2958 C C . ALA B 1 77 ? -1.044 -17.625 -28.125 1 96.5 77 ALA B C 1
ATOM 2960 O O . ALA B 1 77 ? -0.794 -18.266 -29.141 1 96.5 77 ALA B O 1
ATOM 2961 N N . VAL B 1 78 ? -1.776 -18.141 -27.141 1 95.56 78 VAL B N 1
ATOM 2962 C CA . VAL B 1 78 ? -2.238 -19.516 -27.156 1 95.56 78 VAL B CA 1
ATOM 2963 C C . VAL B 1 78 ? -3.41 -19.672 -28.125 1 95.56 78 VAL B C 1
ATOM 2965 O O . VAL B 1 78 ? -3.588 -20.719 -28.75 1 95.56 78 VAL B O 1
ATOM 2968 N N . GLU B 1 79 ? -4.141 -18.594 -28.328 1 95.12 79 GLU B N 1
ATOM 2969 C CA . GLU B 1 79 ? -5.34 -18.625 -29.156 1 95.12 79 GLU B CA 1
ATOM 2970 C C . GLU B 1 79 ? -5.016 -18.297 -30.609 1 95.12 79 GLU B C 1
ATOM 2972 O O . GLU B 1 79 ? -5.898 -18.297 -31.469 1 95.12 79 GLU B O 1
ATOM 2977 N N . GLU B 1 80 ? -3.801 -17.984 -30.875 1 92.19 80 GLU B N 1
ATOM 2978 C CA . GLU B 1 80 ? -3.422 -17.531 -32.219 1 92.19 80 GLU B CA 1
ATOM 2979 C C . GLU B 1 80 ? -3.85 -18.531 -33.281 1 92.19 80 GLU B C 1
ATOM 2981 O O . GLU B 1 80 ? -4.352 -18.156 -34.344 1 92.19 80 GLU B O 1
ATOM 2986 N N . THR B 1 81 ? -3.658 -19.859 -33.062 1 87.06 81 THR B N 1
ATOM 2987 C CA . THR B 1 81 ? -3.967 -20.859 -34.094 1 87.06 81 THR B CA 1
ATOM 2988 C C . THR B 1 81 ? -5.379 -21.406 -33.906 1 87.06 81 THR B C 1
ATOM 2990 O O . THR B 1 81 ? -6.098 -21.641 -34.875 1 87.06 81 THR B O 1
ATOM 2993 N N . GLU B 1 82 ? -5.699 -21.609 -32.688 1 90.38 82 GLU B N 1
ATOM 2994 C CA . GLU B 1 82 ? -7.008 -22.156 -32.344 1 90.38 82 GLU B CA 1
ATOM 2995 C C . GLU B 1 82 ? -7.512 -21.562 -31.016 1 90.38 82 GLU B C 1
ATOM 2997 O O . GLU B 1 82 ? -6.734 -21.375 -30.078 1 90.38 82 GLU B O 1
ATOM 3002 N N . PRO B 1 83 ? -8.719 -21.359 -30.953 1 92.81 83 PRO B N 1
ATOM 3003 C CA . PRO B 1 83 ? -9.266 -20.812 -29.719 1 92.81 83 PRO B CA 1
ATOM 3004 C C . PRO B 1 83 ? -9.156 -21.766 -28.531 1 92.81 83 PRO B C 1
ATOM 3006 O O . PRO B 1 83 ? -9.203 -22.984 -28.719 1 92.81 83 PRO B O 1
ATOM 3009 N N . VAL B 1 84 ? -8.961 -21.234 -27.328 1 95.38 84 VAL B N 1
ATOM 3010 C CA . VAL B 1 84 ? -9.094 -22.016 -26.109 1 95.38 84 VAL B CA 1
ATOM 3011 C C . VAL B 1 84 ? -10.539 -22.484 -25.938 1 95.38 84 VAL B C 1
ATOM 3013 O O . VAL B 1 84 ? -11.469 -21.672 -26.062 1 95.38 84 VAL B O 1
ATOM 3016 N N . PRO B 1 85 ? -10.688 -23.766 -25.734 1 96 85 PRO B N 1
ATOM 3017 C CA . PRO B 1 85 ? -12.07 -24.234 -25.562 1 96 85 PRO B CA 1
ATOM 3018 C C . PRO B 1 85 ? -12.75 -23.625 -24.344 1 96 85 PRO B C 1
ATOM 3020 O O . PRO B 1 85 ? -12.109 -23.438 -23.297 1 96 85 PRO B O 1
ATOM 3023 N N . THR B 1 86 ? -13.992 -23.312 -24.453 1 96.94 86 THR B N 1
ATOM 3024 C CA . THR B 1 86 ? -14.844 -22.906 -23.344 1 96.94 86 THR B CA 1
ATOM 3025 C C . THR B 1 86 ? -15.969 -23.922 -23.125 1 96.94 86 THR B C 1
ATOM 3027 O O . THR B 1 86 ? -16.891 -24.016 -23.938 1 96.94 86 THR B O 1
ATOM 3030 N N . TYR B 1 87 ? -15.82 -24.578 -21.984 1 97.06 87 TYR B N 1
ATOM 3031 C CA . TYR B 1 87 ? -16.781 -25.625 -21.688 1 97.06 87 TYR B CA 1
ATOM 3032 C C . TYR B 1 87 ? -18.016 -25.047 -21 1 97.06 87 TYR B C 1
ATOM 3034 O O . TYR B 1 87 ? -17.906 -24.234 -20.078 1 97.06 87 TYR B O 1
ATOM 3042 N N . ARG B 1 88 ? -19.25 -25.547 -21.547 1 93.75 88 ARG B N 1
ATOM 3043 C CA . ARG B 1 88 ? -20.516 -25.266 -20.859 1 93.75 88 ARG B CA 1
ATOM 3044 C C . ARG B 1 88 ? -20.844 -26.359 -19.844 1 93.75 88 ARG B C 1
ATOM 3046 O O . ARG B 1 88 ? -20.359 -27.484 -19.969 1 93.75 88 ARG B O 1
ATOM 3053 N N . CYS B 1 89 ? -21.484 -25.969 -18.891 1 93.62 89 CYS B N 1
ATOM 3054 C CA . CYS B 1 89 ? -21.828 -26.875 -17.812 1 93.62 89 CYS B CA 1
ATOM 3055 C C . CYS B 1 89 ? -22.391 -28.188 -18.359 1 93.62 89 CYS B C 1
ATOM 3057 O O . CYS B 1 89 ? -22.016 -29.266 -17.906 1 93.62 89 CYS B O 1
ATOM 3059 N N . ASP B 1 90 ? -23.234 -28.109 -19.344 1 93.12 90 ASP B N 1
ATOM 3060 C CA . ASP B 1 90 ? -23.938 -29.281 -19.875 1 93.12 90 ASP B CA 1
ATOM 3061 C C . ASP B 1 90 ? -23.016 -30.141 -20.703 1 93.12 90 ASP B C 1
ATOM 3063 O O . ASP B 1 90 ? -23.359 -31.297 -21.031 1 93.12 90 ASP B O 1
ATOM 3067 N N . GLU B 1 91 ? -21.812 -29.625 -21.031 1 93.44 91 GLU B N 1
ATOM 3068 C CA . GLU B 1 91 ? -20.828 -30.375 -21.797 1 93.44 91 GLU B CA 1
ATOM 3069 C C . GLU B 1 91 ? -19.906 -31.172 -20.891 1 93.44 91 GLU B C 1
ATOM 3071 O O . GLU B 1 91 ? -19.109 -31.984 -21.359 1 93.44 91 GLU B O 1
ATOM 3076 N N . LEU B 1 92 ? -20.078 -30.844 -19.625 1 91.75 92 LEU B N 1
ATOM 3077 C CA . LEU B 1 92 ? -19.25 -31.5 -18.625 1 91.75 92 LEU B CA 1
ATOM 3078 C C . LEU B 1 92 ? -20.094 -32.375 -17.719 1 91.75 92 LEU B C 1
ATOM 3080 O O . LEU B 1 92 ? -21.281 -32.156 -17.562 1 91.75 92 LEU B O 1
ATOM 3084 N N . ALA B 1 93 ? -19.562 -33.438 -17.281 1 91.94 93 ALA B N 1
ATOM 3085 C CA . ALA B 1 93 ? -20.234 -34.281 -16.312 1 91.94 93 ALA B CA 1
ATOM 3086 C C . ALA B 1 93 ? -20.094 -33.75 -14.898 1 91.94 93 ALA B C 1
ATOM 3088 O O . ALA B 1 93 ? -19.594 -34.406 -14.008 1 91.94 93 ALA B O 1
ATOM 3089 N N . VAL B 1 94 ? -20.422 -32.469 -14.664 1 93.81 94 VAL B N 1
ATOM 3090 C CA . VAL B 1 94 ? -20.453 -31.797 -13.367 1 93.81 94 VAL B CA 1
ATOM 3091 C C . VAL B 1 94 ? -21.828 -31.172 -13.141 1 93.81 94 VAL B C 1
ATOM 3093 O O . VAL B 1 94 ? -22.531 -30.844 -14.094 1 93.81 94 VAL B O 1
ATOM 3096 N N . SER B 1 95 ? -22.297 -31.062 -11.875 1 95.31 95 SER B N 1
ATOM 3097 C CA . SER B 1 95 ? -23.547 -30.375 -11.562 1 95.31 95 SER B CA 1
ATOM 3098 C C . SER B 1 95 ? -23.406 -28.875 -11.727 1 95.31 95 SER B C 1
ATOM 3100 O O . SER B 1 95 ? -22.281 -28.344 -11.734 1 95.31 95 SER B O 1
ATOM 3102 N N . PRO B 1 96 ? -24.547 -28.203 -11.945 1 95.75 96 PRO B N 1
ATOM 3103 C CA . PRO B 1 96 ? -24.484 -26.75 -12.031 1 95.75 96 PRO B CA 1
ATOM 3104 C C . PRO B 1 96 ? -23.797 -26.109 -10.82 1 95.75 96 PRO B C 1
ATOM 3106 O O . PRO B 1 96 ? -23.031 -25.172 -10.977 1 95.75 96 PRO B O 1
ATOM 3109 N N . ALA B 1 97 ? -24.078 -26.625 -9.688 1 96.75 97 ALA B N 1
ATOM 3110 C CA . ALA B 1 97 ? -23.438 -26.109 -8.477 1 96.75 97 ALA B CA 1
ATOM 3111 C C . ALA B 1 97 ? -21.938 -26.328 -8.508 1 96.75 97 ALA B C 1
ATOM 3113 O O . ALA B 1 97 ? -21.156 -25.453 -8.117 1 96.75 97 ALA B O 1
ATOM 3114 N N . GLU B 1 98 ? -21.5 -27.453 -8.945 1 96.75 98 GLU B N 1
ATOM 3115 C CA . GLU B 1 98 ? -20.078 -27.766 -9.078 1 96.75 98 GLU B CA 1
ATOM 3116 C C . GLU B 1 98 ? -19.422 -26.875 -10.125 1 96.75 98 GLU B C 1
ATOM 3118 O O . GLU B 1 98 ? -18.281 -26.422 -9.938 1 96.75 98 GLU B O 1
ATOM 3123 N N . TYR B 1 99 ? -20.141 -26.656 -11.203 1 97.12 99 TYR B N 1
ATOM 3124 C CA . TYR B 1 99 ? -19.609 -25.797 -12.258 1 97.12 99 TYR B CA 1
ATOM 3125 C C . TYR B 1 99 ? -19.391 -24.375 -11.75 1 97.12 99 TYR B C 1
ATOM 3127 O O . TYR B 1 99 ? -18.391 -23.734 -12.062 1 97.12 99 TYR B O 1
ATOM 3135 N N . GLY B 1 100 ? -20.375 -23.891 -10.969 1 97.31 100 GLY B N 1
ATOM 3136 C CA . GLY B 1 100 ? -20.219 -22.578 -10.344 1 97.31 100 GLY B CA 1
ATOM 3137 C C . GLY B 1 100 ? -19 -22.5 -9.43 1 97.31 100 GLY B C 1
ATOM 3138 O O . GLY B 1 100 ? -18.281 -21.516 -9.438 1 97.31 100 GLY B O 1
ATOM 3139 N N . GLU B 1 101 ? -18.812 -23.516 -8.672 1 97.75 101 GLU B N 1
ATOM 3140 C CA . GLU B 1 101 ? -17.672 -23.594 -7.766 1 97.75 101 GLU B CA 1
ATOM 3141 C C . GLU B 1 101 ? -16.359 -23.641 -8.539 1 97.75 101 GLU B C 1
ATOM 3143 O O . GLU B 1 101 ? -15.398 -22.953 -8.195 1 97.75 101 GLU B O 1
ATOM 3148 N N . LEU B 1 102 ? -16.359 -24.469 -9.562 1 97.94 102 LEU B N 1
ATOM 3149 C CA . LEU B 1 102 ? -15.188 -24.594 -10.43 1 97.94 102 LEU B CA 1
ATOM 3150 C C . LEU B 1 102 ? -14.82 -23.25 -11.047 1 97.94 102 LEU B C 1
ATOM 3152 O O . LEU B 1 102 ? -13.656 -22.828 -10.992 1 97.94 102 LEU B O 1
ATOM 3156 N N . ARG B 1 103 ? -15.781 -22.531 -11.547 1 98.06 103 ARG B N 1
ATOM 3157 C CA . ARG B 1 103 ? -15.57 -21.219 -12.156 1 98.06 103 ARG B CA 1
ATOM 3158 C C . ARG B 1 103 ? -14.992 -20.234 -11.148 1 98.06 103 ARG B C 1
ATOM 3160 O O . ARG B 1 103 ? -14.047 -19.5 -11.461 1 98.06 103 ARG B O 1
ATOM 3167 N N . GLY B 1 104 ? -15.586 -20.25 -9.961 1 98.25 104 GLY B N 1
ATOM 3168 C CA . GLY B 1 104 ? -15.117 -19.328 -8.93 1 98.25 104 GLY B CA 1
ATOM 3169 C C . GLY B 1 104 ? -13.688 -19.594 -8.5 1 98.25 104 GLY B C 1
ATOM 3170 O O . GLY B 1 104 ? -12.906 -18.656 -8.305 1 98.25 104 GLY B O 1
ATOM 3171 N N . GLN B 1 105 ? -13.367 -20.828 -8.367 1 98.5 105 GLN B N 1
ATOM 3172 C CA . GLN B 1 105 ? -12.023 -21.172 -7.926 1 98.5 105 GLN B CA 1
ATOM 3173 C C . GLN B 1 105 ? -11 -20.906 -9.023 1 98.5 105 GLN B C 1
ATOM 3175 O O . GLN B 1 105 ? -9.898 -20.422 -8.75 1 98.5 105 GLN B O 1
ATOM 3180 N N . LEU B 1 106 ? -11.344 -21.141 -10.297 1 98.5 106 LEU B N 1
ATOM 3181 C CA . LEU B 1 106 ? -10.43 -20.859 -11.391 1 98.5 106 LEU B CA 1
ATOM 3182 C C . LEU B 1 106 ? -10.242 -19.344 -11.555 1 98.5 106 LEU B C 1
ATOM 3184 O O . LEU B 1 106 ? -9.164 -18.891 -11.93 1 98.5 106 LEU B O 1
ATOM 3188 N N . ALA B 1 107 ? -11.297 -18.578 -11.242 1 98.69 107 ALA B N 1
ATOM 3189 C CA . ALA B 1 107 ? -11.164 -17.125 -11.266 1 98.69 107 ALA B CA 1
ATOM 3190 C C . ALA B 1 107 ? -10.117 -16.656 -10.25 1 98.69 107 ALA B C 1
ATOM 3192 O O . ALA B 1 107 ? -9.352 -15.734 -10.531 1 98.69 107 ALA B O 1
ATOM 3193 N N . THR B 1 108 ? -10.102 -17.297 -9.109 1 98.56 108 THR B N 1
ATOM 3194 C CA . THR B 1 108 ? -9.117 -16.969 -8.086 1 98.56 108 THR B CA 1
ATOM 3195 C C . THR B 1 108 ? -7.703 -17.172 -8.617 1 98.56 108 THR B C 1
ATOM 3197 O O . THR B 1 108 ? -6.84 -16.297 -8.438 1 98.56 108 THR B O 1
ATOM 3200 N N . TYR B 1 109 ? -7.473 -18.234 -9.305 1 98.31 109 TYR B N 1
ATOM 3201 C CA . TYR B 1 109 ? -6.148 -18.516 -9.844 1 98.31 109 TYR B CA 1
ATOM 3202 C C . TYR B 1 109 ? -5.797 -17.531 -10.961 1 98.31 109 TYR B C 1
ATOM 3204 O O . TYR B 1 109 ? -4.637 -17.156 -11.109 1 98.31 109 TYR B O 1
ATOM 3212 N N . ASP B 1 110 ? -6.797 -17.156 -11.742 1 98.44 110 ASP B N 1
ATOM 3213 C CA . ASP B 1 110 ? -6.594 -16.141 -12.766 1 98.44 110 ASP B CA 1
ATOM 3214 C C . ASP B 1 110 ? -6.156 -14.82 -12.156 1 98.44 110 ASP B C 1
ATOM 3216 O O . ASP B 1 110 ? -5.262 -14.148 -12.68 1 98.44 110 ASP B O 1
ATOM 3220 N N . ILE B 1 111 ? -6.777 -14.461 -11.055 1 98.38 111 ILE B N 1
ATOM 3221 C CA . ILE B 1 111 ? -6.504 -13.195 -10.383 1 98.38 111 ILE B CA 1
ATOM 3222 C C . ILE B 1 111 ? -5.066 -13.18 -9.875 1 98.38 111 ILE B C 1
ATOM 3224 O O . ILE B 1 111 ? -4.359 -12.18 -10.023 1 98.38 111 ILE B O 1
ATOM 3228 N N . VA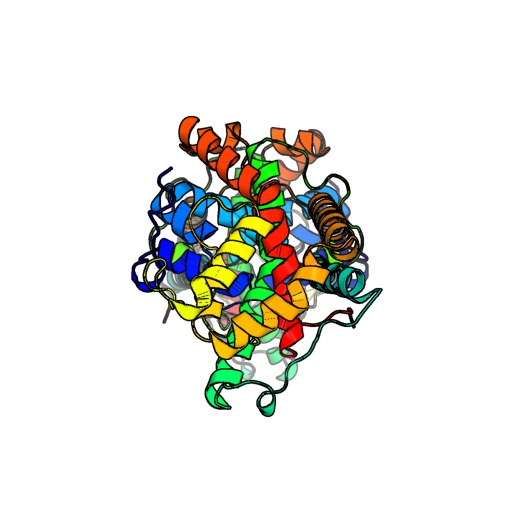L B 1 112 ? -4.527 -14.297 -9.352 1 97.75 112 VAL B N 1
ATOM 3229 C CA . VAL B 1 112 ? -3.244 -14.258 -8.656 1 97.75 112 VAL B CA 1
ATOM 3230 C C . VAL B 1 112 ? -2.115 -14.531 -9.648 1 97.75 112 VAL B C 1
ATOM 3232 O O . VAL B 1 112 ? -0.943 -14.305 -9.336 1 97.75 112 VAL B O 1
ATOM 3235 N N . ALA B 1 113 ? -2.416 -14.93 -10.867 1 97.38 113 ALA B N 1
ATOM 3236 C CA . ALA B 1 113 ? -1.381 -15.312 -11.828 1 97.38 113 ALA B CA 1
ATOM 3237 C C . ALA B 1 113 ? -0.419 -14.156 -12.086 1 97.38 113 ALA B C 1
ATOM 3239 O O . ALA B 1 113 ? 0.781 -14.273 -11.82 1 97.38 113 ALA B O 1
ATOM 3240 N N . PRO B 1 114 ? -0.912 -13 -12.562 1 97.75 114 PRO B N 1
ATOM 3241 C CA . PRO B 1 114 ? 0.031 -11.906 -12.789 1 97.75 114 PRO B CA 1
ATOM 3242 C C . PRO B 1 114 ? 0.676 -11.406 -11.5 1 97.75 114 PRO B C 1
ATOM 3244 O O . PRO B 1 114 ? 1.813 -10.93 -11.516 1 97.75 114 PRO B O 1
ATOM 3247 N N . ARG B 1 115 ? 0.018 -11.5 -10.375 1 98 115 ARG B N 1
ATOM 3248 C CA . ARG B 1 115 ? 0.531 -11.062 -9.078 1 98 115 ARG B CA 1
ATOM 3249 C C . ARG B 1 115 ? 1.671 -11.953 -8.609 1 98 115 ARG B C 1
ATOM 3251 O O . ARG B 1 115 ? 2.707 -11.469 -8.156 1 98 115 ARG B O 1
ATOM 3258 N N . LEU B 1 116 ? 1.507 -13.25 -8.797 1 97.56 116 LEU B N 1
ATOM 3259 C CA . LEU B 1 116 ? 2.57 -14.18 -8.445 1 97.56 116 LEU B CA 1
ATOM 3260 C C . LEU B 1 116 ? 3.76 -14.031 -9.383 1 97.56 116 LEU B C 1
ATOM 3262 O O . LEU B 1 116 ? 4.914 -14.094 -8.945 1 97.56 116 LEU B O 1
ATOM 3266 N N . ALA B 1 117 ? 3.492 -13.82 -10.68 1 96.94 117 ALA B N 1
ATOM 3267 C CA . ALA B 1 117 ? 4.574 -13.633 -11.641 1 96.94 117 ALA B CA 1
ATOM 3268 C C . ALA B 1 117 ? 5.465 -12.461 -11.242 1 96.94 117 ALA B C 1
ATOM 3270 O O . ALA B 1 117 ? 6.691 -12.578 -11.234 1 96.94 117 ALA B O 1
ATOM 3271 N N . VAL B 1 118 ? 4.852 -11.367 -10.852 1 98.12 118 VAL B N 1
ATOM 3272 C CA . VAL B 1 118 ? 5.598 -10.18 -10.445 1 98.12 118 VAL B CA 1
ATOM 3273 C C . VAL B 1 118 ? 6.312 -10.445 -9.125 1 98.12 118 VAL B C 1
ATOM 3275 O O . VAL B 1 118 ? 7.48 -10.094 -8.961 1 98.12 118 VAL B O 1
ATOM 3278 N N . LEU B 1 119 ? 5.598 -11.062 -8.148 1 98.06 119 LEU B N 1
ATOM 3279 C CA . LEU B 1 119 ? 6.184 -11.336 -6.84 1 98.06 119 LEU B CA 1
ATOM 3280 C C . LEU B 1 119 ? 7.477 -12.133 -6.977 1 98.06 119 LEU B C 1
ATOM 3282 O O . LEU B 1 119 ? 8.492 -11.789 -6.359 1 98.06 119 LEU B O 1
ATOM 3286 N N . PHE B 1 120 ? 7.465 -13.156 -7.773 1 96.94 120 PHE B N 1
ATOM 3287 C CA . PHE B 1 120 ? 8.625 -14.031 -7.922 1 96.94 120 PHE B CA 1
ATOM 3288 C C . PHE B 1 120 ? 9.781 -13.289 -8.57 1 96.94 120 PHE B C 1
ATOM 3290 O O . PHE B 1 120 ? 10.922 -13.359 -8.094 1 96.94 120 PHE B O 1
ATOM 3297 N N . GLU B 1 121 ? 9.5 -12.562 -9.656 1 96.69 121 GLU B N 1
ATOM 3298 C CA . GLU B 1 121 ? 10.547 -11.797 -10.336 1 96.69 121 GLU B CA 1
ATOM 3299 C C . GLU B 1 121 ? 11.117 -10.719 -9.414 1 96.69 121 GLU B C 1
ATOM 3301 O O . GLU B 1 121 ? 12.336 -10.555 -9.328 1 96.69 121 GLU B O 1
ATOM 3306 N N . LEU B 1 122 ? 10.273 -10 -8.742 1 98.12 122 LEU B N 1
ATOM 3307 C CA . LEU B 1 122 ? 10.656 -8.867 -7.902 1 98.12 122 LEU B CA 1
ATOM 3308 C C . LEU B 1 122 ? 11.508 -9.328 -6.723 1 98.12 122 LEU B C 1
ATOM 3310 O O . LEU B 1 122 ? 12.578 -8.773 -6.469 1 98.12 122 LEU B O 1
ATOM 3314 N N . VAL B 1 123 ? 11.07 -10.352 -5.965 1 98.19 123 VAL B N 1
ATOM 3315 C CA . VAL B 1 123 ? 11.789 -10.836 -4.789 1 98.19 123 VAL B CA 1
ATOM 3316 C C . VAL B 1 123 ? 13.094 -11.516 -5.223 1 98.19 123 VAL B C 1
ATOM 3318 O O . VAL B 1 123 ? 14.125 -11.359 -4.57 1 98.19 123 VAL B O 1
ATOM 3321 N N . ASP B 1 124 ? 13.039 -12.281 -6.352 1 96.81 124 ASP B N 1
ATOM 3322 C CA . ASP B 1 124 ? 14.258 -12.891 -6.875 1 96.81 124 ASP B CA 1
ATOM 3323 C C . ASP B 1 124 ? 15.328 -11.844 -7.141 1 96.81 124 ASP B C 1
ATOM 3325 O O . ASP B 1 124 ? 16.453 -11.953 -6.648 1 96.81 124 ASP B O 1
ATOM 3329 N N . ARG B 1 125 ? 14.969 -10.789 -7.883 1 97.31 125 ARG B N 1
ATOM 3330 C CA . ARG B 1 125 ? 15.93 -9.742 -8.188 1 97.31 125 ARG B CA 1
ATOM 3331 C C . ARG B 1 125 ? 16.422 -9.062 -6.914 1 97.31 125 ARG B C 1
ATOM 3333 O O . ARG B 1 125 ? 17.625 -8.812 -6.758 1 97.31 125 ARG B O 1
ATOM 3340 N N . ALA B 1 126 ? 15.539 -8.742 -6.016 1 97.62 126 ALA B N 1
ATOM 3341 C CA . ALA B 1 126 ? 15.898 -8.031 -4.789 1 97.62 126 ALA B CA 1
ATOM 3342 C C . ALA B 1 126 ? 16.875 -8.844 -3.945 1 97.62 126 ALA B C 1
ATOM 3344 O O . ALA B 1 126 ? 17.875 -8.312 -3.445 1 97.62 126 ALA B O 1
ATOM 3345 N N . LEU B 1 127 ? 16.625 -10.148 -3.799 1 97.25 127 LEU B N 1
ATOM 3346 C CA . LEU B 1 127 ? 17.453 -11.023 -2.973 1 97.25 127 LEU B CA 1
ATOM 3347 C C . LEU B 1 127 ? 18.844 -11.188 -3.576 1 97.25 127 LEU B C 1
ATOM 3349 O O . LEU B 1 127 ? 19.797 -11.516 -2.867 1 97.25 127 LEU B O 1
ATOM 3353 N N . HIS B 1 128 ? 18.938 -10.969 -4.871 1 96.19 128 HIS B N 1
ATOM 3354 C CA . HIS B 1 128 ? 20.219 -11.164 -5.547 1 96.19 128 HIS B CA 1
ATOM 3355 C C . HIS B 1 128 ? 20.859 -9.836 -5.922 1 96.19 128 HIS B C 1
ATOM 3357 O O . HIS B 1 128 ? 21.812 -9.797 -6.711 1 96.19 128 HIS B O 1
ATOM 3363 N N . ASP B 1 129 ? 20.266 -8.773 -5.414 1 94.75 129 ASP B N 1
ATOM 3364 C CA . ASP B 1 129 ? 20.766 -7.422 -5.629 1 94.75 129 ASP B CA 1
ATOM 3365 C C . ASP B 1 129 ? 20.844 -7.098 -7.117 1 94.75 129 ASP B C 1
ATOM 3367 O O . ASP B 1 129 ? 21.828 -6.504 -7.57 1 94.75 129 ASP B O 1
ATOM 3371 N N . GLU B 1 130 ? 19.922 -7.633 -7.855 1 96.06 130 GLU B N 1
ATOM 3372 C CA . GLU B 1 130 ? 19.797 -7.32 -9.273 1 96.06 130 GLU B CA 1
ATOM 3373 C C . GLU B 1 130 ? 18.969 -6.051 -9.484 1 96.06 130 GLU B C 1
ATOM 3375 O O . GLU B 1 130 ? 18.203 -5.652 -8.617 1 96.06 130 GLU B O 1
ATOM 3380 N N . PRO B 1 131 ? 19.094 -5.387 -10.633 1 96 131 PRO B N 1
ATOM 3381 C CA . PRO B 1 131 ? 18.453 -4.086 -10.859 1 96 131 PRO B CA 1
ATOM 3382 C C . PRO B 1 131 ? 16.938 -4.164 -10.859 1 96 131 PRO B C 1
ATOM 3384 O O . PRO B 1 131 ? 16.359 -5.105 -11.406 1 96 131 PRO B O 1
ATOM 3387 N N . ILE B 1 132 ? 16.328 -3.256 -10.227 1 97.25 132 ILE B N 1
ATOM 3388 C CA . ILE B 1 132 ? 14.891 -3.041 -10.156 1 97.25 132 ILE B CA 1
ATOM 3389 C C . ILE B 1 132 ? 14.578 -1.567 -10.406 1 97.25 132 ILE B C 1
ATOM 3391 O O . ILE B 1 132 ? 15.281 -0.685 -9.914 1 97.25 132 ILE B O 1
ATOM 3395 N N . GLY B 1 133 ? 13.539 -1.26 -11.18 1 96 133 GLY B N 1
ATOM 3396 C CA . GLY B 1 133 ? 13.125 0.118 -11.391 1 96 133 GLY B CA 1
ATOM 3397 C C . GLY B 1 133 ? 14.109 0.92 -12.211 1 96 133 GLY B C 1
ATOM 3398 O O . GLY B 1 133 ? 14.414 2.068 -11.883 1 96 133 GLY B O 1
ATOM 3399 N N . THR B 1 134 ? 14.664 0.317 -13.234 1 95.06 134 THR B N 1
ATOM 3400 C CA . THR B 1 134 ? 15.711 0.935 -14.031 1 95.06 134 THR B CA 1
ATOM 3401 C C . THR B 1 134 ? 15.117 1.897 -15.055 1 95.06 134 THR B C 1
ATOM 3403 O O . THR B 1 134 ? 15.82 2.754 -15.594 1 95.06 134 THR B O 1
ATOM 3406 N N . ASP B 1 135 ? 13.852 1.756 -15.383 1 94.94 135 ASP B N 1
ATOM 3407 C CA . ASP B 1 135 ? 13.148 2.6 -16.344 1 94.94 135 ASP B CA 1
ATOM 3408 C C . ASP B 1 135 ? 11.742 2.949 -15.852 1 94.94 135 ASP B C 1
ATOM 3410 O O . ASP B 1 135 ? 10.75 2.508 -16.422 1 94.94 135 ASP B O 1
ATOM 3414 N N . PRO B 1 136 ? 11.711 3.824 -14.883 1 93.5 136 PRO B N 1
ATOM 3415 C CA . PRO B 1 136 ? 10.414 4.117 -14.273 1 93.5 136 PRO B CA 1
ATOM 3416 C C . PRO B 1 136 ? 9.422 4.738 -15.258 1 93.5 136 PRO B C 1
ATOM 3418 O O . PRO B 1 136 ? 9.797 5.605 -16.047 1 93.5 136 PRO B O 1
ATOM 3421 N N . ASP B 1 137 ? 8.211 4.262 -15.227 1 93.75 137 ASP B N 1
ATOM 3422 C CA . ASP B 1 137 ? 7.105 4.773 -16.031 1 93.75 137 ASP B CA 1
ATOM 3423 C C . ASP B 1 137 ? 6.773 6.215 -15.648 1 93.75 137 ASP B C 1
ATOM 3425 O O . ASP B 1 137 ? 6.797 6.574 -14.469 1 93.75 137 ASP B O 1
ATOM 3429 N N . ARG B 1 138 ? 6.438 7.051 -16.625 1 96.06 138 ARG B N 1
ATOM 3430 C CA . ARG B 1 138 ? 6.266 8.469 -16.344 1 96.06 138 ARG B CA 1
ATOM 3431 C C . ARG B 1 138 ? 4.812 8.891 -16.516 1 96.06 138 ARG B C 1
ATOM 3433 O O . ARG B 1 138 ? 4.477 10.07 -16.344 1 96.06 138 ARG B O 1
ATOM 3440 N N . THR B 1 139 ? 3.941 7.949 -16.875 1 97.38 139 THR B N 1
ATOM 3441 C CA . THR B 1 139 ? 2.52 8.242 -17.016 1 97.38 139 THR B CA 1
ATOM 3442 C C . THR B 1 139 ? 1.858 8.367 -15.641 1 97.38 139 THR B C 1
ATOM 3444 O O . THR B 1 139 ? 2.459 8.016 -14.625 1 97.38 139 THR B O 1
ATOM 3447 N N . ARG B 1 140 ? 0.641 8.875 -15.562 1 97.75 140 ARG B N 1
ATOM 3448 C CA . ARG B 1 140 ? -0.125 8.992 -14.328 1 97.75 140 ARG B CA 1
ATOM 3449 C C . ARG B 1 140 ? -0.346 7.629 -13.688 1 97.75 140 ARG B C 1
ATOM 3451 O O . ARG B 1 140 ? -0.352 7.508 -12.461 1 97.75 140 ARG B O 1
ATOM 3458 N N . ALA B 1 141 ? -0.473 6.586 -14.484 1 97.38 141 ALA B N 1
ATOM 3459 C CA . ALA B 1 141 ? -0.751 5.234 -14 1 97.38 141 ALA B CA 1
ATOM 3460 C C . ALA B 1 141 ? 0.392 4.719 -13.133 1 97.38 141 ALA B C 1
ATOM 3462 O O . ALA B 1 141 ? 0.181 3.883 -12.25 1 97.38 141 ALA B O 1
ATOM 3463 N N . ALA B 1 142 ? 1.616 5.227 -13.352 1 97.06 142 ALA B N 1
ATOM 3464 C CA . ALA B 1 142 ? 2.812 4.75 -12.672 1 97.06 142 ALA B CA 1
ATOM 3465 C C . ALA B 1 142 ? 2.662 4.871 -11.156 1 97.06 142 ALA B C 1
ATOM 3467 O O . ALA B 1 142 ? 3.219 4.066 -10.406 1 97.06 142 ALA B O 1
ATOM 3468 N N . THR B 1 143 ? 1.85 5.914 -10.711 1 96.94 143 THR B N 1
ATOM 3469 C CA . THR B 1 143 ? 1.82 6.199 -9.281 1 96.94 143 THR B CA 1
ATOM 3470 C C . THR B 1 143 ? 0.383 6.348 -8.789 1 96.94 143 THR B C 1
ATOM 3472 O O . THR B 1 143 ? 0.128 6.32 -7.582 1 96.94 143 THR B O 1
ATOM 3475 N N . ALA B 1 144 ? -0.586 6.445 -9.75 1 98 144 ALA B N 1
ATOM 3476 C CA . ALA B 1 144 ? -1.992 6.488 -9.359 1 98 144 ALA B CA 1
ATOM 3477 C C . ALA B 1 144 ? -2.428 5.172 -8.727 1 98 144 ALA B C 1
ATOM 3479 O O . ALA B 1 144 ? -1.841 4.121 -9 1 98 144 ALA B O 1
ATOM 3480 N N . PRO B 1 145 ? -3.406 5.207 -7.805 1 97.5 145 PRO B N 1
ATOM 3481 C CA . PRO B 1 145 ? -3.83 3.979 -7.133 1 97.5 145 PRO B CA 1
ATOM 3482 C C . PRO B 1 145 ? -4.43 2.955 -8.094 1 97.5 145 PRO B C 1
ATOM 3484 O O . PRO B 1 145 ? -4.977 3.328 -9.133 1 97.5 145 PRO B O 1
ATOM 3487 N N . LEU B 1 146 ? -4.297 1.687 -7.699 1 97.81 146 LEU B N 1
ATOM 3488 C CA . LEU B 1 146 ? -4.961 0.592 -8.398 1 97.81 146 LEU B CA 1
ATOM 3489 C C . LEU B 1 146 ? -6.469 0.821 -8.461 1 97.81 146 LEU B C 1
ATOM 3491 O O . LEU B 1 146 ? -7.094 1.126 -7.441 1 97.81 146 LEU B O 1
ATOM 3495 N N . PRO B 1 147 ? -7.059 0.699 -9.656 1 96.5 147 PRO B N 1
ATOM 3496 C CA . PRO B 1 147 ? -8.508 0.865 -9.742 1 96.5 147 PRO B CA 1
ATOM 3497 C C . PRO B 1 147 ? -9.266 -0.081 -8.82 1 96.5 147 PRO B C 1
ATOM 3499 O O . PRO B 1 147 ? -8.961 -1.275 -8.766 1 96.5 147 PRO B O 1
ATOM 3502 N N . ALA B 1 148 ? -10.258 0.376 -8.125 1 93.69 148 ALA B N 1
ATOM 3503 C CA . ALA B 1 148 ? -10.953 -0.35 -7.066 1 93.69 148 ALA B CA 1
ATOM 3504 C C . ALA B 1 148 ? -11.734 -1.535 -7.629 1 93.69 148 ALA B C 1
ATOM 3506 O O . ALA B 1 148 ? -11.898 -2.555 -6.957 1 93.69 148 ALA B O 1
ATOM 3507 N N . ASP B 1 149 ? -12.102 -1.52 -8.859 1 93.94 149 ASP B N 1
ATOM 3508 C CA . ASP B 1 149 ? -13.023 -2.5 -9.422 1 93.94 149 ASP B CA 1
ATOM 3509 C C . ASP B 1 149 ? -12.266 -3.65 -10.086 1 93.94 149 ASP B C 1
ATOM 3511 O O . ASP B 1 149 ? -12.836 -4.719 -10.312 1 93.94 149 ASP B O 1
ATOM 3515 N N . LEU B 1 150 ? -11.008 -3.379 -10.414 1 95.69 150 LEU B N 1
ATOM 3516 C CA . LEU B 1 150 ? -10.258 -4.41 -11.125 1 95.69 150 LEU B CA 1
ATOM 3517 C C . LEU B 1 150 ? -10.125 -5.668 -10.281 1 95.69 150 LEU B C 1
ATOM 3519 O O . LEU B 1 150 ? -9.555 -5.629 -9.188 1 95.69 150 LEU B O 1
ATOM 3523 N N . ASP B 1 151 ? -10.695 -6.832 -10.734 1 94.94 151 ASP B N 1
ATOM 3524 C CA . ASP B 1 151 ? -10.625 -8.164 -10.141 1 94.94 151 ASP B CA 1
ATOM 3525 C C . ASP B 1 151 ? -11.266 -8.188 -8.758 1 94.94 151 ASP B C 1
ATOM 3527 O O . ASP B 1 151 ? -11.031 -9.102 -7.969 1 94.94 151 ASP B O 1
ATOM 3531 N N . ALA B 1 152 ? -12.008 -7.156 -8.453 1 90.12 152 ALA B N 1
ATOM 3532 C CA . ALA B 1 152 ? -12.672 -7.113 -7.156 1 90.12 152 ALA B CA 1
ATOM 3533 C C . ALA B 1 152 ? -13.805 -8.133 -7.086 1 90.12 152 ALA B C 1
ATOM 3535 O O . ALA B 1 152 ? -14.625 -8.227 -8.008 1 90.12 152 ALA B O 1
ATOM 3536 N N . ASP B 1 153 ? -13.852 -9.094 -6.121 1 85.88 153 ASP B N 1
ATOM 3537 C CA . ASP B 1 153 ? -14.945 -9.992 -5.754 1 85.88 153 ASP B CA 1
ATOM 3538 C C . ASP B 1 153 ? -15.195 -11.023 -6.852 1 85.88 153 ASP B C 1
ATOM 3540 O O . ASP B 1 153 ? -16.344 -11.391 -7.113 1 85.88 153 ASP B O 1
ATOM 3544 N N . ARG B 1 154 ? -14.289 -11.5 -7.598 1 91.56 154 ARG B N 1
ATOM 3545 C CA . ARG B 1 154 ? -14.422 -12.477 -8.672 1 91.56 154 ARG B CA 1
ATOM 3546 C C . ARG B 1 154 ? -14.141 -13.891 -8.172 1 91.56 154 ARG B C 1
ATOM 3548 O O . ARG B 1 154 ? -14.734 -14.859 -8.656 1 91.56 154 ARG B O 1
ATOM 3555 N N . GLY B 1 155 ? -13.336 -14.086 -7.258 1 95.75 155 GLY B N 1
ATOM 3556 C CA . GLY B 1 155 ? -12.812 -15.406 -6.941 1 95.75 155 GLY B CA 1
ATOM 3557 C C . GLY B 1 155 ? -13.438 -16.016 -5.703 1 95.75 155 GLY B C 1
ATOM 3558 O O . GLY B 1 155 ? -14.109 -15.32 -4.934 1 95.75 155 GLY B O 1
ATOM 3559 N N . ARG B 1 156 ? -13.414 -17.391 -5.672 1 97.25 156 ARG B N 1
ATOM 3560 C CA . ARG B 1 156 ? -13.789 -18.156 -4.488 1 97.25 156 ARG B CA 1
ATOM 3561 C C . ARG B 1 156 ? -12.57 -18.828 -3.865 1 97.25 156 ARG B C 1
ATOM 3563 O O . ARG B 1 156 ? -11.594 -19.125 -4.555 1 97.25 156 ARG B O 1
ATOM 3570 N N . PRO B 1 157 ? -12.641 -19.016 -2.535 1 96.75 157 PRO B N 1
ATOM 3571 C CA . PRO B 1 157 ? -11.523 -19.734 -1.92 1 96.75 157 PRO B CA 1
ATOM 3572 C C . PRO B 1 157 ? -11.32 -21.125 -2.508 1 96.75 157 PRO B C 1
ATOM 3574 O O . PRO B 1 157 ? -12.266 -21.906 -2.598 1 96.75 157 PRO B O 1
ATOM 3577 N N . PRO B 1 158 ? -10.141 -21.438 -2.877 1 96.44 158 PRO B N 1
ATOM 3578 C CA . PRO B 1 158 ? -9.898 -22.781 -3.428 1 96.44 158 PRO B CA 1
ATOM 3579 C C . PRO B 1 158 ? -10.031 -23.875 -2.381 1 96.44 158 PRO B C 1
ATOM 3581 O O . PRO B 1 158 ? -9.664 -23.672 -1.221 1 96.44 158 PRO B O 1
ATOM 3584 N N . THR B 1 159 ? -10.562 -24.969 -2.803 1 95.44 159 THR B N 1
ATOM 3585 C CA . THR B 1 159 ? -10.516 -26.266 -2.127 1 95.44 159 THR B CA 1
ATOM 3586 C C . THR B 1 159 ? -9.68 -27.25 -2.93 1 95.44 159 THR B C 1
ATOM 3588 O O . THR B 1 159 ? -9.508 -27.094 -4.141 1 95.44 159 THR B O 1
ATOM 3591 N N . MET B 1 160 ? -9.07 -28.203 -2.23 1 93.38 160 MET B N 1
ATOM 3592 C CA . MET B 1 160 ? -8.188 -29.094 -2.973 1 93.38 160 MET B CA 1
ATOM 3593 C C . MET B 1 160 ? -8.125 -30.469 -2.318 1 93.38 160 MET B C 1
ATOM 3595 O O . MET B 1 160 ? -8.289 -30.594 -1.103 1 93.38 160 MET B O 1
ATOM 3599 N N . VAL B 1 161 ? -7.867 -31.422 -3.104 1 93.38 161 VAL B N 1
ATOM 3600 C CA . VAL B 1 161 ? -7.613 -32.75 -2.584 1 93.38 161 VAL B CA 1
ATOM 3601 C C . VAL B 1 161 ? -6.203 -32.844 -2.004 1 93.38 161 VAL B C 1
ATOM 3603 O O . VAL B 1 161 ? -5.328 -32.031 -2.383 1 93.38 161 VAL B O 1
ATOM 3606 N N . ALA B 1 162 ? -6.051 -33.75 -1.024 1 88.81 162 ALA B N 1
ATOM 3607 C CA . ALA B 1 162 ? -4.695 -34.031 -0.56 1 88.81 162 ALA B CA 1
ATOM 3608 C C . ALA B 1 162 ? -3.857 -34.656 -1.667 1 88.81 162 ALA B C 1
ATOM 3610 O O . ALA B 1 162 ? -4.387 -35.375 -2.52 1 88.81 162 ALA B O 1
ATOM 3611 N N . PHE B 1 163 ? -2.57 -34.344 -1.581 1 81.94 163 PHE B N 1
ATOM 3612 C CA . PHE B 1 163 ? -1.672 -34.812 -2.629 1 81.94 163 PHE B CA 1
ATOM 3613 C C . PHE B 1 163 ? -1.751 -36.344 -2.77 1 81.94 163 PHE B C 1
ATOM 3615 O O . PHE B 1 163 ? -1.728 -36.875 -3.885 1 81.94 163 PHE B O 1
ATOM 3622 N N . ASP B 1 164 ? -1.892 -37.031 -1.726 1 84.5 164 ASP B N 1
ATOM 3623 C CA . ASP B 1 164 ? -1.88 -38.469 -1.737 1 84.5 164 ASP B CA 1
ATOM 3624 C C . ASP B 1 164 ? -3.285 -39.031 -1.94 1 84.5 164 ASP B C 1
ATOM 3626 O O . ASP B 1 164 ? -3.48 -40.25 -1.941 1 84.5 164 ASP B O 1
ATOM 3630 N N . GLU B 1 165 ? -4.234 -38.156 -2.211 1 90 165 GLU B N 1
ATOM 3631 C CA . GLU B 1 165 ? -5.617 -38.594 -2.342 1 90 165 GLU B CA 1
ATOM 3632 C C . GLU B 1 165 ? -6.195 -38.188 -3.697 1 90 165 GLU B C 1
ATOM 3634 O O . GLU B 1 165 ? -7.402 -37.969 -3.818 1 90 165 GLU B O 1
ATOM 3639 N N . THR B 1 166 ? -5.391 -38.062 -4.66 1 91.81 166 THR B N 1
ATOM 3640 C CA . THR B 1 166 ? -5.895 -37.781 -5.996 1 91.81 166 THR B CA 1
ATOM 3641 C C . THR B 1 166 ? -6.625 -38.969 -6.578 1 91.81 166 THR B C 1
ATOM 3643 O O . THR B 1 166 ? -6.219 -40.125 -6.359 1 91.81 166 THR B O 1
ATOM 3646 N N . PRO B 1 167 ? -7.668 -38.75 -7.27 1 94.12 167 PRO B N 1
ATOM 3647 C CA . PRO B 1 167 ? -8.422 -39.875 -7.855 1 94.12 167 PRO B CA 1
ATOM 3648 C C . PRO B 1 167 ? -7.566 -40.75 -8.781 1 94.12 167 PRO B C 1
ATOM 3650 O O . PRO B 1 167 ? -6.801 -40.219 -9.594 1 94.12 167 PRO B O 1
ATOM 3653 N N . ALA B 1 168 ? -7.828 -42.031 -8.719 1 94.38 168 ALA B N 1
ATOM 3654 C CA . ALA B 1 168 ? -7.062 -43 -9.492 1 94.38 168 ALA B CA 1
ATOM 3655 C C . ALA B 1 168 ? -7.285 -42.781 -10.992 1 94.38 168 ALA B C 1
ATOM 3657 O O . ALA B 1 168 ? -6.375 -43 -11.797 1 94.38 168 ALA B O 1
ATOM 3658 N N . GLU B 1 169 ? -8.484 -42.438 -11.336 1 95.19 169 GLU B N 1
ATOM 3659 C CA . GLU B 1 169 ? -8.82 -42.281 -12.742 1 95.19 169 GLU B CA 1
ATOM 3660 C C . GLU B 1 169 ? -8.023 -41.156 -13.383 1 95.19 169 GLU B C 1
ATOM 3662 O O . GLU B 1 169 ? -7.969 -41.031 -14.609 1 95.19 169 GLU B O 1
ATOM 3667 N N . LEU B 1 170 ? -7.375 -40.281 -12.57 1 96.5 170 LEU B N 1
ATOM 3668 C CA . LEU B 1 170 ? -6.613 -39.125 -13.086 1 96.5 170 LEU B CA 1
ATOM 3669 C C . LEU B 1 170 ? -5.125 -39.438 -13.109 1 96.5 170 LEU B C 1
ATOM 3671 O O . LEU B 1 170 ? -4.309 -38.594 -13.445 1 96.5 170 LEU B O 1
ATOM 3675 N N . ALA B 1 171 ? -4.723 -40.594 -12.789 1 95.31 171 ALA B N 1
ATOM 3676 C CA . ALA B 1 171 ? -3.314 -40.969 -12.648 1 95.31 171 ALA B CA 1
ATOM 3677 C C . ALA B 1 171 ? -2.531 -40.594 -13.906 1 95.31 171 ALA B C 1
ATOM 3679 O O . ALA B 1 171 ? -1.483 -39.969 -13.828 1 95.31 171 ALA B O 1
ATOM 3680 N N . ASP B 1 172 ? -3.014 -41.031 -15.039 1 96.31 172 ASP B N 1
ATOM 3681 C CA . ASP B 1 172 ? -2.328 -40.75 -16.297 1 96.31 172 ASP B CA 1
ATOM 3682 C C . ASP B 1 172 ? -2.312 -39.25 -16.594 1 96.31 172 ASP B C 1
ATOM 3684 O O . ASP B 1 172 ? -1.297 -38.719 -17.047 1 96.31 172 ASP B O 1
ATOM 3688 N N . THR B 1 173 ? -3.469 -38.562 -16.391 1 97.25 173 THR B N 1
ATOM 3689 C CA . THR B 1 173 ? -3.586 -37.125 -16.625 1 97.25 173 THR B CA 1
ATOM 3690 C C . THR B 1 173 ? -2.59 -36.375 -15.758 1 97.25 173 THR B C 1
ATOM 3692 O O . THR B 1 173 ? -1.879 -35.5 -16.25 1 97.25 173 THR B O 1
ATOM 3695 N N . LEU B 1 174 ? -2.508 -36.688 -14.477 1 96.31 174 LEU B N 1
ATOM 3696 C CA . LEU B 1 174 ? -1.631 -36 -13.547 1 96.31 174 LEU B CA 1
ATOM 3697 C C . LEU B 1 174 ? -0.166 -36.281 -13.859 1 96.31 174 LEU B C 1
ATOM 3699 O O . LEU B 1 174 ? 0.683 -35.375 -13.727 1 96.31 174 LEU B O 1
ATOM 3703 N N . SER B 1 175 ? 0.1 -37.531 -14.281 1 95.69 175 SER B N 1
ATOM 3704 C CA . SER B 1 175 ? 1.453 -37.844 -14.727 1 95.69 175 SER B CA 1
ATOM 3705 C C . SER B 1 175 ? 1.854 -37.031 -15.938 1 95.69 175 SER B C 1
ATOM 3707 O O . SER B 1 175 ? 2.994 -36.562 -16.031 1 95.69 175 SER B O 1
ATOM 3709 N N . ALA B 1 176 ? 0.941 -36.844 -16.891 1 96.5 176 ALA B N 1
ATOM 3710 C CA . ALA B 1 176 ? 1.193 -36.031 -18.078 1 96.5 176 ALA B CA 1
ATOM 3711 C C . ALA B 1 176 ? 1.426 -34.562 -17.719 1 96.5 176 ALA B C 1
ATOM 3713 O O . ALA B 1 176 ? 2.291 -33.906 -18.297 1 96.5 176 ALA B O 1
ATOM 3714 N N . ILE B 1 177 ? 0.653 -34.031 -16.781 1 96 177 ILE B N 1
ATOM 3715 C CA . ILE B 1 177 ? 0.79 -32.656 -16.297 1 96 177 ILE B CA 1
ATOM 3716 C C . ILE B 1 177 ? 2.156 -32.469 -15.648 1 96 177 ILE B C 1
ATOM 3718 O O . ILE B 1 177 ? 2.854 -31.5 -15.922 1 96 177 ILE B O 1
ATOM 3722 N N . GLN B 1 178 ? 2.553 -33.438 -14.758 1 94.81 178 GLN B N 1
ATOM 3723 C CA . GLN B 1 178 ? 3.859 -33.375 -14.109 1 94.81 178 GLN B CA 1
ATOM 3724 C C . GLN B 1 178 ? 4.984 -33.375 -15.141 1 94.81 178 GLN B C 1
ATOM 3726 O O . GLN B 1 178 ? 5.941 -32.625 -15.031 1 94.81 178 GLN B O 1
ATOM 3731 N N . SER B 1 179 ? 4.836 -34.25 -16.141 1 94.31 179 SER B N 1
ATOM 3732 C CA . SER B 1 179 ? 5.84 -34.344 -17.188 1 94.31 179 SER B CA 1
ATOM 3733 C C . SER B 1 179 ? 5.93 -33.062 -17.984 1 94.31 179 SER B C 1
ATOM 3735 O O . SER B 1 179 ? 7.027 -32.594 -18.312 1 94.31 179 SER B O 1
ATOM 3737 N N . PHE B 1 180 ? 4.816 -32.469 -18.328 1 94.69 180 PHE B N 1
ATOM 3738 C CA . PHE B 1 180 ? 4.777 -31.25 -19.109 1 94.69 180 PHE B CA 1
ATOM 3739 C C . PHE B 1 180 ? 5.5 -30.125 -18.375 1 94.69 180 PHE B C 1
ATOM 3741 O O . PHE B 1 180 ? 6.301 -29.406 -18.984 1 94.69 180 PHE B O 1
ATOM 3748 N N . HIS B 1 181 ? 5.211 -29.938 -17.125 1 93.25 181 HIS B N 1
ATOM 3749 C CA . HIS B 1 181 ? 5.773 -28.828 -16.359 1 93.25 181 HIS B CA 1
ATOM 3750 C C . HIS B 1 181 ? 7.176 -29.172 -15.852 1 93.25 181 HIS B C 1
ATOM 3752 O O . HIS B 1 181 ? 7.902 -28.281 -15.391 1 93.25 181 HIS B O 1
ATOM 3758 N N . GLY B 1 182 ? 7.574 -30.391 -15.906 1 90.44 182 GLY B N 1
ATOM 3759 C CA . GLY B 1 182 ? 8.852 -30.812 -15.367 1 90.44 182 GLY B CA 1
ATOM 3760 C C . GLY B 1 182 ? 8.859 -30.906 -13.852 1 90.44 182 GLY B C 1
ATOM 3761 O O . GLY B 1 182 ? 9.828 -30.516 -13.203 1 90.44 182 GLY B O 1
ATOM 3762 N N . LEU B 1 183 ? 7.684 -31.344 -13.297 1 88.56 183 LEU B N 1
ATOM 3763 C CA . LEU B 1 183 ? 7.562 -31.5 -11.852 1 88.56 183 LEU B CA 1
ATOM 3764 C C . LEU B 1 183 ? 7.992 -32.906 -11.422 1 88.56 183 LEU B C 1
ATOM 3766 O O . LEU B 1 183 ? 7.508 -33.906 -11.977 1 88.56 183 LEU B O 1
ATOM 3770 N N . GLU B 1 184 ? 8.961 -33.031 -10.617 1 79.94 184 GLU B N 1
ATOM 3771 C CA . GLU B 1 184 ? 9.445 -34.312 -10.18 1 79.94 184 GLU B CA 1
ATOM 3772 C C . GLU B 1 184 ? 8.562 -34.906 -9.078 1 79.94 184 GLU B C 1
ATOM 3774 O O . GLU B 1 184 ? 8.266 -36.094 -9.078 1 79.94 184 GLU B O 1
ATOM 3779 N N . ASP B 1 185 ? 8.32 -34.031 -8.148 1 78.56 185 ASP B N 1
ATOM 3780 C CA . ASP B 1 185 ? 7.465 -34.469 -7.047 1 78.56 185 ASP B CA 1
ATOM 3781 C C . ASP B 1 185 ? 6.434 -33.406 -6.707 1 78.56 185 ASP B C 1
ATOM 3783 O O . ASP B 1 185 ? 6.629 -32.219 -7.012 1 78.56 185 ASP B O 1
ATOM 3787 N N . GLY B 1 186 ? 5.27 -33.875 -6.367 1 82.56 186 GLY B N 1
ATOM 3788 C CA . GLY B 1 186 ? 4.25 -32.969 -5.883 1 82.56 186 GLY B CA 1
ATOM 3789 C C . GLY B 1 186 ? 3.428 -32.344 -6.996 1 82.56 186 GLY B C 1
ATOM 3790 O O . GLY B 1 186 ? 3.604 -32.688 -8.172 1 82.56 186 GLY B O 1
ATOM 3791 N N . LEU B 1 187 ? 2.387 -31.641 -6.723 1 88.5 187 LEU B N 1
ATOM 3792 C CA . LEU B 1 187 ? 1.479 -30.953 -7.633 1 88.5 187 LEU B CA 1
ATOM 3793 C C . LEU B 1 187 ? 1.175 -29.547 -7.145 1 88.5 187 LEU B C 1
ATOM 3795 O O . LEU B 1 187 ? 0.817 -29.344 -5.977 1 88.5 187 LEU B O 1
ATOM 3799 N N . PRO B 1 188 ? 1.41 -28.562 -8 1 91.31 188 PRO B N 1
ATOM 3800 C CA . PRO B 1 188 ? 0.93 -27.219 -7.637 1 91.31 188 PRO B CA 1
ATOM 3801 C C . PRO B 1 188 ? -0.546 -27.219 -7.246 1 91.31 188 PRO B C 1
ATOM 3803 O O . PRO B 1 188 ? -1.318 -28.047 -7.715 1 91.31 188 PRO B O 1
ATOM 3806 N N . SER B 1 189 ? -0.924 -26.25 -6.414 1 92.25 189 SER B N 1
ATOM 3807 C CA . SER B 1 189 ? -2.25 -26.156 -5.812 1 92.25 189 SER B CA 1
ATOM 3808 C C . SER B 1 189 ? -3.344 -26.188 -6.875 1 92.25 189 SER B C 1
ATOM 3810 O O . SER B 1 189 ? -4.418 -26.75 -6.656 1 92.25 189 SER B O 1
ATOM 3812 N N . ILE B 1 190 ? -3.119 -25.641 -8.055 1 96.31 190 ILE B N 1
ATOM 3813 C CA . ILE B 1 190 ? -4.145 -25.547 -9.094 1 96.31 190 ILE B CA 1
ATOM 3814 C C . ILE B 1 190 ? -4.57 -26.938 -9.531 1 96.31 190 ILE B C 1
ATOM 3816 O O . ILE B 1 190 ? -5.754 -27.188 -9.758 1 96.31 190 ILE B O 1
ATOM 3820 N N . TYR B 1 191 ? -3.682 -27.844 -9.562 1 96 191 TYR B N 1
ATOM 3821 C CA . TYR B 1 191 ? -4.023 -29.172 -10.07 1 96 191 TYR B CA 1
ATOM 3822 C C . TYR B 1 191 ? -4.688 -30.016 -8.984 1 96 191 TYR B C 1
ATOM 3824 O O . TYR B 1 191 ? -5.535 -30.859 -9.281 1 96 191 TYR B O 1
ATOM 3832 N N . ARG B 1 192 ? -4.285 -29.734 -7.703 1 96 192 ARG B N 1
ATOM 3833 C CA . ARG B 1 192 ? -5.012 -30.375 -6.613 1 96 192 ARG B CA 1
ATOM 3834 C C . ARG B 1 192 ? -6.438 -29.844 -6.512 1 96 192 ARG B C 1
ATOM 3836 O O . ARG B 1 192 ? -7.348 -30.562 -6.105 1 96 192 ARG B O 1
ATOM 3843 N N . THR B 1 193 ? -6.59 -28.562 -6.887 1 97.5 193 THR B N 1
ATOM 3844 C CA . THR B 1 193 ? -7.922 -27.969 -6.965 1 97.5 193 THR B CA 1
ATOM 3845 C C . THR B 1 193 ? -8.727 -28.609 -8.094 1 97.5 193 THR B C 1
ATOM 3847 O O . THR B 1 193 ? -9.852 -29.078 -7.875 1 97.5 193 THR B O 1
ATOM 3850 N N . LEU B 1 194 ? -8.148 -28.781 -9.25 1 97.62 194 LEU B N 1
ATOM 3851 C CA . LEU B 1 194 ? -8.859 -29.266 -10.422 1 97.62 194 LEU B CA 1
ATOM 3852 C C . LEU B 1 194 ? -9.141 -30.766 -10.305 1 97.62 194 LEU B C 1
ATOM 3854 O O . LEU B 1 194 ? -10.117 -31.25 -10.875 1 97.62 194 LEU B O 1
ATOM 3858 N N . ALA B 1 195 ? -8.328 -31.438 -9.508 1 97.19 195 ALA B N 1
ATOM 3859 C CA . ALA B 1 195 ? -8.492 -32.875 -9.336 1 97.19 195 ALA B CA 1
ATOM 3860 C C . ALA B 1 195 ? -9.805 -33.219 -8.633 1 97.19 195 ALA B C 1
ATOM 3862 O O . ALA B 1 195 ? -10.25 -34.375 -8.633 1 97.19 195 ALA B O 1
ATOM 3863 N N . GLN B 1 196 ? -10.43 -32.188 -8.023 1 96.69 196 GLN B N 1
ATOM 3864 C CA . GLN B 1 196 ? -11.734 -32.406 -7.395 1 96.69 196 GLN B CA 1
ATOM 3865 C C . GLN B 1 196 ? -12.797 -32.75 -8.438 1 96.69 196 GLN B C 1
ATOM 3867 O O . GLN B 1 196 ? -13.867 -33.25 -8.094 1 96.69 196 GLN B O 1
ATOM 3872 N N . TRP B 1 197 ? -12.578 -32.406 -9.719 1 96.75 197 TRP B N 1
ATOM 3873 C CA . TRP B 1 197 ? -13.5 -32.656 -10.828 1 96.75 197 TRP B CA 1
ATOM 3874 C C . TRP B 1 197 ? -12.82 -33.438 -11.945 1 96.75 197 TRP B C 1
ATOM 3876 O O . TRP B 1 197 ? -12.516 -32.875 -13 1 96.75 197 TRP B O 1
ATOM 3886 N N . PRO B 1 198 ? -12.719 -34.812 -11.734 1 96.12 198 PRO B N 1
ATOM 3887 C CA . PRO B 1 198 ? -12.031 -35.625 -12.727 1 96.12 198 PRO B CA 1
ATOM 3888 C C . PRO B 1 198 ? -12.68 -35.531 -14.109 1 96.12 198 PRO B C 1
ATOM 3890 O O . PRO B 1 198 ? -11.977 -35.594 -15.125 1 96.12 198 PRO B O 1
ATOM 3893 N N . ASP B 1 199 ? -13.984 -35.406 -14.195 1 94.75 199 ASP B N 1
ATOM 3894 C CA . ASP B 1 199 ? -14.727 -35.375 -15.445 1 94.75 199 ASP B CA 1
ATOM 3895 C C . ASP B 1 199 ? -14.516 -34.062 -16.172 1 94.75 199 ASP B C 1
ATOM 3897 O O . ASP B 1 199 ? -14.906 -33.906 -17.344 1 94.75 199 ASP B O 1
ATOM 3901 N N . TYR B 1 200 ? -13.953 -33.125 -15.531 1 97.25 200 TYR B N 1
ATOM 3902 C CA . TYR B 1 200 ? -13.523 -31.859 -16.141 1 97.25 200 TYR B CA 1
ATOM 3903 C C . TYR B 1 200 ? -12.031 -31.891 -16.453 1 97.25 200 TYR B C 1
ATOM 3905 O O . TYR B 1 200 ? -11.609 -31.594 -17.562 1 97.25 200 TYR B O 1
ATOM 3913 N N . LEU B 1 201 ? -11.156 -32.25 -15.492 1 97.81 201 LEU B N 1
ATOM 3914 C CA . LEU B 1 201 ? -9.711 -32.156 -15.625 1 97.81 201 LEU B CA 1
ATOM 3915 C C . LEU B 1 201 ? -9.211 -33.031 -16.75 1 97.81 201 LEU B C 1
ATOM 3917 O O . LEU B 1 201 ? -8.359 -32.625 -17.547 1 97.81 201 LEU B O 1
ATOM 3921 N N . GLY B 1 202 ? -9.711 -34.25 -16.797 1 95.94 202 GLY B N 1
ATOM 3922 C CA . GLY B 1 202 ? -9.289 -35.188 -17.844 1 95.94 202 GLY B CA 1
ATOM 3923 C C . GLY B 1 202 ? -9.5 -34.625 -19.25 1 95.94 202 GLY B C 1
ATOM 3924 O O . GLY B 1 202 ? -8.531 -34.406 -19.984 1 95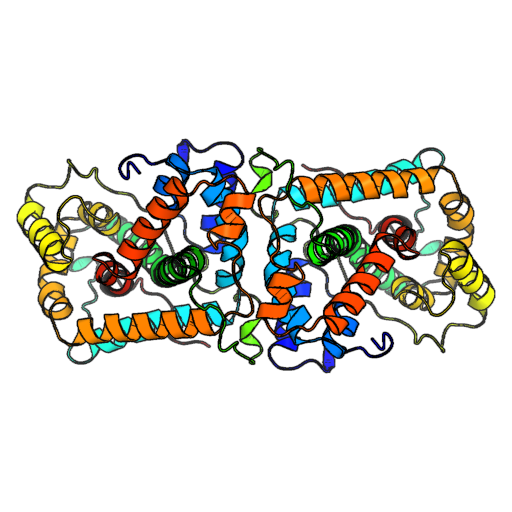.94 202 GLY B O 1
ATOM 3925 N N . PRO B 1 203 ? -10.789 -34.375 -19.594 1 95.69 203 PRO B N 1
ATOM 3926 C CA . PRO B 1 203 ? -11.086 -33.812 -20.938 1 95.69 203 PRO B CA 1
ATOM 3927 C C . PRO B 1 203 ? -10.406 -32.5 -21.188 1 95.69 203 PRO B C 1
ATOM 3929 O O . PRO B 1 203 ? -9.961 -32.219 -22.312 1 95.69 203 PRO B O 1
ATOM 3932 N N . MET B 1 204 ? -10.32 -31.641 -20.219 1 97.12 204 MET B N 1
ATOM 3933 C CA . MET B 1 204 ? -9.672 -30.344 -20.375 1 97.12 204 MET B CA 1
ATOM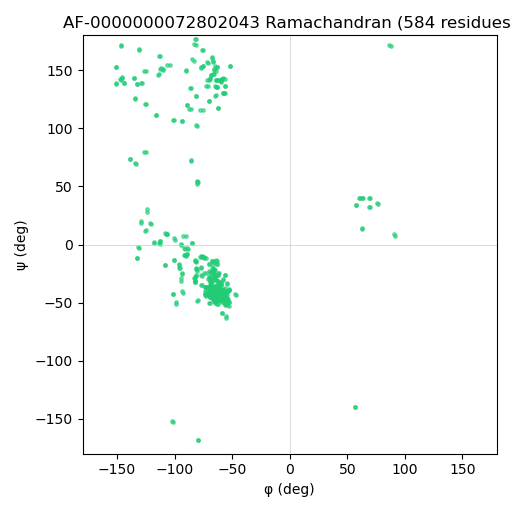 3934 C C . MET B 1 204 ? -8.195 -30.516 -20.719 1 97.12 204 MET B C 1
ATOM 3936 O O . MET B 1 204 ? -7.688 -29.828 -21.625 1 97.12 204 MET B O 1
ATOM 3940 N N . TRP B 1 205 ? -7.492 -31.422 -20.031 1 97.56 205 TRP B N 1
ATOM 3941 C CA . TRP B 1 205 ? -6.078 -31.641 -20.312 1 97.56 205 TRP B CA 1
ATOM 3942 C C . TRP B 1 205 ? -5.887 -32.25 -21.703 1 97.56 205 TRP B C 1
ATOM 3944 O O . TRP B 1 205 ? -4.977 -31.844 -22.438 1 97.56 205 TRP B O 1
ATOM 3954 N N . ASP B 1 206 ? -6.766 -33.188 -22.078 1 95.94 206 ASP B N 1
ATOM 3955 C CA . ASP B 1 206 ? -6.699 -33.781 -23.406 1 95.94 206 ASP B CA 1
ATOM 3956 C C . ASP B 1 206 ? -6.797 -32.719 -24.484 1 95.94 206 ASP B C 1
ATOM 3958 O O . ASP B 1 206 ? -6.082 -32.75 -25.484 1 95.94 206 ASP B O 1
ATOM 3962 N N . ASP B 1 207 ? -7.648 -31.797 -24.266 1 96.06 207 ASP B N 1
ATOM 3963 C CA . ASP B 1 207 ? -7.883 -30.75 -25.25 1 96.06 207 ASP B CA 1
ATOM 3964 C C . ASP B 1 207 ? -6.746 -29.719 -25.25 1 96.06 207 ASP B C 1
ATOM 3966 O O . ASP B 1 207 ? -6.398 -29.172 -26.297 1 96.06 207 ASP B O 1
ATOM 3970 N N . LEU B 1 208 ? -6.168 -29.438 -24.062 1 96.62 208 LEU B N 1
ATOM 3971 C CA . LEU B 1 208 ? -5.25 -28.312 -23.922 1 96.62 208 LEU B CA 1
ATOM 3972 C C . LEU B 1 208 ? -3.805 -28.766 -24.109 1 96.62 208 LEU B C 1
ATOM 3974 O O . LEU B 1 208 ? -2.934 -27.953 -24.438 1 96.62 208 LEU B O 1
ATOM 3978 N N . GLU B 1 209 ? -3.51 -30.078 -23.844 1 96 209 GLU B N 1
ATOM 3979 C CA . GLU B 1 209 ? -2.131 -30.562 -23.859 1 96 209 GLU B CA 1
ATOM 3980 C C . GLU B 1 209 ? -1.442 -30.219 -25.188 1 96 209 GLU B C 1
ATOM 3982 O O . GLU B 1 209 ? -0.341 -29.672 -25.188 1 96 209 GLU B O 1
ATOM 3987 N N . PRO B 1 210 ? -2.064 -30.453 -26.359 1 93.94 210 PRO B N 1
ATOM 3988 C CA . PRO B 1 210 ? -1.411 -30.078 -27.609 1 93.94 210 PRO B CA 1
ATOM 3989 C C . PRO B 1 210 ? -1.155 -28.578 -27.734 1 93.94 210 PRO B C 1
ATOM 3991 O O . PRO B 1 210 ? -0.166 -28.172 -28.344 1 93.94 210 PRO B O 1
ATOM 3994 N N . ARG B 1 211 ? -1.979 -27.766 -27.172 1 93.25 211 ARG B N 1
ATOM 3995 C CA . ARG B 1 211 ? -1.814 -26.328 -27.203 1 93.25 211 ARG B CA 1
ATOM 3996 C C . ARG B 1 211 ? -0.677 -25.875 -26.281 1 93.25 211 ARG B C 1
ATOM 3998 O O . ARG B 1 211 ? 0.102 -25 -26.641 1 93.25 211 ARG B O 1
ATOM 4005 N N . LEU B 1 212 ? -0.623 -26.5 -25.156 1 94.44 212 LEU B N 1
ATOM 4006 C CA . LEU B 1 212 ? 0.418 -26.172 -24.188 1 94.44 212 LEU B CA 1
ATOM 4007 C C . LEU B 1 212 ? 1.787 -26.625 -24.688 1 94.44 212 LEU B C 1
ATOM 4009 O O . LEU B 1 212 ? 2.805 -26.016 -24.344 1 94.44 212 LEU B O 1
ATOM 4013 N N . GLU B 1 213 ? 1.839 -27.641 -25.5 1 93.5 213 GLU B N 1
ATOM 4014 C CA . GLU B 1 213 ? 3.092 -28.156 -26.047 1 93.5 213 GLU B CA 1
ATOM 4015 C C . GLU B 1 213 ? 3.461 -27.438 -27.344 1 93.5 213 GLU B C 1
ATOM 4017 O O . GLU B 1 213 ? 4.539 -27.656 -27.891 1 93.5 213 GLU B O 1
ATOM 4022 N N . SER B 1 214 ? 2.613 -26.594 -27.781 1 91.81 214 SER B N 1
ATOM 4023 C CA . SER B 1 214 ? 2.801 -25.891 -29.047 1 91.81 214 SER B CA 1
ATOM 4024 C C . SER B 1 214 ? 3.729 -24.688 -28.891 1 91.81 214 SER B C 1
ATOM 4026 O O . SER B 1 214 ? 4.086 -24.328 -27.766 1 91.81 214 SER B O 1
ATOM 4028 N N . ASP B 1 215 ? 4.086 -24.094 -30.062 1 93.56 215 ASP B N 1
ATOM 4029 C CA . ASP B 1 215 ? 4.883 -22.875 -30.094 1 93.56 215 ASP B CA 1
ATOM 4030 C C . ASP B 1 215 ? 4.098 -21.688 -29.516 1 93.56 215 ASP B C 1
ATOM 4032 O O . ASP B 1 215 ? 4.684 -20.75 -28.969 1 93.56 215 ASP B O 1
ATOM 4036 N N . GLY B 1 216 ? 2.809 -21.844 -29.594 1 94.5 216 GLY B N 1
ATOM 4037 C CA . GLY B 1 216 ? 1.965 -20.781 -29.047 1 94.5 216 GLY B CA 1
ATOM 4038 C C . GLY B 1 216 ? 2.16 -20.562 -27.562 1 94.5 216 GLY B C 1
ATOM 4039 O O . GLY B 1 216 ? 2.26 -19.422 -27.109 1 94.5 216 GLY B O 1
ATOM 4040 N N . PHE B 1 217 ? 2.223 -21.609 -26.844 1 95.88 217 PHE B N 1
ATOM 4041 C CA . PHE B 1 217 ? 2.396 -21.484 -25.391 1 95.88 217 PHE B CA 1
ATOM 4042 C C . PHE B 1 217 ? 3.812 -21.031 -25.062 1 95.88 217 PHE B C 1
ATOM 4044 O O . PHE B 1 217 ? 4.016 -20.281 -24.109 1 95.88 217 PHE B O 1
ATOM 4051 N N . SER B 1 218 ? 4.812 -21.516 -25.812 1 95 218 SER B N 1
ATOM 4052 C CA . SER B 1 218 ? 6.172 -21.016 -25.625 1 95 218 SER B CA 1
ATOM 4053 C C . SER B 1 218 ? 6.242 -19.5 -25.844 1 95 218 SER B C 1
ATOM 4055 O O . SER B 1 218 ? 6.906 -18.797 -25.094 1 95 218 SER B O 1
ATOM 4057 N N . THR B 1 219 ? 5.547 -19.078 -26.828 1 96.5 219 THR B N 1
ATOM 4058 C CA . THR B 1 219 ? 5.449 -17.656 -27.094 1 96.5 219 THR B CA 1
ATOM 4059 C C . THR B 1 219 ? 4.758 -16.938 -25.938 1 96.5 219 THR B C 1
ATOM 4061 O O . THR B 1 219 ? 5.195 -15.859 -25.516 1 96.5 219 THR B O 1
ATOM 4064 N N . ALA B 1 220 ? 3.662 -17.516 -25.422 1 96.19 220 ALA B N 1
ATOM 4065 C CA . ALA B 1 220 ? 2.926 -16.953 -24.297 1 96.19 220 ALA B CA 1
ATOM 4066 C C . ALA B 1 220 ? 3.826 -16.812 -23.078 1 96.19 220 ALA B C 1
ATOM 4068 O O . ALA B 1 220 ? 3.828 -15.766 -22.422 1 96.19 220 ALA B O 1
ATOM 4069 N N . THR B 1 221 ? 4.578 -17.859 -22.781 1 95.94 221 THR B N 1
ATOM 4070 C CA . THR B 1 221 ? 5.461 -17.859 -21.625 1 95.94 221 THR B CA 1
ATOM 4071 C C . THR B 1 221 ? 6.551 -16.797 -21.766 1 95.94 221 THR B C 1
ATOM 4073 O O . THR B 1 221 ? 6.828 -16.062 -20.828 1 95.94 221 THR B O 1
ATOM 4076 N N . ASN B 1 222 ? 7.16 -16.688 -22.938 1 96.19 222 ASN B N 1
ATOM 4077 C CA . ASN B 1 222 ? 8.211 -15.711 -23.188 1 96.19 222 ASN B CA 1
ATOM 4078 C C . ASN B 1 222 ? 7.672 -14.289 -23.141 1 96.19 222 ASN B C 1
ATOM 4080 O O . ASN B 1 222 ? 8.289 -13.406 -22.531 1 96.19 222 ASN B O 1
ATOM 4084 N N . ALA B 1 223 ? 6.535 -14.109 -23.781 1 96.81 223 ALA B N 1
ATOM 4085 C CA . ALA B 1 223 ? 5.922 -12.781 -23.797 1 96.81 223 ALA B CA 1
ATOM 4086 C C . ALA B 1 223 ? 5.469 -12.375 -22.406 1 96.81 223 ALA B C 1
ATOM 4088 O O . ALA B 1 223 ? 5.566 -11.203 -22.031 1 96.81 223 ALA B O 1
ATOM 4089 N N . GLY B 1 224 ? 4.895 -13.352 -21.672 1 96.38 224 GLY B N 1
ATOM 4090 C CA . GLY B 1 224 ? 4.547 -13.094 -20.297 1 96.38 224 GLY B CA 1
ATOM 4091 C C . GLY B 1 224 ? 5.738 -12.68 -19.453 1 96.38 224 GLY B C 1
ATOM 4092 O O . GLY B 1 224 ? 5.652 -11.719 -18.672 1 96.38 224 GLY B O 1
ATOM 4093 N N . ARG B 1 225 ? 6.844 -13.352 -19.625 1 96 225 ARG B N 1
ATOM 4094 C CA . ARG B 1 225 ? 8.07 -13.023 -18.906 1 96 225 ARG B CA 1
ATOM 4095 C C . ARG B 1 225 ? 8.555 -11.625 -19.25 1 96 225 ARG B C 1
ATOM 4097 O O . ARG B 1 225 ? 8.992 -10.875 -18.375 1 96 225 ARG B O 1
ATOM 4104 N N . GLU B 1 226 ? 8.5 -11.281 -20.484 1 97.06 226 GLU B N 1
ATOM 4105 C CA . GLU B 1 226 ? 8.906 -9.953 -20.938 1 97.06 226 GLU B CA 1
ATOM 4106 C C . GLU B 1 226 ? 8.031 -8.875 -20.297 1 97.06 226 GLU B C 1
ATOM 4108 O O . GLU B 1 226 ? 8.539 -7.828 -19.891 1 97.06 226 GLU B O 1
ATOM 4113 N N . ALA B 1 227 ? 6.766 -9.141 -20.25 1 97.31 227 ALA B N 1
ATOM 4114 C CA . ALA B 1 227 ? 5.848 -8.195 -19.625 1 97.31 227 ALA B CA 1
ATOM 4115 C C . ALA B 1 227 ? 6.188 -7.996 -18.156 1 97.31 227 ALA B C 1
ATOM 4117 O O . ALA B 1 227 ? 6.148 -6.871 -17.656 1 97.31 227 ALA B O 1
ATOM 4118 N N . VAL B 1 228 ? 6.484 -9.086 -17.484 1 97.44 228 VAL B N 1
ATOM 4119 C CA . VAL B 1 228 ? 6.836 -9.031 -16.078 1 97.44 228 VAL B CA 1
ATOM 4120 C C . VAL B 1 228 ? 8.125 -8.234 -15.891 1 97.44 228 VAL B C 1
ATOM 4122 O O . VAL B 1 228 ? 8.211 -7.375 -15.016 1 97.44 228 VAL B O 1
ATOM 4125 N N . THR B 1 229 ? 9.117 -8.531 -16.734 1 97.31 229 THR B N 1
ATOM 4126 C CA . THR B 1 229 ? 10.398 -7.836 -16.672 1 97.31 229 THR B CA 1
ATOM 4127 C C . THR B 1 229 ? 10.211 -6.336 -16.891 1 97.31 229 THR B C 1
ATOM 4129 O O . THR B 1 229 ? 10.781 -5.52 -16.156 1 97.31 229 THR B O 1
ATOM 4132 N N . ASP B 1 230 ? 9.43 -6.012 -17.891 1 97.88 230 ASP B N 1
ATOM 4133 C CA . ASP B 1 230 ? 9.148 -4.609 -18.188 1 97.88 230 ASP B CA 1
ATOM 4134 C C . ASP B 1 230 ? 8.477 -3.92 -17 1 97.88 230 ASP B C 1
ATOM 4136 O O . ASP B 1 230 ? 8.789 -2.771 -16.688 1 97.88 230 ASP B O 1
ATOM 4140 N N . TYR B 1 231 ? 7.582 -4.586 -16.422 1 98.44 231 TYR B N 1
ATOM 4141 C CA . TYR B 1 231 ? 6.867 -3.996 -15.289 1 98.44 231 TYR B CA 1
ATOM 4142 C C . TYR B 1 231 ? 7.805 -3.77 -14.109 1 98.44 231 TYR B C 1
ATOM 4144 O O . TYR B 1 231 ? 7.816 -2.689 -13.516 1 98.44 231 TYR B O 1
ATOM 4152 N N . VAL B 1 232 ? 8.602 -4.781 -13.734 1 98.44 232 VAL B N 1
ATOM 4153 C CA . VAL B 1 232 ? 9.516 -4.668 -12.602 1 98.44 232 VAL B CA 1
ATOM 4154 C C . VAL B 1 232 ? 10.531 -3.562 -12.867 1 98.44 232 VAL B C 1
ATOM 4156 O O . VAL B 1 232 ? 10.898 -2.812 -11.953 1 98.44 232 VAL B O 1
ATOM 4159 N N . ASP B 1 233 ? 10.914 -3.381 -14.117 1 98.12 233 ASP B N 1
ATOM 4160 C CA . ASP B 1 233 ? 11.836 -2.314 -14.492 1 98.12 233 ASP B CA 1
ATOM 4161 C C . ASP B 1 233 ? 11.172 -0.945 -14.375 1 98.12 233 ASP B C 1
ATOM 4163 O O . ASP B 1 233 ? 11.852 0.072 -14.234 1 98.12 233 ASP B O 1
ATOM 4167 N N . SER B 1 234 ? 9.852 -0.934 -14.43 1 97.88 234 SER B N 1
ATOM 4168 C CA . SER B 1 234 ? 9.125 0.334 -14.453 1 97.88 234 SER B CA 1
ATOM 4169 C C . SER B 1 234 ? 8.812 0.82 -13.047 1 97.88 234 SER B C 1
ATOM 4171 O O . SER B 1 234 ? 8.297 1.927 -12.867 1 97.88 234 SER B O 1
ATOM 4173 N N . LEU B 1 235 ? 9.047 0.02 -12 1 96.94 235 LEU B N 1
ATOM 4174 C CA . LEU B 1 235 ? 8.695 0.369 -10.625 1 96.94 235 LEU B CA 1
ATOM 4175 C C . LEU B 1 235 ? 9.414 1.644 -10.188 1 96.94 235 LEU B C 1
ATOM 4177 O O . LEU B 1 235 ? 10.586 1.844 -10.508 1 96.94 235 LEU B O 1
ATOM 4181 N N . PRO B 1 236 ? 8.742 2.467 -9.453 1 92.94 236 PRO B N 1
ATOM 4182 C CA . PRO B 1 236 ? 9.336 3.738 -9.031 1 92.94 236 PRO B CA 1
ATOM 4183 C C . PRO B 1 236 ? 10.18 3.605 -7.766 1 92.94 236 PRO B C 1
ATOM 4185 O O . PRO B 1 236 ? 10.672 4.605 -7.238 1 92.94 236 PRO B O 1
ATOM 4188 N N . TYR B 1 237 ? 10.312 2.375 -7.211 1 93.5 237 TYR B N 1
ATOM 4189 C CA . TYR B 1 237 ? 11.094 2.178 -5.996 1 93.5 237 TYR B CA 1
ATOM 4190 C C . TYR B 1 237 ? 11.773 0.812 -6 1 93.5 237 TYR B C 1
ATOM 4192 O O . TYR B 1 237 ? 11.539 -0.002 -6.895 1 93.5 237 TYR B O 1
ATOM 4200 N N . THR B 1 238 ? 12.648 0.595 -5.055 1 95.5 238 THR B N 1
ATOM 4201 C CA . THR B 1 238 ? 13.375 -0.664 -4.918 1 95.5 238 THR B CA 1
ATOM 4202 C C . THR B 1 238 ? 13.18 -1.251 -3.523 1 95.5 238 THR B C 1
ATOM 4204 O O . THR B 1 238 ? 13.523 -0.617 -2.523 1 95.5 238 THR B O 1
ATOM 4207 N N . PRO B 1 239 ? 12.617 -2.5 -3.457 1 97.19 239 PRO B N 1
ATOM 4208 C CA . PRO B 1 239 ? 12.516 -3.146 -2.148 1 97.19 239 PRO B CA 1
ATOM 4209 C C . PRO B 1 239 ? 13.875 -3.354 -1.482 1 97.19 239 PRO B C 1
ATOM 4211 O O . PRO B 1 239 ? 14.852 -3.686 -2.158 1 97.19 239 PRO B O 1
ATOM 4214 N N . ARG B 1 240 ? 13.922 -3.137 -0.185 1 96.5 240 ARG B N 1
ATOM 4215 C CA . ARG B 1 240 ? 15.141 -3.305 0.602 1 96.5 240 ARG B CA 1
ATOM 4216 C C . ARG B 1 240 ? 15.312 -4.754 1.044 1 96.5 240 ARG B C 1
ATOM 4218 O O . ARG B 1 240 ? 15.141 -5.074 2.223 1 96.5 240 ARG B O 1
ATOM 4225 N N . LEU B 1 241 ? 15.656 -5.648 0.099 1 97.38 241 LEU B N 1
ATOM 4226 C CA . LEU B 1 241 ? 15.75 -7.078 0.386 1 97.38 241 LEU B CA 1
ATOM 4227 C C . LEU B 1 241 ? 17.109 -7.625 0 1 97.38 241 LEU B C 1
ATOM 4229 O O . LEU B 1 241 ? 17.312 -8.844 -0.065 1 97.38 241 LEU B O 1
ATOM 4233 N N . ASP B 1 242 ? 18.047 -6.711 -0.277 1 95.75 242 ASP B N 1
ATOM 4234 C CA . ASP B 1 242 ? 19.391 -7.176 -0.615 1 95.75 242 ASP B CA 1
ATOM 4235 C C . ASP B 1 242 ? 20.062 -7.836 0.586 1 95.75 242 ASP B C 1
ATOM 4237 O O . ASP B 1 242 ? 19.719 -7.539 1.733 1 95.75 242 ASP B O 1
ATOM 4241 N N . PRO B 1 243 ? 21.016 -8.664 0.359 1 95.5 243 PRO B N 1
ATOM 4242 C CA . PRO B 1 243 ? 21.625 -9.461 1.427 1 95.5 243 PRO B CA 1
ATOM 4243 C C . PRO B 1 243 ? 22.188 -8.602 2.559 1 95.5 243 PRO B C 1
ATOM 4245 O O . PRO B 1 243 ? 22.016 -8.93 3.734 1 95.5 243 PRO B O 1
ATOM 4248 N N . ASP B 1 244 ? 22.797 -7.488 2.26 1 93.62 244 ASP B N 1
ATOM 4249 C CA . ASP B 1 244 ? 23.359 -6.613 3.289 1 93.62 244 ASP B CA 1
ATOM 4250 C C . ASP B 1 244 ? 22.25 -6.07 4.195 1 93.62 244 ASP B C 1
ATOM 4252 O O . ASP B 1 244 ? 22.422 -6.016 5.418 1 93.62 244 ASP B O 1
ATOM 4256 N N . SER B 1 245 ? 21.203 -5.648 3.607 1 93.56 245 SER B N 1
ATOM 4257 C CA . SER B 1 245 ? 20.078 -5.113 4.367 1 93.56 245 SER B CA 1
ATOM 4258 C C . SER B 1 245 ? 19.453 -6.188 5.246 1 93.56 245 SER B C 1
ATOM 4260 O O . SER B 1 245 ? 19.062 -5.918 6.383 1 93.56 245 SER B O 1
ATOM 4262 N N . LEU B 1 246 ? 19.328 -7.398 4.707 1 96.25 246 LEU B N 1
ATOM 4263 C CA . LEU B 1 246 ? 18.734 -8.5 5.457 1 96.25 246 LEU B CA 1
ATOM 4264 C C . LEU B 1 246 ? 19.609 -8.891 6.641 1 96.25 246 LEU B C 1
ATOM 4266 O O . LEU B 1 246 ? 19.094 -9.219 7.715 1 96.25 246 LEU B O 1
ATOM 4270 N N . GLU B 1 247 ? 20.891 -8.844 6.465 1 95.12 247 GLU B N 1
ATOM 4271 C CA . GLU B 1 247 ? 21.812 -9.141 7.559 1 95.12 247 GLU B CA 1
ATOM 4272 C C . GLU B 1 247 ? 21.625 -8.156 8.711 1 95.12 247 GLU B C 1
ATOM 4274 O O . GLU B 1 247 ? 21.656 -8.555 9.883 1 95.12 247 GLU B O 1
ATOM 4279 N N . LYS B 1 248 ? 21.422 -6.91 8.336 1 90.69 248 LYS B N 1
ATOM 4280 C CA . LYS B 1 248 ? 21.219 -5.875 9.344 1 90.69 248 LYS B CA 1
ATOM 4281 C C . LYS B 1 248 ? 19.938 -6.117 10.125 1 90.69 248 LYS B C 1
ATOM 4283 O O . LYS B 1 248 ? 19.797 -5.652 11.258 1 90.69 248 LYS B O 1
ATOM 4288 N N . ARG B 1 249 ? 19.016 -6.883 9.516 1 91.19 249 ARG B N 1
ATOM 4289 C CA . ARG B 1 249 ? 17.734 -7.176 10.156 1 91.19 249 ARG B CA 1
ATOM 4290 C C . ARG B 1 249 ? 17.781 -8.5 10.914 1 91.19 249 ARG B C 1
ATOM 4292 O O . ARG B 1 249 ? 16.781 -8.953 11.461 1 91.19 249 ARG B O 1
ATOM 4299 N N . GLY B 1 250 ? 18.891 -9.133 10.875 1 92.19 250 GLY B N 1
ATOM 4300 C CA . GLY B 1 250 ? 19.062 -10.367 11.625 1 92.19 250 GLY B CA 1
ATOM 4301 C C . GLY B 1 250 ? 18.719 -11.609 10.828 1 92.19 250 GLY B C 1
ATOM 4302 O O . GLY B 1 250 ? 18.594 -12.703 11.391 1 92.19 250 GLY B O 1
ATOM 4303 N N . ILE B 1 251 ? 18.453 -11.469 9.539 1 94.12 251 ILE B N 1
ATOM 4304 C CA . ILE B 1 251 ? 18.266 -12.609 8.656 1 94.12 251 ILE B CA 1
ATOM 4305 C C . ILE B 1 251 ? 19.625 -13.086 8.133 1 94.12 251 ILE B C 1
ATOM 4307 O O . ILE B 1 251 ? 20.297 -12.367 7.383 1 94.12 251 ILE B O 1
ATOM 4311 N N . ASP B 1 252 ? 19.984 -14.211 8.445 1 92.31 252 ASP B N 1
ATOM 4312 C CA . ASP B 1 252 ? 21.375 -14.617 8.219 1 92.31 252 ASP B CA 1
ATOM 4313 C C . ASP B 1 252 ? 21.578 -15.07 6.773 1 92.31 252 ASP B C 1
ATOM 4315 O O . ASP B 1 252 ? 20.609 -15.18 6.008 1 92.31 252 ASP B O 1
ATOM 4319 N N . GLU B 1 253 ? 22.797 -15.383 6.5 1 93.88 253 GLU B N 1
ATOM 4320 C CA . GLU B 1 253 ? 23.219 -15.688 5.137 1 93.88 253 GLU B CA 1
ATOM 4321 C C . GLU B 1 253 ? 22.609 -16.984 4.645 1 93.88 253 GLU B C 1
ATOM 4323 O O . GLU B 1 253 ? 22.266 -17.125 3.465 1 93.88 253 GLU B O 1
ATOM 4328 N N . THR B 1 254 ? 22.531 -17.922 5.477 1 94.62 254 THR B N 1
ATOM 4329 C CA . THR B 1 254 ? 21.953 -19.219 5.105 1 94.62 254 THR B CA 1
ATOM 4330 C C . THR B 1 254 ? 20.5 -19.047 4.68 1 94.62 254 THR B C 1
ATOM 4332 O O . THR B 1 254 ? 20.078 -19.594 3.654 1 94.62 254 THR B O 1
ATOM 4335 N N . ALA B 1 255 ? 19.766 -18.312 5.512 1 94.94 255 ALA B N 1
ATOM 4336 C CA . ALA B 1 255 ? 18.359 -18.047 5.191 1 94.94 255 ALA B CA 1
ATOM 4337 C C . ALA B 1 255 ? 18.25 -17.297 3.863 1 94.94 255 ALA B C 1
ATOM 4339 O O . ALA B 1 255 ? 17.406 -17.641 3.027 1 94.94 255 ALA B O 1
ATOM 4340 N N . THR B 1 256 ? 19.078 -16.328 3.699 1 96 256 THR B N 1
ATOM 4341 C CA . THR B 1 256 ? 19.062 -15.523 2.486 1 96 256 THR B CA 1
ATOM 4342 C C . THR B 1 256 ? 19.359 -16.375 1.259 1 96 256 THR B C 1
ATOM 4344 O O . THR B 1 256 ? 18.719 -16.219 0.214 1 96 256 THR B O 1
ATOM 4347 N N . GLU B 1 257 ? 20.266 -17.25 1.362 1 95.44 257 GLU B N 1
ATOM 4348 C CA . GLU B 1 257 ? 20.625 -18.141 0.264 1 95.44 257 GLU B CA 1
ATOM 4349 C C . GLU B 1 257 ? 19.484 -19.109 -0.055 1 95.44 257 GLU B C 1
ATOM 4351 O O . GLU B 1 257 ? 19.156 -19.328 -1.223 1 95.44 257 GLU B O 1
ATOM 4356 N N . GLU B 1 258 ? 18.906 -19.672 0.954 1 95.31 258 GLU B N 1
ATOM 4357 C CA . GLU B 1 258 ? 17.797 -20.609 0.762 1 95.31 258 GLU B CA 1
ATOM 4358 C C . GLU B 1 258 ? 16.609 -19.922 0.093 1 95.31 258 GLU B C 1
ATOM 4360 O O . GLU B 1 258 ? 15.992 -20.484 -0.812 1 95.31 258 GLU B O 1
ATOM 4365 N N . LEU B 1 259 ? 16.328 -18.75 0.579 1 95.25 259 LEU B N 1
ATOM 4366 C CA . LEU B 1 259 ? 15.227 -17.969 0.015 1 95.25 259 LEU B CA 1
ATOM 4367 C C . LEU B 1 259 ? 15.523 -17.578 -1.426 1 95.25 259 LEU B C 1
ATOM 4369 O O . LEU B 1 259 ? 14.648 -17.641 -2.289 1 95.25 259 LEU B O 1
ATOM 4373 N N . GLY B 1 260 ? 16.766 -17.141 -1.661 1 94.94 260 GLY B N 1
ATOM 4374 C CA . GLY B 1 260 ? 17.172 -16.812 -3.018 1 94.94 260 GLY B CA 1
ATOM 4375 C C . GLY B 1 260 ? 17 -17.969 -3.986 1 94.94 260 GLY B C 1
ATOM 4376 O O . GLY B 1 260 ? 16.5 -17.797 -5.094 1 94.94 260 GLY B O 1
ATOM 4377 N N . ASP B 1 261 ? 17.391 -19.141 -3.547 1 92.69 261 ASP B N 1
ATOM 4378 C CA . ASP B 1 261 ? 17.266 -20.344 -4.375 1 92.69 261 ASP B CA 1
ATOM 4379 C C . ASP B 1 261 ? 15.797 -20.672 -4.641 1 92.69 261 ASP B C 1
ATOM 4381 O O . ASP B 1 261 ? 15.43 -21.031 -5.758 1 92.69 261 ASP B O 1
ATOM 4385 N N . LEU B 1 262 ? 15.008 -20.516 -3.623 1 91.75 262 LEU B N 1
ATOM 4386 C CA . LEU B 1 262 ? 13.586 -20.812 -3.744 1 91.75 262 LEU B CA 1
ATOM 4387 C C . LEU B 1 262 ? 12.914 -19.891 -4.762 1 91.75 262 LEU B C 1
ATOM 4389 O O . LEU B 1 262 ? 12.258 -20.359 -5.688 1 91.75 262 LEU B O 1
ATOM 4393 N N . PHE B 1 263 ? 13.117 -18.641 -4.621 1 92 263 PHE B N 1
ATOM 4394 C CA . PHE B 1 263 ? 12.453 -17.688 -5.496 1 92 263 PHE B CA 1
ATOM 4395 C C . PHE B 1 263 ? 13.031 -17.75 -6.902 1 92 263 PHE B C 1
ATOM 4397 O O . PHE B 1 263 ? 12.32 -17.531 -7.883 1 92 263 PHE B O 1
ATOM 4404 N N . ARG B 1 264 ? 14.312 -18.109 -7.047 1 90.06 264 ARG B N 1
ATOM 4405 C CA . ARG B 1 264 ? 14.906 -18.281 -8.367 1 90.06 264 ARG B CA 1
ATOM 4406 C C . ARG B 1 264 ? 14.305 -19.484 -9.086 1 90.06 264 ARG B C 1
ATOM 4408 O O . ARG B 1 264 ? 14.039 -19.438 -10.289 1 90.06 264 ARG B O 1
ATOM 4415 N N . GLU B 1 265 ? 14.062 -20.5 -8.312 1 85.06 265 GLU B N 1
ATOM 4416 C CA . GLU B 1 265 ? 13.438 -21.703 -8.875 1 85.06 265 GLU B CA 1
ATOM 4417 C C . GLU B 1 265 ? 12.016 -21.406 -9.359 1 85.06 265 GLU B C 1
ATOM 4419 O O . GLU B 1 265 ? 11.578 -21.938 -10.383 1 85.06 265 GLU B O 1
ATOM 442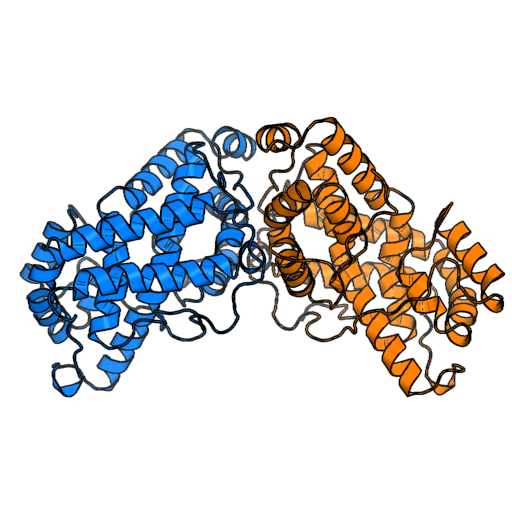4 N N . PHE B 1 266 ? 11.328 -20.562 -8.664 1 82.44 266 PHE B N 1
ATOM 4425 C CA . PHE B 1 266 ? 9.953 -20.25 -9.016 1 82.44 266 PHE B CA 1
ATOM 4426 C C . PHE B 1 266 ? 9.898 -19.219 -10.141 1 82.44 266 PHE B C 1
ATOM 4428 O O . PHE B 1 266 ? 8.953 -19.203 -10.922 1 82.44 266 PHE B O 1
ATOM 4435 N N . SER B 1 267 ? 10.922 -18.438 -10.211 1 81.44 267 SER B N 1
ATOM 4436 C CA . SER B 1 267 ? 10.992 -17.422 -11.258 1 81.44 267 SER B CA 1
ATOM 4437 C C . SER B 1 267 ? 11.508 -18 -12.57 1 81.44 267 SER B C 1
ATOM 4439 O O . SER B 1 267 ? 11.141 -17.547 -13.648 1 81.44 267 SER B O 1
ATOM 4441 N N . ARG B 1 268 ? 12.297 -19 -12.586 1 78 268 ARG B N 1
ATOM 4442 C CA . ARG B 1 268 ? 12.977 -19.484 -13.773 1 78 268 ARG B CA 1
ATOM 4443 C C . ARG B 1 268 ? 12.82 -21 -13.922 1 78 268 ARG B C 1
ATOM 4445 O O . ARG B 1 268 ? 13.188 -21.578 -14.945 1 78 268 ARG B O 1
ATOM 4452 N N . GLY B 1 269 ? 12.203 -21.656 -13.055 1 74.44 269 GLY B N 1
ATOM 4453 C CA . GLY B 1 269 ? 12.062 -23.094 -13.078 1 74.44 269 GLY B CA 1
ATOM 4454 C C . GLY B 1 269 ? 10.695 -23.562 -13.555 1 74.44 269 GLY B C 1
ATOM 4455 O O . GLY B 1 269 ? 10.094 -22.938 -14.43 1 74.44 269 GLY B O 1
ATOM 4456 N N . ALA B 1 270 ? 10.305 -24.672 -13.102 1 67.81 270 ALA B N 1
ATOM 4457 C CA . ALA B 1 270 ? 9.102 -25.375 -13.539 1 67.81 270 ALA B CA 1
ATOM 4458 C C . ALA B 1 270 ? 7.867 -24.484 -13.367 1 67.81 270 ALA B C 1
ATOM 4460 O O . ALA B 1 270 ? 6.902 -24.594 -14.125 1 67.81 270 ALA B O 1
ATOM 4461 N N . ILE B 1 271 ? 7.988 -23.656 -12.5 1 77.62 271 ILE B N 1
ATOM 4462 C CA . ILE B 1 271 ? 6.82 -22.828 -12.188 1 77.62 271 ILE B CA 1
ATOM 4463 C C . ILE B 1 271 ? 6.625 -21.781 -13.281 1 77.62 271 ILE B C 1
ATOM 4465 O O . ILE B 1 271 ? 5.535 -21.219 -13.422 1 77.62 271 ILE B O 1
ATOM 4469 N N . GLU B 1 272 ? 7.629 -21.703 -14.102 1 86.88 272 GLU B N 1
ATOM 4470 C CA . GLU B 1 272 ? 7.555 -20.703 -15.172 1 86.88 272 GLU B CA 1
ATOM 4471 C C . GLU B 1 272 ? 6.414 -21.016 -16.141 1 86.88 272 GLU B C 1
ATOM 4473 O O . GLU B 1 272 ? 5.871 -20.109 -16.766 1 86.88 272 GLU B O 1
ATOM 4478 N N . THR B 1 273 ? 6.082 -22.312 -16.219 1 93.25 273 THR B N 1
ATOM 4479 C CA . THR B 1 273 ? 5.027 -22.688 -17.156 1 93.25 273 THR B CA 1
ATOM 4480 C C . THR B 1 273 ? 3.68 -22.781 -16.438 1 93.25 273 THR B C 1
ATOM 4482 O O . THR B 1 273 ? 2.629 -22.781 -17.094 1 93.25 273 THR B O 1
ATOM 4485 N N . VAL B 1 274 ? 3.697 -22.875 -15.125 1 95.25 274 VAL B N 1
ATOM 4486 C CA . VAL B 1 274 ? 2.457 -23.047 -14.375 1 95.25 274 VAL B CA 1
ATOM 4487 C C . VAL B 1 274 ? 1.678 -21.734 -14.352 1 95.25 274 VAL B C 1
ATOM 4489 O O . VAL B 1 274 ? 0.467 -21.734 -14.586 1 95.25 274 VAL B O 1
ATOM 4492 N N . ILE B 1 275 ? 2.381 -20.609 -14.148 1 96.31 275 ILE B N 1
ATOM 4493 C CA . ILE B 1 275 ? 1.73 -19.328 -13.922 1 96.31 275 ILE B CA 1
ATOM 4494 C C . ILE B 1 275 ? 1.021 -18.875 -15.203 1 96.31 275 ILE B C 1
ATOM 4496 O O . ILE B 1 275 ? -0.165 -18.547 -15.172 1 96.31 275 ILE B O 1
ATOM 4500 N N . PRO B 1 276 ? 1.636 -18.984 -16.359 1 96.56 276 PRO B N 1
ATOM 4501 C CA . PRO B 1 276 ? 0.934 -18.562 -17.578 1 96.56 276 PRO B CA 1
ATOM 4502 C C . PRO B 1 276 ? -0.209 -19.5 -17.953 1 96.56 276 PRO B C 1
ATOM 4504 O O . PRO B 1 276 ? -1.082 -19.125 -18.75 1 96.56 276 PRO B O 1
ATOM 4507 N N . ALA B 1 277 ? -0.21 -20.672 -17.391 1 97.25 277 ALA B N 1
ATOM 4508 C CA . ALA B 1 277 ? -1.285 -21.625 -17.703 1 97.25 277 ALA B CA 1
ATOM 4509 C C . ALA B 1 277 ? -2.564 -21.25 -16.953 1 97.25 277 ALA B C 1
ATOM 4511 O O . ALA B 1 277 ? -3.66 -21.656 -17.359 1 97.25 277 ALA B O 1
ATOM 4512 N N . LEU B 1 278 ? -2.482 -20.484 -15.891 1 98 278 LEU B N 1
ATOM 4513 C CA . LEU B 1 278 ? -3.611 -20.234 -15 1 98 278 LEU B CA 1
ATOM 4514 C C . LEU B 1 278 ? -4.715 -19.484 -15.734 1 98 278 LEU B C 1
ATOM 4516 O O . LEU B 1 278 ? -5.879 -19.891 -15.711 1 98 278 LEU B O 1
ATOM 4520 N N . PRO B 1 279 ? -4.371 -18.406 -16.469 1 98.25 279 PRO B N 1
ATOM 4521 C CA . PRO B 1 279 ? -5.449 -17.75 -17.203 1 98.25 279 PRO B CA 1
ATOM 4522 C C . PRO B 1 279 ? -6.066 -18.641 -18.266 1 98.25 279 PRO B C 1
ATOM 4524 O O . PRO B 1 279 ? -7.25 -18.484 -18.594 1 98.25 279 PRO B O 1
ATOM 4527 N N . ILE B 1 280 ? -5.305 -19.531 -18.828 1 98.25 280 ILE B N 1
ATOM 4528 C CA . ILE B 1 280 ? -5.805 -20.453 -19.844 1 98.25 280 ILE B CA 1
ATOM 4529 C C . ILE B 1 280 ? -6.859 -21.375 -19.234 1 98.25 280 ILE B C 1
ATOM 4531 O O . ILE B 1 280 ? -7.934 -21.562 -19.812 1 98.25 280 ILE B O 1
ATOM 4535 N N . TYR B 1 281 ? -6.539 -21.922 -18.078 1 98.5 281 TYR B N 1
ATOM 4536 C CA . TYR B 1 281 ? -7.512 -22.781 -17.391 1 98.5 281 TYR B CA 1
ATOM 4537 C C . TYR B 1 281 ? -8.789 -22 -17.078 1 98.5 281 TYR B C 1
ATOM 4539 O O . TYR B 1 281 ? -9.891 -22.516 -17.25 1 98.5 281 TYR B O 1
ATOM 4547 N N . ALA B 1 282 ? -8.641 -20.781 -16.609 1 98.56 282 ALA B N 1
ATOM 4548 C CA . ALA B 1 282 ? -9.812 -19.969 -16.297 1 98.56 282 ALA B CA 1
ATOM 4549 C C . ALA B 1 282 ? -10.648 -19.703 -17.547 1 98.56 282 ALA B C 1
ATOM 4551 O O . ALA B 1 282 ? -11.883 -19.703 -17.484 1 98.56 282 ALA B O 1
ATOM 4552 N N . ALA B 1 283 ? -10.008 -19.547 -18.625 1 98.19 283 ALA B N 1
ATOM 4553 C CA . ALA B 1 283 ? -10.695 -19.25 -19.891 1 98.19 283 ALA B CA 1
ATOM 4554 C C . ALA B 1 283 ? -11.562 -20.438 -20.328 1 98.19 283 ALA B C 1
ATOM 4556 O O . ALA B 1 283 ? -12.578 -20.25 -21 1 98.19 283 ALA B O 1
ATOM 4557 N N . THR B 1 284 ? -11.195 -21.656 -19.938 1 98.31 284 THR B N 1
ATOM 4558 C CA . THR B 1 284 ? -11.914 -22.844 -20.375 1 98.31 284 THR B CA 1
ATOM 4559 C C . THR B 1 284 ? -13.32 -22.875 -19.781 1 98.31 284 THR B C 1
ATOM 4561 O O . THR B 1 284 ? -14.172 -23.656 -20.219 1 98.31 284 THR B O 1
ATOM 4564 N N . VAL B 1 285 ? -13.602 -22.047 -18.766 1 98 285 VAL B N 1
ATOM 4565 C CA . VAL B 1 285 ? -14.938 -22 -18.172 1 98 285 VAL B CA 1
ATOM 4566 C C . VAL B 1 285 ? -15.43 -20.547 -18.109 1 98 285 VAL B C 1
ATOM 4568 O O . VAL B 1 285 ? -16.172 -20.172 -17.203 1 98 285 VAL B O 1
ATOM 4571 N N . ASP B 1 286 ? -14.828 -19.688 -18.922 1 96.38 286 ASP B N 1
ATOM 4572 C CA . ASP B 1 286 ? -15.219 -18.297 -19.062 1 96.38 286 ASP B CA 1
ATOM 4573 C C . ASP B 1 286 ? -15.039 -17.531 -17.75 1 96.38 286 ASP B C 1
ATOM 4575 O O . ASP B 1 286 ? -15.891 -16.719 -17.391 1 96.38 286 ASP B O 1
ATOM 4579 N N . ALA B 1 287 ? -13.945 -17.828 -17.047 1 96.88 287 ALA B N 1
ATOM 4580 C CA . ALA B 1 287 ? -13.703 -17.203 -15.75 1 96.88 287 ALA B CA 1
ATOM 4581 C C . ALA B 1 287 ? -12.5 -16.266 -15.812 1 96.88 287 ALA B C 1
ATOM 4583 O O . ALA B 1 287 ? -12.125 -15.656 -14.805 1 96.88 287 ALA B O 1
ATOM 4584 N N . ALA B 1 288 ? -11.898 -16.094 -17 1 96.19 288 ALA B N 1
ATOM 4585 C CA . ALA B 1 288 ? -10.766 -15.188 -17.141 1 96.19 288 ALA B CA 1
ATOM 4586 C C . ALA B 1 288 ? -11.203 -13.734 -16.969 1 96.19 288 ALA B C 1
ATOM 4588 O O . ALA B 1 288 ? -12.305 -13.359 -17.375 1 96.19 288 ALA B O 1
ATOM 4589 N N . GLY B 1 289 ? -10.344 -12.977 -16.422 1 95 289 GLY B N 1
ATOM 4590 C CA . GLY B 1 289 ? -10.641 -11.578 -16.188 1 95 289 GLY B CA 1
ATOM 4591 C C . GLY B 1 289 ? -10.492 -10.711 -17.422 1 95 289 GLY B C 1
ATOM 4592 O O . GLY B 1 289 ? -10.344 -11.227 -18.531 1 95 289 GLY B O 1
ATOM 4593 N N . LYS B 1 290 ? -10.516 -9.359 -17.188 1 93.88 290 LYS B N 1
ATOM 4594 C CA . LYS B 1 290 ? -10.438 -8.359 -18.25 1 93.88 290 LYS B CA 1
ATOM 4595 C C . LYS B 1 290 ? -9.156 -8.516 -19.062 1 93.88 290 LYS B C 1
ATOM 4597 O O . LYS B 1 290 ? -8.086 -8.773 -18.5 1 93.88 290 LYS B O 1
ATOM 4602 N N . ARG B 1 291 ? -9.211 -8.305 -20.406 1 94.5 291 ARG B N 1
ATOM 4603 C CA . ARG B 1 291 ? -8.062 -8.43 -21.297 1 94.5 291 ARG B CA 1
ATOM 4604 C C . ARG B 1 291 ? -7.742 -7.102 -21.969 1 94.5 291 ARG B C 1
ATOM 4606 O O . ARG B 1 291 ? -6.832 -7.02 -22.797 1 94.5 291 ARG B O 1
ATOM 4613 N N . SER B 1 292 ? -8.492 -6.047 -21.625 1 89.94 292 SER B N 1
ATOM 4614 C CA . SER B 1 292 ? -8.234 -4.703 -22.141 1 89.94 292 SER B CA 1
ATOM 4615 C C . SER B 1 292 ? -8.586 -3.641 -21.094 1 89.94 292 SER B C 1
ATOM 4617 O O . SER B 1 292 ? -9.492 -3.84 -20.281 1 89.94 292 SER B O 1
ATOM 4619 N N . SER B 1 293 ? -7.719 -2.643 -21.109 1 77.56 293 SER B N 1
ATOM 4620 C CA . SER B 1 293 ? -7.941 -1.549 -20.172 1 77.56 293 SER B CA 1
ATOM 4621 C C . SER B 1 293 ? -8.977 -0.566 -20.703 1 77.56 293 SER B C 1
ATOM 4623 O O . SER B 1 293 ? -9.062 -0.332 -21.906 1 77.56 293 SER B O 1
ATOM 4625 N N . ASP B 1 294 ? -10.039 -0.231 -19.922 1 64.62 294 ASP B N 1
ATOM 4626 C CA . ASP B 1 294 ? -10.992 0.782 -20.375 1 64.62 294 ASP B CA 1
ATOM 4627 C C . ASP B 1 294 ? -10.312 2.145 -20.516 1 64.62 294 ASP B C 1
ATOM 4629 O O . ASP B 1 294 ? -9.328 2.426 -19.844 1 64.62 294 ASP B O 1
#

InterPro domains:
  IPR019714 2-haloacid dehalogenase, DehI [PF10778] (30-160)

pLDDT: mean 95.01, std 4.65, range [64.56, 98.75]

Foldseek 3Di:
DPLVQFADLVNDDDVLVVLLVVCCVLLQFPDDFSLSGSCCRPPVVLSVQQCVQCSLLSWFLLNLQLLLQLLLLLLCLLPVVHHQAADDPVNFPDDPVVLVQLLQALLRLLSCLLVLLLVLVQLLCLLAVHDFQQAADDDPRLNHTHDPPFSHPQHDYFDFDDQVDQDPVCVVVVVLVCVLLVNPDTDGRVVRRCSVRCRCSVVSCVVCVVSCVDVSNVSSLVVSNVSSVVSRNRHPDHGNNYQVSVVVVVQDDVNSVVSSVVSCCCNPHSVSSVSSCSLSSSVNNPNNGNNDDD/DPLVQFADLVNDDDVLVVLLVVCCVLLQFPDDFSLSGSCCRPPVVLSVQQCVQCSLLSWFLLNLQLLLQLLLLLLCLLPVVHHQAADDPVNFPDDPVVLVQLLQALLRLLSCLLVLLLVLVQLLCLLAVHDFQQAADDDPRSNHTHDPPFSHPQHDYADFDDQVPQDPVCVVVVVLVCVLLVNPDDDGRVVRRCSVRCRCSVVSCVVCVVSCVDVSNVSSLVVSNVSSVVSRNRHPDHGNNYQVSCVVVVQDDVNSVVSSVVSCCCNPHSVSSVSSCSQSSSVNNPNNGNNDDD

Solvent-accessible surface area (backbone atoms only — not comparable to full-atom values): 30383 Å² total; per-residue (Å²): 130,67,76,84,44,59,48,51,74,91,74,42,55,39,27,57,34,11,38,49,52,27,48,20,61,65,56,41,26,63,58,79,53,68,72,59,22,24,40,42,53,73,40,43,70,56,48,53,28,48,47,57,44,50,52,58,70,62,45,15,25,41,40,49,51,45,46,21,44,41,48,31,48,25,49,50,34,45,31,66,88,46,73,75,64,62,59,51,56,88,79,36,83,55,53,70,69,52,44,54,50,51,32,22,30,31,17,22,45,28,51,39,25,53,54,51,55,41,50,27,48,53,51,30,30,25,44,66,66,44,90,54,28,82,54,52,53,61,45,32,38,53,37,15,48,40,61,80,68,72,62,52,89,57,38,32,61,73,62,62,48,54,88,91,59,60,56,73,90,40,48,68,55,53,50,50,52,28,59,72,44,63,46,88,72,81,73,63,69,69,56,30,32,43,52,75,38,56,63,49,44,48,59,49,46,68,67,41,48,66,49,62,72,30,70,33,30,54,49,12,43,53,52,36,48,50,50,41,53,52,48,48,25,26,31,61,45,63,53,69,44,25,60,70,56,31,45,76,71,69,44,48,69,69,58,51,51,50,52,37,52,50,30,42,41,49,48,70,35,46,43,43,60,52,44,60,42,29,42,52,61,8,37,29,51,72,29,44,74,66,55,66,83,130,128,68,77,84,44,59,47,51,74,92,72,42,55,38,26,57,32,10,38,48,51,28,48,19,61,64,55,42,26,64,57,79,54,67,70,58,21,23,39,41,54,73,41,44,69,55,47,53,28,47,47,58,43,49,53,58,71,61,46,16,26,39,39,50,51,45,46,22,46,43,50,32,47,24,48,50,35,45,30,66,87,45,71,75,63,63,60,50,56,88,79,35,82,53,52,70,69,53,43,52,50,51,32,22,29,32,17,21,44,29,51,40,26,54,54,50,54,40,50,28,48,50,52,29,29,24,44,65,66,43,91,54,28,80,54,52,53,62,45,31,38,52,35,14,51,40,61,80,68,71,63,51,89,58,39,33,60,74,61,63,48,54,87,90,58,60,56,73,92,40,49,67,55,52,51,49,52,27,59,73,44,63,46,88,71,83,73,62,68,68,55,30,32,41,51,73,39,56,62,49,43,48,59,49,45,67,67,42,48,66,50,61,73,31,70,33,30,54,47,12,42,52,51,36,48,50,51,42,52,53,48,48,26,25,31,60,45,64,54,68,45,26,62,70,57,32,45,76,71,67,46,48,69,68,59,51,50,50,51,38,50,51,29,42,41,48,49,69,34,46,44,44,59,52,44,60,42,30,41,51,59,7,37,28,49,72,28,44,73,66,56,66,81,132